Protein AF-0000000067863771 (afdb_homodimer)

InterPro domains:
  IPR021509 Protein of unknown function DUF3169 [PF11368] (3-239)
  IPR036259 MFS transporter superfamily [SSF103473] (8-221)

Radius of gyration: 25.27 Å; Cα contacts (8 Å, |Δi|>4): 491; chains: 2; bounding box: 64×72×58 Å

Foldseek 3Di:
DVVVVVVVVVVVVVVVVVLVVVLVVVLVVCVVVVQQPDVLVCLVVLLVVLLVLLVVLLVLLVVLLVQLVVLLVVLVVDDDPVVNVVSLVSNVVSLVSSVVSLVSSVVSLVVSLVSLVCCCVPVVDDSPSNVSSVVSVVSSLVSLVSSQVSCCSNVVQHADSPHDPVSVVVVLVSDDPVSNVVVVVVVVVVLVCCQPPVLVVVVSVQSSSCSSNVHRPVVSNVVSVVVNVVSVVVCVVVCVVVVD/DVVVVVVVVVVVVVVVVVLVVVLVVVLVVCVVVVQQPDVLVCLVVLLVVLLVLLVVLLVLLVVLLVQLVVLLVVLVVDDDPVVNVVSLVSNVVSLVSSVVSLVSSVVSLVVSLVSLVCCCVPVVDDSPSNVSSVVSVVSSLVSLVSSQVSCCSSVVQHADSPHDPVSVVVVLVSDDPVSNVVVVVVVVVVLVCCQPPVLVVVVSVQSSSCSSNVHRPVVSNVVSVVVNVVSVVVCVVVCVVVVD

Solvent-accessible surface area (backbone atoms only — not comparable to full-atom values): 24576 Å² total; per-residue (Å²): 111,68,65,59,32,53,47,48,45,52,44,48,51,48,46,49,48,46,48,49,48,46,43,48,51,46,30,51,49,27,60,71,64,62,49,58,62,56,67,72,76,44,48,66,58,51,28,49,50,28,38,50,52,18,50,53,24,44,52,48,18,54,53,24,42,51,48,14,53,52,27,46,56,47,35,75,68,46,79,52,65,71,59,27,52,51,25,50,34,48,19,52,37,25,40,50,53,13,50,38,24,42,52,39,20,62,50,24,31,59,49,15,32,51,49,29,46,48,36,32,72,74,67,64,48,82,56,59,62,27,54,53,30,48,53,51,47,54,52,48,54,51,48,49,52,50,48,34,51,49,38,30,68,76,67,68,42,87,56,56,93,58,56,45,71,67,50,50,49,52,54,55,68,66,45,55,70,69,60,40,50,48,48,25,52,42,31,30,51,49,48,50,42,40,67,68,47,50,51,56,51,48,52,54,51,48,54,50,48,19,47,46,47,73,43,81,55,57,70,39,51,48,52,53,49,50,53,54,41,46,62,41,59,62,48,49,62,46,47,56,66,71,47,106,111,65,65,59,31,54,47,48,45,51,44,47,50,47,46,48,48,44,48,48,47,47,42,47,51,48,30,52,50,28,60,72,63,61,49,58,62,56,67,72,76,44,46,66,57,51,27,49,50,28,39,49,52,18,51,54,23,46,52,46,17,55,53,23,43,52,50,15,52,51,26,46,56,48,34,74,70,46,81,53,65,72,58,26,51,52,25,49,35,48,19,54,38,24,41,50,53,14,50,38,25,43,52,41,21,64,49,25,31,59,50,16,32,52,50,29,47,49,36,33,71,74,66,63,48,80,56,60,64,27,53,53,29,50,54,51,48,54,52,47,54,51,48,48,53,50,50,34,51,50,39,28,68,75,69,69,40,88,57,57,93,60,57,46,72,67,52,51,49,51,54,55,68,66,46,56,71,69,59,39,51,48,48,25,50,42,31,31,49,49,47,50,43,40,66,70,46,49,51,55,50,48,51,55,52,48,52,51,47,20,47,45,47,73,44,80,54,57,69,40,53,49,51,55,50,50,53,54,40,47,62,41,59,63,48,49,62,47,47,56,66,71,46,108

Structure (mmCIF, N/CA/C/O backbone):
data_AF-0000000067863771-model_v1
#
loop_
_entity.id
_entity.type
_entity.pdbx_description
1 polymer 'Membrane protein, putative'
#
loop_
_atom_site.group_PDB
_atom_site.id
_atom_site.type_symbol
_atom_site.label_atom_id
_atom_site.label_alt_id
_atom_site.label_comp_id
_atom_site.label_asym_id
_atom_site.label_entity_id
_atom_site.label_seq_id
_atom_site.pdbx_PDB_ins_code
_atom_site.Cartn_x
_atom_site.Cartn_y
_atom_site.Cartn_z
_atom_site.occupancy
_atom_site.B_iso_or_equiv
_atom_site.auth_seq_id
_atom_site.auth_comp_id
_atom_site.auth_asym_id
_atom_site.auth_atom_id
_atom_site.pdbx_PDB_model_num
ATOM 1 N N . MET A 1 1 ? -24.719 16.531 -13.781 1 53.56 1 MET A N 1
ATOM 2 C CA . MET A 1 1 ? -23.625 15.883 -13.062 1 53.56 1 MET A CA 1
ATOM 3 C C . MET A 1 1 ? -23.938 14.414 -12.781 1 53.56 1 MET A C 1
ATOM 5 O O . MET A 1 1 ? -23.078 13.547 -12.93 1 53.56 1 MET A O 1
ATOM 9 N N . LYS A 1 2 ? -25.172 14.297 -12.492 1 60.78 2 LYS A N 1
ATOM 10 C CA . LYS A 1 2 ? -25.641 12.938 -12.227 1 60.78 2 LYS A CA 1
ATOM 11 C C . LYS A 1 2 ? -25.625 12.094 -13.492 1 60.78 2 LYS A C 1
ATOM 13 O O . LYS A 1 2 ? -25.266 10.914 -13.453 1 60.78 2 LYS A O 1
ATOM 18 N N . LYS A 1 3 ? -26.016 12.695 -14.523 1 59.59 3 LYS A N 1
ATOM 19 C CA . LYS A 1 3 ? -26.109 11.977 -15.789 1 59.59 3 LYS A CA 1
ATOM 20 C C . LYS A 1 3 ? -24.719 11.508 -16.25 1 59.59 3 LYS A C 1
ATOM 22 O O . LYS A 1 3 ? -24.578 10.383 -16.734 1 59.59 3 LYS A O 1
ATOM 27 N N . LYS A 1 4 ? -23.828 12.32 -16.125 1 61.34 4 LYS A N 1
ATOM 28 C CA . LYS A 1 4 ? -22.469 12 -16.562 1 61.34 4 LYS A CA 1
ATOM 29 C C . LYS A 1 4 ? -21.891 10.852 -15.734 1 61.34 4 LYS A C 1
ATOM 31 O O . LYS A 1 4 ? -21.203 9.984 -16.281 1 61.34 4 LYS A O 1
ATOM 36 N N . ARG A 1 5 ? -22.266 10.812 -14.633 1 63.19 5 ARG A N 1
ATOM 37 C CA . ARG A 1 5 ? -21.75 9.789 -13.734 1 63.19 5 ARG A CA 1
ATOM 38 C C . ARG A 1 5 ? -22.375 8.43 -14.039 1 63.19 5 ARG A C 1
ATOM 40 O O . ARG A 1 5 ? -21.688 7.402 -13.992 1 63.19 5 ARG A O 1
ATOM 47 N N . ARG A 1 6 ? -23.656 8.5 -14.219 1 63.97 6 ARG A N 1
ATOM 48 C CA . ARG A 1 6 ? -24.328 7.277 -14.625 1 63.97 6 ARG A CA 1
ATOM 49 C C . ARG A 1 6 ? -23.719 6.707 -15.898 1 63.97 6 ARG A C 1
ATOM 51 O O . ARG A 1 6 ? -23.562 5.492 -16.031 1 63.97 6 ARG A O 1
ATOM 58 N N . LEU A 1 7 ? -23.328 7.609 -16.688 1 61.16 7 LEU A N 1
ATOM 59 C CA . LEU A 1 7 ? -22.688 7.195 -17.938 1 61.16 7 LEU A CA 1
ATOM 60 C C . LEU A 1 7 ? -21.328 6.582 -17.672 1 61.16 7 LEU A C 1
ATOM 62 O O . LEU A 1 7 ? -20.953 5.594 -18.297 1 61.16 7 LEU A O 1
ATOM 66 N N . LEU A 1 8 ? -20.688 7.184 -16.766 1 60.38 8 LEU A N 1
ATOM 67 C CA . LEU A 1 8 ? -19.375 6.656 -16.422 1 60.38 8 LEU A CA 1
ATOM 68 C C . LEU A 1 8 ? -19.484 5.266 -15.82 1 60.38 8 LEU A C 1
ATOM 70 O O . LEU A 1 8 ? -18.656 4.391 -16.109 1 60.38 8 LEU A O 1
ATOM 74 N N . PHE A 1 9 ? -20.438 5.16 -15.023 1 61.5 9 PHE A N 1
ATOM 75 C CA . PHE A 1 9 ? -20.688 3.846 -14.445 1 61.5 9 PHE A CA 1
ATOM 76 C C . PHE A 1 9 ? -21.047 2.834 -15.523 1 61.5 9 PHE A C 1
ATOM 78 O O . PHE A 1 9 ? -20.516 1.716 -15.531 1 61.5 9 PHE A O 1
ATOM 85 N N . LEU A 1 10 ? -21.984 3.205 -16.312 1 59.84 10 LEU A N 1
ATOM 86 C CA . LEU A 1 10 ? -22.359 2.322 -17.422 1 59.84 10 LEU A CA 1
ATOM 87 C C . LEU A 1 10 ? -21.156 2 -18.281 1 59.84 10 LEU A C 1
ATOM 89 O O . LEU A 1 10 ? -20.984 0.861 -18.734 1 59.84 10 LEU A O 1
ATOM 93 N N . MET A 1 11 ? -20.344 2.969 -18.406 1 59.12 11 MET A N 1
ATOM 94 C CA . MET A 1 11 ? -19.125 2.764 -19.188 1 59.12 11 MET A CA 1
ATOM 95 C C . MET A 1 11 ? -18.172 1.796 -18.484 1 59.12 11 MET A C 1
ATOM 97 O O . MET A 1 11 ? -17.531 0.974 -19.141 1 59.12 11 MET A O 1
ATOM 101 N N . SER A 1 12 ? -18.188 1.935 -17.234 1 62.12 12 SER A N 1
ATOM 102 C CA . SER A 1 12 ? -17.328 1.021 -16.5 1 62.12 12 SER A CA 1
ATOM 103 C C . SER A 1 12 ? -17.828 -0.417 -16.609 1 62.12 12 SER A C 1
ATOM 105 O O . SER A 1 12 ? -17.031 -1.353 -16.688 1 62.12 12 SER A O 1
ATOM 107 N N . ILE A 1 13 ? -19.109 -0.534 -16.578 1 60.44 13 ILE A N 1
ATOM 108 C CA . ILE A 1 13 ? -19.703 -1.854 -16.75 1 60.44 13 ILE A CA 1
ATOM 109 C C . ILE A 1 13 ? -19.391 -2.377 -18.156 1 60.44 13 ILE A C 1
ATOM 111 O O . ILE A 1 13 ? -19.016 -3.541 -18.312 1 60.44 13 ILE A O 1
ATOM 115 N N . VAL A 1 14 ? -19.578 -1.5 -19.047 1 59.56 14 VAL A N 1
ATOM 116 C CA . VAL A 1 14 ? -19.297 -1.865 -20.422 1 59.56 14 VAL A CA 1
ATOM 117 C C . VAL A 1 14 ? -17.812 -2.188 -20.594 1 59.56 14 VAL A C 1
ATOM 119 O O . VAL A 1 14 ? -17.453 -3.176 -21.234 1 59.56 14 VAL A O 1
ATOM 122 N N . LEU A 1 15 ? -17.062 -1.405 -19.938 1 59.06 15 LEU A N 1
ATOM 123 C CA . LEU A 1 15 ? -15.633 -1.642 -20.016 1 59.06 15 LEU A CA 1
ATOM 124 C C . LEU A 1 15 ? -15.258 -2.961 -19.344 1 59.06 15 LEU A C 1
ATOM 126 O O . LEU A 1 15 ? -14.391 -3.688 -19.844 1 59.06 15 LEU A O 1
ATOM 130 N N . GLY A 1 16 ? -15.844 -3.107 -18.234 1 59.59 16 GLY A N 1
ATOM 131 C CA . GLY A 1 16 ? -15.633 -4.398 -17.609 1 59.59 16 GLY A CA 1
ATOM 132 C C . GLY A 1 16 ? -16.078 -5.566 -18.469 1 59.59 16 GLY A C 1
ATOM 133 O O . GLY A 1 16 ? -15.367 -6.574 -18.562 1 59.59 16 GLY A O 1
ATOM 134 N N . GLY A 1 17 ? -17.297 -5.379 -19 1 59.56 17 GLY A N 1
ATOM 135 C CA . GLY A 1 17 ? -17.766 -6.383 -19.953 1 59.56 17 GLY A CA 1
ATOM 136 C C . GLY A 1 17 ? -16.828 -6.578 -21.125 1 59.56 17 GLY A C 1
ATOM 137 O O . GLY A 1 17 ? -16.531 -7.715 -21.5 1 59.56 17 GLY A O 1
ATOM 138 N N . PHE A 1 18 ? -16.406 -5.484 -21.609 1 57.06 18 PHE A N 1
ATOM 139 C CA . PHE A 1 18 ? -15.477 -5.523 -22.719 1 57.06 18 PHE A CA 1
ATOM 140 C C . PHE A 1 18 ? -14.156 -6.172 -22.312 1 57.06 18 PHE A C 1
ATOM 142 O O . PHE A 1 18 ? -13.586 -6.961 -23.062 1 57.06 18 PHE A O 1
ATOM 149 N N . LEU A 1 19 ? -13.781 -5.766 -21.203 1 58.81 19 LEU A N 1
ATOM 150 C CA . LEU A 1 19 ? -12.555 -6.379 -20.719 1 58.81 19 LEU A CA 1
ATOM 151 C C . LEU A 1 19 ? -12.727 -7.883 -20.547 1 58.81 19 LEU A C 1
ATOM 153 O O . LEU A 1 19 ? -11.828 -8.656 -20.875 1 58.81 19 LEU A O 1
ATOM 157 N N . GLY A 1 20 ? -13.852 -8.148 -19.984 1 58.06 20 GLY A N 1
ATOM 158 C CA . GLY A 1 20 ? -14.156 -9.562 -19.891 1 58.06 20 GLY A CA 1
ATOM 159 C C . GLY A 1 20 ? -14.195 -10.266 -21.234 1 58.06 20 GLY A C 1
ATOM 160 O O . GLY A 1 20 ? -13.641 -11.359 -21.375 1 58.06 20 GLY A O 1
ATOM 161 N N . MET A 1 21 ? -14.906 -9.633 -22.125 1 58.34 21 MET A N 1
ATOM 162 C CA . MET A 1 21 ? -14.977 -10.18 -23.484 1 58.34 21 MET A CA 1
ATOM 163 C C . MET A 1 21 ? -13.594 -10.273 -24.109 1 58.34 21 MET A C 1
ATOM 165 O O . MET A 1 21 ? -13.281 -11.258 -24.781 1 58.34 21 MET A O 1
ATOM 169 N N . PHE A 1 22 ? -12.883 -9.258 -23.922 1 56.88 22 PHE A N 1
ATOM 170 C CA . PHE A 1 22 ? -11.523 -9.219 -24.453 1 56.88 22 PHE A CA 1
ATOM 171 C C . PHE A 1 22 ? -10.68 -10.336 -23.844 1 56.88 22 PHE A C 1
ATOM 173 O O . PHE A 1 22 ? -9.938 -11.008 -24.562 1 56.88 22 PHE A O 1
ATOM 180 N N . VAL A 1 23 ? -10.836 -10.445 -22.672 1 59.53 23 VAL A N 1
ATOM 181 C CA . VAL A 1 23 ? -10.117 -11.523 -22 1 59.53 23 VAL A CA 1
ATOM 182 C C . VAL A 1 23 ? -10.562 -12.875 -22.562 1 59.53 23 VAL A C 1
ATOM 184 O O . VAL A 1 23 ? -9.742 -13.766 -22.766 1 59.53 23 VAL A O 1
ATOM 187 N N . GLY A 1 24 ? -11.828 -12.93 -22.719 1 57.94 24 GLY A N 1
ATOM 188 C CA . GLY A 1 24 ? -12.352 -14.148 -23.312 1 57.94 24 GLY A CA 1
ATOM 189 C C . GLY A 1 24 ? -11.797 -14.414 -24.703 1 57.94 24 GLY A C 1
ATOM 190 O O . GLY A 1 24 ? -11.406 -15.539 -25.016 1 57.94 24 GLY A O 1
ATOM 191 N N . MET A 1 25 ? -11.852 -13.367 -25.516 1 58.97 25 MET A N 1
ATOM 192 C CA . MET A 1 25 ? -11.312 -13.492 -26.859 1 58.97 25 MET A CA 1
ATOM 193 C C . MET A 1 25 ? -9.828 -13.852 -26.812 1 58.97 25 MET A C 1
ATOM 195 O O . MET A 1 25 ? -9.359 -14.656 -27.625 1 58.97 25 MET A O 1
ATOM 199 N N . PHE A 1 26 ? -9.25 -13.172 -25.984 1 58.44 26 PHE A N 1
ATOM 200 C CA . PHE A 1 26 ? -7.824 -13.438 -25.828 1 58.44 26 PHE A CA 1
ATOM 201 C C . PHE A 1 26 ? -7.586 -14.875 -25.406 1 58.44 26 PHE A C 1
ATOM 203 O O . PHE A 1 26 ? -6.66 -15.531 -25.891 1 58.44 26 PHE A O 1
ATOM 210 N N . LYS A 1 27 ? -8.352 -15.305 -24.562 1 61.47 27 LYS A N 1
ATOM 211 C CA . LYS A 1 27 ? -8.266 -16.703 -24.141 1 61.47 27 LYS A CA 1
ATOM 212 C C . LYS A 1 27 ? -8.477 -17.641 -25.312 1 61.47 27 LYS A C 1
ATOM 214 O O . LYS A 1 27 ? -7.746 -18.625 -25.469 1 61.47 27 LYS A O 1
ATOM 219 N N . ALA A 1 28 ? -9.5 -17.406 -25.984 1 60 28 ALA A N 1
ATOM 220 C CA . ALA A 1 28 ? -9.789 -18.25 -27.141 1 60 28 ALA A CA 1
ATOM 221 C C . ALA A 1 28 ? -8.609 -18.266 -28.109 1 60 28 ALA A C 1
ATOM 223 O O . ALA A 1 28 ? -8.266 -19.328 -28.656 1 60 28 ALA A O 1
ATOM 224 N N . ARG A 1 29 ? -8.102 -17.047 -28.281 1 57.69 29 ARG A N 1
ATOM 225 C CA . ARG A 1 29 ? -6.965 -16.938 -29.188 1 57.69 29 ARG A CA 1
ATOM 226 C C . ARG A 1 29 ? -5.746 -17.672 -28.609 1 57.69 29 ARG A C 1
ATOM 228 O O . ARG A 1 29 ? -5.012 -18.328 -29.344 1 57.69 29 ARG A O 1
ATOM 235 N N . VAL A 1 30 ? -5.547 -17.453 -27.438 1 60.22 30 VAL A N 1
ATOM 236 C CA . VAL A 1 30 ? -4.422 -18.109 -26.781 1 60.22 30 VAL A CA 1
ATOM 237 C C . VAL A 1 30 ? -4.625 -19.625 -26.812 1 60.22 30 VAL A C 1
ATOM 239 O O . VAL A 1 30 ? -3.68 -20.391 -27.062 1 60.22 30 VAL A O 1
ATOM 242 N N . GLU A 1 31 ? -5.723 -20.047 -26.469 1 60.66 31 GLU A N 1
ATOM 243 C CA . GLU A 1 31 ? -6.039 -21.484 -26.516 1 60.66 31 GLU A CA 1
ATOM 244 C C . GLU A 1 31 ? -5.898 -22.031 -27.922 1 60.66 31 GLU A C 1
ATOM 246 O O . GLU A 1 31 ? -5.422 -23.156 -28.109 1 60.66 31 GLU A O 1
ATOM 251 N N . SER A 1 32 ? -6.461 -21.219 -28.781 1 58.78 32 SER A N 1
ATOM 252 C CA . SER A 1 32 ? -6.402 -21.688 -30.172 1 58.78 32 SER A CA 1
ATOM 253 C C . SER A 1 32 ? -4.961 -21.781 -30.656 1 58.78 32 SER A C 1
ATOM 255 O O . SER A 1 32 ? -4.621 -22.672 -31.438 1 58.78 32 SER A O 1
ATOM 257 N N . HIS A 1 33 ? -4.27 -20.766 -30.219 1 56.41 33 HIS A N 1
ATOM 258 C CA . HIS A 1 33 ? -2.887 -20.812 -30.688 1 56.41 33 HIS A CA 1
ATOM 259 C C . HIS A 1 33 ? -1.982 -21.5 -29.672 1 56.41 33 HIS A C 1
ATOM 261 O O . HIS A 1 33 ? -0.773 -21.609 -29.875 1 56.41 33 HIS A O 1
ATOM 267 N N . GLU A 1 34 ? -2.508 -22.141 -28.672 1 56.94 34 GLU A N 1
ATOM 268 C CA . GLU A 1 34 ? -1.786 -22.891 -27.641 1 56.94 34 GLU A CA 1
ATOM 269 C C . GLU A 1 34 ? -0.689 -22.031 -27 1 56.94 34 GLU A C 1
ATOM 271 O O . GLU A 1 34 ? 0.431 -22.516 -26.797 1 56.94 34 GLU A O 1
ATOM 276 N N . ILE A 1 35 ? -0.862 -20.734 -27.125 1 54.59 35 ILE A N 1
ATOM 277 C CA . ILE A 1 35 ? 0.169 -19.891 -26.547 1 54.59 35 ILE A CA 1
ATOM 278 C C . ILE A 1 35 ? 0.054 -19.922 -25.016 1 54.59 35 ILE A C 1
ATOM 280 O O . ILE A 1 35 ? -0.903 -19.391 -24.453 1 54.59 35 ILE A O 1
ATOM 284 N N . ILE A 1 36 ? 0.511 -20.938 -24.375 1 59.56 36 ILE A N 1
ATOM 285 C CA . ILE A 1 36 ? 0.592 -20.984 -22.906 1 59.56 36 ILE A CA 1
ATOM 286 C C . ILE A 1 36 ? 1.821 -20.219 -22.438 1 59.56 36 ILE A C 1
ATOM 288 O O . ILE A 1 36 ? 2.945 -20.516 -22.844 1 59.56 36 ILE A O 1
ATOM 292 N N . LEU A 1 37 ? 1.532 -18.969 -22 1 59.84 37 LEU A N 1
ATOM 293 C CA . LEU A 1 37 ? 2.635 -18.203 -21.422 1 59.84 37 LEU A CA 1
ATOM 294 C C . LEU A 1 37 ? 3.375 -19.031 -20.375 1 59.84 37 LEU A C 1
ATOM 296 O O . LEU A 1 37 ? 2.771 -19.484 -19.391 1 59.84 37 LEU A O 1
ATOM 300 N N . ASP A 1 38 ? 4.535 -19.5 -20.766 1 67.81 38 ASP A N 1
ATOM 301 C CA . ASP A 1 38 ? 5.387 -20.172 -19.797 1 67.81 38 ASP A CA 1
ATOM 302 C C . ASP A 1 38 ? 6.145 -19.172 -18.922 1 67.81 38 ASP A C 1
ATOM 304 O O . ASP A 1 38 ? 7.129 -18.578 -19.375 1 67.81 38 ASP A O 1
ATOM 308 N N . VAL A 1 39 ? 5.621 -18.969 -17.781 1 68.56 39 VAL A N 1
ATOM 309 C CA . VAL A 1 39 ? 6.199 -18.016 -16.828 1 68.56 39 VAL A CA 1
ATOM 310 C C . VAL A 1 39 ? 7.621 -18.438 -16.469 1 68.56 39 VAL A C 1
ATOM 312 O O . VAL A 1 39 ? 8.469 -17.594 -16.172 1 68.56 39 VAL A O 1
ATOM 315 N N . LYS A 1 40 ? 7.941 -19.656 -16.625 1 72.5 40 LYS A N 1
ATOM 316 C CA . LYS A 1 40 ? 9.273 -20.156 -16.297 1 72.5 40 LYS A CA 1
ATOM 317 C C . LYS A 1 40 ? 10.32 -19.641 -17.281 1 72.5 40 LYS A C 1
ATOM 319 O O . LYS A 1 40 ? 11.453 -19.359 -16.891 1 72.5 40 LYS A O 1
ATOM 324 N N . ALA A 1 41 ? 9.898 -19.484 -18.484 1 71.94 41 ALA A N 1
ATOM 325 C CA . ALA A 1 41 ? 10.828 -19 -19.516 1 71.94 41 ALA A CA 1
ATOM 326 C C . ALA A 1 41 ? 11.172 -17.531 -19.281 1 71.94 41 ALA A C 1
ATOM 328 O O . ALA A 1 41 ? 12.203 -17.047 -19.75 1 71.94 41 ALA A O 1
ATOM 329 N N . LEU A 1 42 ? 10.336 -16.875 -18.547 1 76.12 42 LEU A N 1
ATOM 330 C CA . LEU A 1 42 ? 10.508 -15.438 -18.359 1 76.12 42 LEU A CA 1
ATOM 331 C C . LEU A 1 42 ? 11.359 -15.148 -17.125 1 76.12 42 LEU A C 1
ATOM 333 O O . LEU A 1 42 ? 11.836 -14.031 -16.938 1 76.12 42 LEU A O 1
ATOM 337 N N . MET A 1 43 ? 11.664 -16.141 -16.344 1 81.12 43 MET A N 1
ATOM 338 C CA . MET A 1 43 ? 12.281 -15.961 -15.031 1 81.12 43 MET A CA 1
ATOM 339 C C . MET A 1 43 ? 13.672 -15.336 -15.164 1 81.12 43 MET A C 1
ATOM 341 O O . MET A 1 43 ? 13.977 -14.359 -14.477 1 81.12 43 MET A O 1
ATOM 345 N N . PRO A 1 44 ? 14.492 -15.789 -16.125 1 77.19 44 PRO A N 1
ATOM 346 C CA . PRO A 1 44 ? 15.82 -15.188 -16.234 1 77.19 44 PRO A CA 1
ATOM 347 C C . PRO A 1 44 ? 15.766 -13.719 -16.672 1 77.19 44 PRO A C 1
ATOM 349 O O . PRO A 1 44 ? 16.578 -12.906 -16.203 1 77.19 44 PRO A O 1
ATOM 352 N N . TRP A 1 45 ? 14.797 -13.398 -17.516 1 78.62 45 TRP A N 1
ATOM 353 C CA . TRP A 1 45 ? 14.656 -12.023 -17.984 1 78.62 45 TRP A CA 1
ATOM 354 C C . TRP A 1 45 ? 14.188 -11.117 -16.859 1 78.62 45 TRP A C 1
ATOM 356 O O . TRP A 1 45 ? 14.656 -9.977 -16.734 1 78.62 45 TRP A O 1
ATOM 366 N N . ILE A 1 46 ? 13.312 -11.641 -16.047 1 83.31 46 ILE A N 1
ATOM 367 C CA . ILE A 1 46 ? 12.766 -10.844 -14.945 1 83.31 46 ILE A CA 1
ATOM 368 C C . ILE A 1 46 ? 13.859 -10.57 -13.914 1 83.31 46 ILE A C 1
ATOM 370 O O . ILE A 1 46 ? 13.984 -9.445 -13.422 1 83.31 46 ILE A O 1
ATOM 374 N N . SER A 1 47 ? 14.648 -11.578 -13.602 1 85.94 47 SER A N 1
ATOM 375 C CA . SER A 1 47 ? 15.734 -11.367 -12.641 1 85.94 47 SER A CA 1
ATOM 376 C C . SER A 1 47 ? 16.766 -10.383 -13.18 1 85.94 47 SER A C 1
ATOM 378 O O . SER A 1 47 ? 17.281 -9.547 -12.438 1 85.94 47 SER A O 1
ATOM 380 N N . ALA A 1 48 ? 16.984 -10.477 -14.461 1 84.56 48 ALA A N 1
ATOM 381 C CA . ALA A 1 48 ? 17.938 -9.555 -15.086 1 84.56 48 ALA A CA 1
ATOM 382 C C . ALA A 1 48 ? 17.406 -8.125 -15.047 1 84.56 48 ALA A C 1
ATOM 384 O O . ALA A 1 48 ? 18.172 -7.188 -14.797 1 84.56 48 ALA A O 1
ATOM 385 N N . ILE A 1 49 ? 16.188 -7.969 -15.273 1 85 49 ILE A N 1
ATOM 386 C CA . ILE A 1 49 ? 15.578 -6.645 -15.25 1 85 49 ILE A CA 1
ATOM 387 C C . ILE A 1 49 ? 15.648 -6.066 -13.836 1 85 49 ILE A C 1
ATOM 389 O O . ILE A 1 49 ? 15.977 -4.895 -13.656 1 85 49 ILE A O 1
ATOM 393 N N . CYS A 1 50 ? 15.32 -6.902 -12.844 1 87.38 50 CYS A N 1
ATOM 394 C CA . CYS A 1 50 ? 15.414 -6.457 -11.453 1 87.38 50 CYS A CA 1
ATOM 395 C C . CYS A 1 50 ? 16.844 -6.035 -11.125 1 87.38 50 CYS A C 1
ATOM 397 O O . CYS A 1 50 ? 17.047 -5.02 -10.453 1 87.38 50 CYS A O 1
ATOM 399 N N . LEU A 1 51 ? 17.766 -6.777 -11.648 1 89.5 51 LEU A N 1
ATOM 400 C CA . LEU A 1 51 ? 19.172 -6.465 -11.414 1 89.5 51 LEU A CA 1
ATOM 401 C C . LEU A 1 51 ? 19.562 -5.148 -12.078 1 89.5 51 LEU A C 1
ATOM 403 O O . LEU A 1 51 ? 20.266 -4.328 -11.484 1 89.5 51 LEU A O 1
ATOM 407 N N . LEU A 1 52 ? 19.078 -4.961 -13.25 1 87.94 52 LEU A N 1
ATOM 408 C CA . LEU A 1 52 ? 19.359 -3.727 -13.977 1 87.94 52 LEU A CA 1
ATOM 409 C C . LEU A 1 52 ? 18.781 -2.52 -13.25 1 87.94 52 LEU A C 1
ATOM 411 O O . LEU A 1 52 ? 19.453 -1.493 -13.109 1 87.94 52 LEU A O 1
ATOM 415 N N . ILE A 1 53 ? 17.594 -2.654 -12.773 1 87.81 53 ILE A N 1
ATOM 416 C CA . ILE A 1 53 ? 16.953 -1.586 -12.016 1 87.81 53 ILE A CA 1
ATOM 417 C C . ILE A 1 53 ? 17.766 -1.296 -10.75 1 87.81 53 ILE A C 1
ATOM 419 O O . ILE A 1 53 ? 17.984 -0.135 -10.406 1 87.81 53 ILE A O 1
ATOM 423 N N . GLY A 1 54 ? 18.172 -2.371 -10.094 1 90.88 54 GLY A N 1
ATOM 424 C CA . GLY A 1 54 ? 19 -2.205 -8.914 1 90.88 54 GLY A CA 1
ATOM 425 C C . GLY A 1 54 ? 20.297 -1.484 -9.195 1 90.88 54 GLY A C 1
ATOM 426 O O . GLY A 1 54 ? 20.703 -0.604 -8.43 1 90.88 54 GLY A O 1
ATOM 427 N N . PHE A 1 55 ? 20.875 -1.795 -10.281 1 90.88 55 PHE A N 1
ATOM 428 C CA . PHE A 1 55 ? 22.156 -1.208 -10.641 1 90.88 55 PHE A CA 1
ATOM 429 C C . PHE A 1 55 ? 22 0.277 -10.953 1 90.88 55 PHE A C 1
ATOM 431 O O . PHE A 1 55 ? 22.766 1.104 -10.438 1 90.88 55 PHE A O 1
ATOM 438 N N . ILE A 1 56 ? 21.047 0.628 -11.711 1 89.81 56 ILE A N 1
ATOM 439 C CA . ILE A 1 56 ? 20.812 2.018 -12.094 1 89.81 56 ILE A CA 1
ATOM 440 C C . ILE A 1 56 ? 20.484 2.838 -10.852 1 89.81 56 ILE A C 1
ATOM 442 O O . ILE A 1 56 ? 21.031 3.928 -10.648 1 89.81 56 ILE A O 1
ATOM 446 N N . SER A 1 57 ? 19.609 2.277 -10.031 1 92.75 57 SER A N 1
ATOM 447 C CA . SER A 1 57 ? 19.203 2.986 -8.82 1 92.75 57 SER A CA 1
ATOM 448 C C . SER A 1 57 ? 20.391 3.15 -7.863 1 92.75 57 SER A C 1
ATOM 450 O O . SER A 1 57 ? 20.5 4.164 -7.172 1 92.75 57 SER A O 1
ATOM 452 N N . MET A 1 58 ? 21.234 2.205 -7.859 1 93 58 MET A N 1
ATOM 453 C CA . MET A 1 58 ? 22.438 2.277 -7.023 1 93 58 MET A CA 1
ATOM 454 C C . MET A 1 58 ? 23.359 3.395 -7.492 1 93 58 MET A C 1
ATOM 456 O O . MET A 1 58 ? 23.875 4.168 -6.68 1 93 58 MET A O 1
ATOM 460 N N . PHE A 1 59 ? 23.516 3.459 -8.758 1 92.31 59 PHE A N 1
ATOM 461 C CA . PHE A 1 59 ? 24.328 4.52 -9.336 1 92.31 59 PHE A CA 1
ATOM 462 C C . PHE A 1 59 ? 23.75 5.891 -9.023 1 92.31 59 PHE A C 1
ATOM 464 O O . PHE A 1 59 ? 24.469 6.809 -8.633 1 92.31 59 PHE A O 1
ATOM 471 N N . LEU A 1 60 ? 22.5 6.02 -9.148 1 93.38 60 LEU A N 1
ATOM 472 C CA . LEU A 1 60 ? 21.812 7.273 -8.844 1 93.38 60 LEU A CA 1
ATOM 473 C C . LEU A 1 60 ? 21.969 7.629 -7.367 1 93.38 60 LEU A C 1
ATOM 475 O O . LEU A 1 60 ? 22.141 8.797 -7.02 1 93.38 60 LEU A O 1
ATOM 479 N N . THR A 1 61 ? 21.906 6.609 -6.52 1 95 61 THR A N 1
ATOM 480 C CA . THR A 1 61 ? 22.062 6.836 -5.09 1 95 61 THR A CA 1
ATOM 481 C C . THR A 1 61 ? 23.406 7.496 -4.789 1 95 61 THR A C 1
ATOM 483 O O . THR A 1 61 ? 23.453 8.547 -4.145 1 95 61 THR A O 1
ATOM 486 N N . PHE A 1 62 ? 24.453 6.934 -5.316 1 95.56 62 PHE A N 1
ATOM 487 C CA . PHE A 1 62 ? 25.781 7.477 -5.062 1 95.56 62 PHE A CA 1
ATOM 488 C C . PHE A 1 62 ? 25.922 8.875 -5.652 1 95.56 62 PHE A C 1
ATOM 490 O O . PHE A 1 62 ? 26.484 9.773 -5.02 1 95.56 62 PHE A O 1
ATOM 497 N N . ASN A 1 63 ? 25.406 9.047 -6.832 1 94.94 63 ASN A N 1
ATOM 498 C CA . ASN A 1 63 ? 25.5 10.344 -7.504 1 94.94 63 ASN A CA 1
ATOM 499 C C . ASN A 1 63 ? 24.781 11.438 -6.719 1 94.94 63 ASN A C 1
ATOM 501 O O . ASN A 1 63 ? 25.328 12.516 -6.508 1 94.94 63 ASN A O 1
ATOM 505 N N . PHE A 1 64 ? 23.609 11.141 -6.285 1 95.94 64 PHE A N 1
ATOM 506 C CA . PHE A 1 64 ? 22.812 12.125 -5.562 1 95.94 64 PHE A CA 1
ATOM 507 C C . PHE A 1 64 ? 23.422 12.414 -4.195 1 95.94 64 PHE A C 1
ATOM 509 O O . PHE A 1 64 ? 23.422 13.562 -3.732 1 95.94 64 PHE A O 1
ATOM 516 N N . LEU A 1 65 ? 23.953 11.422 -3.537 1 96.38 65 LEU A N 1
ATOM 517 C CA . LEU A 1 65 ? 24.562 11.625 -2.227 1 96.38 65 LEU A CA 1
ATOM 518 C C . LEU A 1 65 ? 25.828 12.461 -2.344 1 96.38 65 LEU A C 1
ATOM 520 O O . LEU A 1 65 ? 26.078 13.336 -1.509 1 96.38 65 LEU A O 1
ATOM 524 N N . LYS A 1 66 ? 26.562 12.164 -3.373 1 96.06 66 LYS A N 1
ATOM 525 C CA . LYS A 1 66 ? 27.75 12.969 -3.613 1 96.06 66 LYS A CA 1
ATOM 526 C C . LYS A 1 66 ? 27.375 14.43 -3.854 1 96.06 66 LYS A C 1
ATOM 528 O O . LYS A 1 66 ? 28.016 15.336 -3.307 1 96.06 66 LYS A O 1
ATOM 533 N N . LYS A 1 67 ? 26.422 14.68 -4.656 1 95.38 67 LYS A N 1
ATOM 534 C CA . LYS A 1 67 ? 25.969 16.031 -4.938 1 95.38 67 LYS A CA 1
ATOM 535 C C . LYS A 1 67 ? 25.469 16.719 -3.668 1 95.38 67 LYS A C 1
ATOM 537 O O . LYS A 1 67 ? 25.734 17.906 -3.445 1 95.38 67 LYS A O 1
ATOM 542 N N . SER A 1 68 ? 24.734 15.984 -2.873 1 96.25 68 SER A N 1
ATOM 543 C CA . SER A 1 68 ? 24.219 16.547 -1.625 1 96.25 68 SER A CA 1
ATOM 544 C C . SER A 1 68 ? 25.359 17.016 -0.724 1 96.25 68 SER A C 1
ATOM 546 O O . SER A 1 68 ? 25.297 18.109 -0.155 1 96.25 68 SER A O 1
ATOM 548 N N . ARG A 1 69 ? 26.391 16.266 -0.605 1 95.94 69 ARG A N 1
ATOM 549 C CA . ARG A 1 69 ? 27.531 16.625 0.229 1 95.94 69 ARG A CA 1
ATOM 550 C C . ARG A 1 69 ? 28.281 17.828 -0.351 1 95.94 69 ARG A C 1
ATOM 552 O O . ARG A 1 69 ? 28.766 18.672 0.392 1 95.94 69 ARG A O 1
ATOM 559 N N . LYS A 1 70 ? 28.375 17.812 -1.647 1 95.56 70 LYS A N 1
ATOM 560 C CA . LYS A 1 70 ? 29 18.953 -2.305 1 95.56 70 LYS A CA 1
ATOM 561 C C . LYS A 1 70 ? 28.234 20.25 -2.006 1 95.56 70 LYS A C 1
ATOM 563 O O . LYS A 1 70 ? 28.828 21.25 -1.649 1 95.56 70 LYS A O 1
ATOM 568 N N . PHE A 1 71 ? 26.969 20.203 -2.135 1 94.62 71 PHE A N 1
ATOM 569 C CA . PHE A 1 71 ? 26.156 21.391 -1.883 1 94.62 71 PHE A CA 1
ATOM 570 C C . PHE A 1 71 ? 26.188 21.766 -0.405 1 94.62 71 PHE A C 1
ATOM 572 O O . PHE A 1 71 ? 26.078 22.938 -0.055 1 94.62 71 PHE A O 1
ATOM 579 N N . HIS A 1 72 ? 26.328 20.766 0.429 1 95.19 72 HIS A N 1
ATOM 580 C CA . HIS A 1 72 ? 26.484 21.062 1.852 1 95.19 72 HIS A CA 1
ATOM 581 C C . HIS A 1 72 ? 27.734 21.875 2.125 1 95.19 72 HIS A C 1
ATOM 583 O O . HIS A 1 72 ? 27.688 22.844 2.887 1 95.19 72 HIS A O 1
ATOM 589 N N . SER A 1 73 ? 28.844 21.453 1.508 1 94.31 73 SER A N 1
ATOM 590 C CA . SER A 1 73 ? 30.094 22.203 1.659 1 94.31 73 SER A CA 1
ATOM 591 C C . SER A 1 73 ? 29.953 23.625 1.124 1 94.31 73 SER A C 1
ATOM 593 O O . SER A 1 73 ? 30.422 24.578 1.755 1 94.31 73 SER A O 1
ATOM 595 N N . LEU A 1 74 ? 29.281 23.781 0.036 1 93.19 74 LEU A N 1
ATOM 596 C CA . LEU A 1 74 ? 29.078 25.094 -0.558 1 93.19 74 LEU A CA 1
ATOM 597 C C . LEU A 1 74 ? 28.172 25.953 0.32 1 93.19 74 LEU A C 1
ATOM 599 O O . LEU A 1 74 ? 28.391 27.156 0.464 1 93.19 74 LEU A O 1
ATOM 603 N N . TYR A 1 75 ? 27.203 25.312 0.867 1 92.62 75 TYR A N 1
ATOM 604 C CA . TYR A 1 75 ? 26.266 25.984 1.753 1 92.62 75 TYR A CA 1
ATOM 605 C C . TYR A 1 75 ? 26.969 26.547 2.975 1 92.62 75 TYR A C 1
ATOM 607 O O . TYR A 1 75 ? 26.656 27.656 3.418 1 92.62 75 TYR A O 1
ATOM 615 N N . GLN A 1 76 ? 27.906 25.859 3.529 1 90.69 76 GLN A N 1
ATOM 616 C CA . GLN A 1 76 ? 28.641 26.281 4.723 1 90.69 76 GLN A CA 1
ATOM 617 C C . GLN A 1 76 ? 29.562 27.453 4.414 1 90.69 76 GLN A C 1
ATOM 619 O O . GLN A 1 76 ? 29.781 28.312 5.27 1 90.69 76 GLN A O 1
ATOM 624 N N . GLU A 1 77 ? 30 27.5 3.172 1 89.62 77 GLU A N 1
ATOM 625 C CA . GLU A 1 77 ? 31.016 28.484 2.824 1 89.62 77 GLU A CA 1
ATOM 626 C C . GLU A 1 77 ? 30.391 29.719 2.191 1 89.62 77 GLU A C 1
ATOM 628 O O . GLU A 1 77 ? 31.016 30.797 2.18 1 89.62 77 GLU A O 1
ATOM 633 N N . GLU A 1 78 ? 29.234 29.594 1.65 1 87.12 78 GLU A N 1
ATOM 634 C CA . GLU A 1 78 ? 28.625 30.672 0.858 1 87.12 78 GLU A CA 1
ATOM 635 C C . GLU A 1 78 ? 28.047 31.75 1.752 1 87.12 78 GLU A C 1
ATOM 637 O O . GLU A 1 78 ? 27.297 31.469 2.686 1 87.12 78 GLU A O 1
ATOM 642 N N . MET A 1 79 ? 28.438 33 1.358 1 86.88 79 MET A N 1
ATOM 643 C CA . MET A 1 79 ? 28 34.156 2.152 1 86.88 79 MET A CA 1
ATOM 644 C C . MET A 1 79 ? 26.812 34.844 1.493 1 86.88 79 MET A C 1
ATOM 646 O O . MET A 1 79 ? 26 35.5 2.172 1 86.88 79 MET A O 1
ATOM 650 N N . ASP A 1 80 ? 26.641 34.688 0.19 1 89.88 80 ASP A N 1
ATOM 651 C CA . ASP A 1 80 ? 25.516 35.281 -0.521 1 89.88 80 ASP A CA 1
ATOM 652 C C . ASP A 1 80 ? 24.203 34.594 -0.151 1 89.88 80 ASP A C 1
ATOM 654 O O . ASP A 1 80 ? 24.078 33.375 -0.314 1 89.88 80 ASP A O 1
ATOM 658 N N . ASP A 1 81 ? 23.203 35.375 0.282 1 87.88 81 ASP A N 1
ATOM 659 C CA . ASP A 1 81 ? 21.953 34.812 0.8 1 87.88 81 ASP A CA 1
ATOM 660 C C . ASP A 1 81 ? 21.188 34.062 -0.288 1 87.88 81 ASP A C 1
ATOM 662 O O . ASP A 1 81 ? 20.656 33 -0.04 1 87.88 81 ASP A O 1
ATOM 666 N N . ASP A 1 82 ? 21.062 34.625 -1.454 1 88.88 82 ASP A N 1
ATOM 667 C CA . ASP A 1 82 ? 20.312 34 -2.529 1 88.88 82 ASP A CA 1
ATOM 668 C C . ASP A 1 82 ? 20.969 32.688 -2.941 1 88.88 82 ASP A C 1
ATOM 670 O O . ASP A 1 82 ? 20.281 31.656 -3.104 1 88.88 82 ASP A O 1
ATOM 674 N N . LEU A 1 83 ? 22.219 32.719 -3.053 1 89.12 83 LEU A N 1
ATOM 675 C CA . LEU A 1 83 ? 22.953 31.5 -3.428 1 89.12 83 LEU A CA 1
ATOM 676 C C . LEU A 1 83 ? 22.906 30.484 -2.301 1 89.12 83 LEU A C 1
ATOM 678 O O . LEU A 1 83 ? 22.812 29.281 -2.555 1 89.12 83 LEU A O 1
ATOM 682 N N . ASN A 1 84 ? 23.016 30.984 -1.14 1 90.44 84 ASN A N 1
ATOM 683 C CA . ASN A 1 84 ? 22.953 30.125 0.035 1 90.44 84 ASN A CA 1
ATOM 684 C C . ASN A 1 84 ? 21.625 29.359 0.101 1 90.44 84 ASN A C 1
ATOM 686 O O . ASN A 1 84 ? 21.594 28.172 0.386 1 90.44 84 ASN A O 1
ATOM 690 N N . GLU A 1 85 ? 20.578 30.031 -0.221 1 90.19 85 GLU A N 1
ATOM 691 C CA . GLU A 1 85 ? 19.266 29.391 -0.247 1 90.19 85 GLU A CA 1
ATOM 692 C C . GLU A 1 85 ? 19.188 28.344 -1.352 1 90.19 85 GLU A C 1
ATOM 694 O O . GLU A 1 85 ? 18.594 27.281 -1.16 1 90.19 85 GLU A O 1
ATOM 699 N N . THR A 1 86 ? 19.734 28.672 -2.426 1 91.62 86 THR A N 1
ATOM 700 C CA . THR A 1 86 ? 19.75 27.719 -3.531 1 91.62 86 THR A CA 1
ATOM 701 C C . THR A 1 86 ? 20.531 26.469 -3.154 1 91.62 86 THR A C 1
ATOM 703 O O . THR A 1 86 ? 20.094 25.359 -3.453 1 91.62 86 THR A O 1
ATOM 706 N N . TYR A 1 87 ? 21.656 26.609 -2.465 1 92.56 87 TYR A N 1
ATOM 707 C CA . TYR A 1 87 ? 22.453 25.469 -2.033 1 92.56 87 TYR A CA 1
ATOM 708 C C . TYR A 1 87 ? 21.703 24.641 -0.988 1 92.56 87 TYR A C 1
ATOM 710 O O . TYR A 1 87 ? 21.781 23.422 -0.986 1 92.56 87 TYR A O 1
ATOM 718 N N . TYR A 1 88 ? 21 25.312 -0.18 1 92.38 88 TYR A N 1
ATOM 719 C CA . TYR A 1 88 ? 20.188 24.656 0.831 1 92.38 88 TYR A CA 1
ATOM 720 C C . TYR A 1 88 ? 19.156 23.734 0.182 1 92.38 88 TYR A C 1
ATOM 722 O O . TYR A 1 88 ? 19.047 22.562 0.522 1 92.38 88 TYR A O 1
ATOM 730 N N . VAL A 1 89 ? 18.484 24.25 -0.782 1 92.62 89 VAL A N 1
ATOM 731 C CA . VAL A 1 89 ? 17.422 23.516 -1.471 1 92.62 89 VAL A CA 1
ATOM 732 C C . VAL A 1 89 ? 18.031 22.344 -2.236 1 92.62 89 VAL A C 1
ATOM 734 O O . VAL A 1 89 ? 17.516 21.219 -2.17 1 92.62 89 VAL A O 1
ATOM 737 N N . GLN A 1 90 ? 19.094 22.594 -2.867 1 92.94 90 GLN A N 1
ATOM 738 C CA . GLN A 1 90 ? 19.719 21.547 -3.66 1 92.94 90 GLN A CA 1
ATOM 739 C C . GLN A 1 90 ? 20.297 20.453 -2.768 1 92.94 90 GLN A C 1
ATOM 741 O O . GLN A 1 90 ? 20.281 19.281 -3.121 1 92.94 90 GLN A O 1
ATOM 746 N N . MET A 1 91 ? 20.812 20.812 -1.654 1 94.88 91 MET A N 1
ATOM 747 C CA . MET A 1 91 ? 21.375 19.875 -0.687 1 94.88 91 MET A CA 1
ATOM 748 C C . MET A 1 91 ? 20.328 18.875 -0.229 1 94.88 91 MET A C 1
ATOM 750 O O . MET A 1 91 ? 20.531 17.656 -0.336 1 94.88 91 MET A O 1
ATOM 754 N N . TYR A 1 92 ? 19.188 19.406 0.144 1 93.06 92 TYR A N 1
ATOM 755 C CA . TYR A 1 92 ? 18.125 18.562 0.668 1 93.06 92 TYR A CA 1
ATOM 756 C C . TYR A 1 92 ? 17.438 17.781 -0.454 1 93.06 92 TYR A C 1
ATOM 758 O O . TYR A 1 92 ? 17.078 16.625 -0.279 1 93.06 92 TYR A O 1
ATOM 766 N N . ARG A 1 93 ? 17.328 18.406 -1.543 1 93.06 93 ARG A N 1
ATOM 767 C CA . ARG A 1 93 ? 16.703 17.75 -2.693 1 93.06 93 ARG A CA 1
ATOM 768 C C . ARG A 1 93 ? 17.516 16.531 -3.119 1 93.06 93 ARG A C 1
ATOM 770 O O . ARG A 1 93 ? 16.953 15.453 -3.326 1 93.06 93 ARG A O 1
ATOM 777 N N . ASN A 1 94 ? 18.75 16.719 -3.223 1 94.44 94 ASN A N 1
ATOM 778 C CA . ASN A 1 94 ? 19.609 15.609 -3.633 1 94.44 94 ASN A CA 1
ATOM 779 C C . ASN A 1 94 ? 19.656 14.516 -2.568 1 94.44 94 ASN A C 1
ATOM 781 O O . ASN A 1 94 ? 19.766 13.328 -2.893 1 94.44 94 ASN A O 1
ATOM 785 N N . LEU A 1 95 ? 19.641 14.891 -1.349 1 95.19 95 LEU A N 1
ATOM 786 C CA . LEU A 1 95 ? 19.594 13.898 -0.284 1 95.19 95 LEU A CA 1
ATOM 787 C C . LEU A 1 95 ? 18.328 13.039 -0.395 1 95.19 95 LEU A C 1
ATOM 789 O O . LEU A 1 95 ? 18.391 11.812 -0.292 1 95.19 95 LEU A O 1
ATOM 793 N N . GLU A 1 96 ? 17.219 13.664 -0.666 1 93.62 96 GLU A N 1
ATOM 794 C CA . GLU A 1 96 ? 15.953 12.945 -0.775 1 93.62 96 GLU A CA 1
ATOM 795 C C . GLU A 1 96 ? 15.922 12.062 -2.02 1 93.62 96 GLU A C 1
ATOM 797 O O . GLU A 1 96 ? 15.453 10.922 -1.97 1 93.62 96 GLU A O 1
ATOM 802 N N . PHE A 1 97 ? 16.375 12.578 -3.1 1 93.31 97 PHE A N 1
ATOM 803 C CA . PHE A 1 97 ? 16.453 11.75 -4.301 1 93.31 97 PHE A CA 1
ATOM 804 C C . PHE A 1 97 ? 17.344 10.539 -4.066 1 93.31 97 PHE A C 1
ATOM 806 O O . PHE A 1 97 ? 17.047 9.438 -4.516 1 93.31 97 PHE A O 1
ATOM 813 N N . GLY A 1 98 ? 18.453 10.812 -3.393 1 94.69 98 GLY A N 1
ATOM 814 C CA . GLY A 1 98 ? 19.344 9.703 -3.047 1 94.69 98 GLY A CA 1
ATOM 815 C C . GLY A 1 98 ? 18.688 8.672 -2.152 1 94.69 98 GLY A C 1
ATOM 816 O O . GLY A 1 98 ? 18.875 7.469 -2.336 1 94.69 98 GLY A O 1
ATOM 817 N N . THR A 1 99 ? 17.906 9.109 -1.206 1 93.19 99 THR A N 1
ATOM 818 C CA . THR A 1 99 ? 17.188 8.219 -0.3 1 93.19 99 THR A CA 1
ATOM 819 C C . THR A 1 99 ? 16.156 7.391 -1.06 1 93.19 99 THR A C 1
ATOM 821 O O . THR A 1 99 ? 16.031 6.188 -0.829 1 93.19 99 THR A O 1
ATOM 824 N N . ILE A 1 100 ? 15.422 7.969 -1.935 1 92 100 ILE A N 1
ATOM 825 C CA . ILE A 1 100 ? 14.422 7.277 -2.742 1 92 100 ILE A CA 1
ATOM 826 C C . ILE A 1 100 ? 15.109 6.23 -3.621 1 92 100 ILE A C 1
ATOM 828 O O . ILE A 1 100 ? 14.656 5.086 -3.697 1 92 100 ILE A O 1
ATOM 832 N N . ALA A 1 101 ? 16.172 6.68 -4.266 1 92 101 ALA A N 1
ATOM 833 C CA . ALA A 1 101 ? 16.922 5.742 -5.102 1 92 101 ALA A CA 1
ATOM 834 C C . ALA A 1 101 ? 17.438 4.566 -4.277 1 92 101 ALA A C 1
ATOM 836 O O . ALA A 1 101 ? 17.375 3.416 -4.719 1 92 101 ALA A O 1
ATOM 837 N N . PHE A 1 102 ? 17.938 4.855 -3.133 1 94.19 102 PHE A N 1
ATOM 838 C CA . PHE A 1 102 ? 18.438 3.832 -2.225 1 94.19 102 PHE A CA 1
ATOM 839 C C . PHE A 1 102 ? 17.328 2.848 -1.859 1 94.19 102 PHE A C 1
ATOM 841 O O . PHE A 1 102 ? 17.547 1.636 -1.847 1 94.19 102 PHE A O 1
ATOM 848 N N . ASN A 1 103 ? 16.156 3.348 -1.564 1 92.12 103 ASN A N 1
ATOM 849 C CA . ASN A 1 103 ? 15.039 2.49 -1.212 1 92.12 103 ASN A CA 1
ATOM 850 C C . ASN A 1 103 ? 14.625 1.602 -2.381 1 92.12 103 ASN A C 1
ATOM 852 O O . ASN A 1 103 ? 14.281 0.433 -2.188 1 92.12 103 ASN A O 1
ATOM 856 N N . ILE A 1 104 ? 14.633 2.104 -3.508 1 90 104 ILE A N 1
ATOM 857 C CA . ILE A 1 104 ? 14.32 1.318 -4.695 1 90 104 ILE A CA 1
ATOM 858 C C . ILE A 1 104 ? 15.359 0.214 -4.879 1 90 104 ILE A C 1
ATOM 860 O O . ILE A 1 104 ? 15.008 -0.928 -5.188 1 90 104 ILE A O 1
ATOM 864 N N . THR A 1 105 ? 16.578 0.565 -4.68 1 92.75 105 THR A N 1
ATOM 865 C CA . THR A 1 105 ? 17.656 -0.421 -4.742 1 92.75 105 THR A CA 1
ATOM 866 C C . THR A 1 105 ? 17.438 -1.527 -3.713 1 92.75 105 THR A C 1
ATOM 868 O O . THR A 1 105 ? 17.641 -2.707 -4.012 1 92.75 105 THR A O 1
ATOM 871 N N . GLY A 1 106 ? 16.984 -1.111 -2.557 1 92.12 106 GLY A N 1
ATOM 872 C CA . GLY A 1 106 ? 16.75 -2.055 -1.476 1 92.12 106 GLY A CA 1
ATOM 873 C C . GLY A 1 106 ? 15.641 -3.039 -1.776 1 92.12 106 GLY A C 1
ATOM 874 O O . GLY A 1 106 ? 15.555 -4.102 -1.155 1 92.12 106 GLY A O 1
ATOM 875 N N . VAL A 1 107 ? 14.812 -2.734 -2.697 1 90.75 107 VAL A N 1
ATOM 876 C CA . VAL A 1 107 ? 13.734 -3.629 -3.102 1 90.75 107 VAL A CA 1
ATOM 877 C C . VAL A 1 107 ? 14.18 -4.473 -4.293 1 90.75 107 VAL A C 1
ATOM 879 O O . VAL A 1 107 ? 14.016 -5.695 -4.293 1 90.75 107 VAL A O 1
ATOM 882 N N . ALA A 1 108 ? 14.859 -3.887 -5.23 1 89.69 108 ALA A N 1
ATOM 883 C CA . ALA A 1 108 ? 15.188 -4.531 -6.496 1 89.69 108 ALA A CA 1
ATOM 884 C C . ALA A 1 108 ? 16.25 -5.605 -6.301 1 89.69 108 ALA A C 1
ATOM 886 O O . ALA A 1 108 ? 16.156 -6.695 -6.875 1 89.69 108 ALA A O 1
ATOM 887 N N . ILE A 1 109 ? 17.219 -5.348 -5.469 1 90.56 109 ILE A N 1
ATOM 888 C CA . ILE A 1 109 ? 18.359 -6.246 -5.328 1 90.56 109 ILE A CA 1
ATOM 889 C C . ILE A 1 109 ? 17.922 -7.52 -4.605 1 90.56 109 ILE A C 1
ATOM 891 O O . ILE A 1 109 ? 18.172 -8.633 -5.082 1 90.56 109 ILE A O 1
ATOM 895 N N . PRO A 1 110 ? 17.25 -7.41 -3.389 1 90.06 110 PRO A N 1
ATOM 896 C CA . PRO A 1 110 ? 16.781 -8.641 -2.76 1 90.06 110 PRO A CA 1
ATOM 897 C C . PRO A 1 110 ? 15.859 -9.453 -3.672 1 90.06 110 PRO A C 1
ATOM 899 O O . PRO A 1 110 ? 15.914 -10.688 -3.674 1 90.06 110 PRO A O 1
ATOM 902 N N . LEU A 1 111 ? 15.047 -8.789 -4.441 1 89.56 111 LEU A N 1
ATOM 903 C CA . LEU A 1 111 ? 14.188 -9.5 -5.383 1 89.56 111 LEU A CA 1
ATOM 904 C C . LEU A 1 111 ? 15.016 -10.242 -6.426 1 89.56 111 LEU A C 1
ATOM 906 O O . LEU A 1 111 ? 14.734 -11.398 -6.738 1 89.56 111 LEU A O 1
ATOM 910 N N . ALA A 1 112 ? 16.031 -9.594 -6.961 1 88.44 112 ALA A N 1
ATOM 911 C CA . ALA A 1 112 ? 16.906 -10.227 -7.938 1 88.44 112 ALA A CA 1
ATOM 912 C C . ALA A 1 112 ? 17.625 -11.43 -7.332 1 88.44 112 ALA A C 1
ATOM 914 O O . ALA A 1 112 ? 17.75 -12.477 -7.977 1 88.44 112 ALA A O 1
ATOM 915 N N . ILE A 1 113 ? 18.062 -11.281 -6.133 1 88.19 113 ILE A N 1
ATOM 916 C CA . ILE A 1 113 ? 18.766 -12.352 -5.449 1 88.19 113 ILE A CA 1
ATOM 917 C C . ILE A 1 113 ? 17.844 -13.555 -5.27 1 88.19 113 ILE A C 1
ATOM 919 O O . ILE A 1 113 ? 18.219 -14.688 -5.594 1 88.19 113 ILE A O 1
ATOM 923 N N . PHE A 1 114 ? 16.656 -13.367 -4.848 1 84.94 114 PHE A N 1
ATOM 924 C CA . PHE A 1 114 ? 15.727 -14.453 -4.551 1 84.94 114 PHE A CA 1
ATOM 925 C C . PHE A 1 114 ? 15.281 -15.148 -5.828 1 84.94 114 PHE A C 1
ATOM 927 O O . PHE A 1 114 ? 15.234 -16.375 -5.891 1 84.94 114 PHE A O 1
ATOM 934 N N . ILE A 1 115 ? 14.922 -14.352 -6.777 1 82.88 115 ILE A N 1
ATOM 935 C CA . ILE A 1 115 ? 14.469 -14.93 -8.039 1 82.88 115 ILE A CA 1
ATOM 936 C C . ILE A 1 115 ? 15.609 -15.719 -8.68 1 82.88 115 ILE A C 1
ATOM 938 O O . ILE A 1 115 ? 15.414 -16.844 -9.156 1 82.88 115 ILE A O 1
ATOM 942 N N . SER A 1 116 ? 16.797 -15.188 -8.664 1 84.06 116 SER A N 1
ATOM 943 C CA . SER A 1 116 ? 17.938 -15.859 -9.281 1 84.06 116 SER A CA 1
ATOM 944 C C . SER A 1 116 ? 18.328 -17.109 -8.5 1 84.06 116 SER A C 1
ATOM 946 O O . SER A 1 116 ? 18.75 -18.109 -9.086 1 84.06 116 SER A O 1
ATOM 948 N N . LEU A 1 117 ? 18.266 -16.969 -7.195 1 82.38 117 LEU A N 1
ATOM 949 C CA . LEU A 1 117 ? 18.547 -18.141 -6.371 1 82.38 117 LEU A CA 1
ATOM 950 C C . LEU A 1 117 ? 17.562 -19.25 -6.672 1 82.38 117 LEU A C 1
ATOM 952 O O . LEU A 1 117 ? 17.938 -20.422 -6.777 1 82.38 117 LEU A O 1
ATOM 956 N N . SER A 1 118 ? 16.328 -18.906 -6.777 1 78.75 118 SER A N 1
ATOM 957 C CA . SER A 1 118 ? 15.297 -19.891 -7.09 1 78.75 118 SER A CA 1
ATOM 958 C C . SER A 1 118 ? 15.516 -20.516 -8.461 1 78.75 118 SER A C 1
ATOM 960 O O . SER A 1 118 ? 15.258 -21.703 -8.664 1 78.75 118 SER A O 1
ATOM 962 N N . GLU A 1 119 ? 16 -19.703 -9.312 1 78.44 119 GLU A N 1
ATOM 963 C CA . GLU A 1 119 ? 16.328 -20.203 -10.648 1 78.44 119 GLU A CA 1
ATOM 964 C C . GLU A 1 119 ? 17.422 -21.25 -10.586 1 78.44 119 GLU A C 1
ATOM 966 O O . GLU A 1 119 ? 17.328 -22.297 -11.25 1 78.44 119 GLU A O 1
ATOM 971 N N . VAL A 1 120 ? 18.375 -21.047 -9.852 1 79.38 120 VAL A N 1
ATOM 972 C CA . VAL A 1 120 ? 19.516 -21.938 -9.742 1 79.38 120 VAL A CA 1
ATOM 973 C C . VAL A 1 120 ? 19.094 -23.25 -9.07 1 79.38 120 VAL A C 1
ATOM 975 O O . VAL A 1 120 ? 19.484 -24.328 -9.492 1 79.38 120 VAL A O 1
ATOM 978 N N . ILE A 1 121 ? 18.25 -23.109 -8.086 1 73.44 121 ILE A N 1
ATOM 979 C CA . ILE A 1 121 ? 17.875 -24.266 -7.285 1 73.44 121 ILE A CA 1
ATOM 980 C C . ILE A 1 121 ? 16.812 -25.094 -8.023 1 73.44 121 ILE A C 1
ATOM 982 O O . ILE A 1 121 ? 16.875 -26.312 -8.062 1 73.44 121 ILE A O 1
ATOM 986 N N . ILE A 1 122 ? 15.938 -24.438 -8.641 1 69.44 122 ILE A N 1
ATOM 987 C CA . ILE A 1 122 ? 14.781 -25.125 -9.211 1 69.44 122 ILE A CA 1
ATOM 988 C C . ILE A 1 122 ? 15.039 -25.406 -10.688 1 69.44 122 ILE A C 1
ATOM 990 O O . ILE A 1 122 ? 14.734 -26.5 -11.172 1 69.44 122 ILE A O 1
ATOM 994 N N . LEU A 1 123 ? 15.617 -24.375 -11.445 1 72 123 LEU A N 1
ATOM 995 C CA . LEU A 1 123 ? 15.781 -24.531 -12.883 1 72 123 LEU A CA 1
ATOM 996 C C . LEU A 1 123 ? 17.188 -25 -13.227 1 72 123 LEU A C 1
ATOM 998 O O . LEU A 1 123 ? 17.469 -25.359 -14.375 1 72 123 LEU A O 1
ATOM 1002 N N . HIS A 1 124 ? 18.047 -25 -12.258 1 76.75 124 HIS A N 1
ATOM 1003 C CA . HIS A 1 124 ? 19.422 -25.453 -12.445 1 76.75 124 HIS A CA 1
ATOM 1004 C C . HIS A 1 124 ? 20.109 -24.656 -13.555 1 76.75 124 HIS A C 1
ATOM 1006 O O . HIS A 1 124 ? 20.75 -25.234 -14.43 1 76.75 124 HIS A O 1
ATOM 1012 N N . THR A 1 125 ? 19.797 -23.422 -13.617 1 76.88 125 THR A N 1
ATOM 1013 C CA . THR A 1 125 ? 20.406 -22.547 -14.609 1 76.88 125 THR A CA 1
ATOM 1014 C C . THR A 1 125 ? 21.734 -22 -14.086 1 76.88 125 THR A C 1
ATOM 1016 O O . THR A 1 125 ? 22.141 -22.297 -12.961 1 76.88 125 THR A O 1
ATOM 1019 N N . ASN A 1 126 ? 22.453 -21.297 -14.953 1 79.94 126 ASN A N 1
ATOM 1020 C CA . ASN A 1 126 ? 23.719 -20.672 -14.602 1 79.94 126 ASN A CA 1
ATOM 1021 C C . ASN A 1 126 ? 23.547 -19.672 -13.461 1 79.94 126 ASN A C 1
ATOM 1023 O O . ASN A 1 126 ? 22.625 -18.859 -13.469 1 79.94 126 ASN A O 1
ATOM 1027 N N . PRO A 1 127 ? 24.438 -19.797 -12.438 1 85.94 127 PRO A N 1
ATOM 1028 C CA . PRO A 1 127 ? 24.297 -18.953 -11.242 1 85.94 127 PRO A CA 1
ATOM 1029 C C . PRO A 1 127 ? 24.891 -17.562 -11.438 1 85.94 127 PRO A C 1
ATOM 1031 O O . PRO A 1 127 ? 25.094 -16.828 -10.461 1 85.94 127 PRO A O 1
ATOM 1034 N N . GLN A 1 128 ? 25.141 -17.172 -12.688 1 84.06 128 GLN A N 1
ATOM 1035 C CA . GLN A 1 128 ? 25.797 -15.898 -12.938 1 84.06 128 GLN A CA 1
ATOM 1036 C C . GLN A 1 128 ? 24.984 -14.734 -12.391 1 84.06 128 GLN A C 1
ATOM 1038 O O . GLN A 1 128 ? 25.516 -13.844 -11.727 1 84.06 128 GLN A O 1
ATOM 1043 N N . THR A 1 129 ? 23.688 -14.711 -12.664 1 84.88 129 THR A N 1
ATOM 1044 C CA . THR A 1 129 ? 22.828 -13.617 -12.211 1 84.88 129 THR A CA 1
ATOM 1045 C C . THR A 1 129 ? 22.781 -13.57 -10.688 1 84.88 129 THR A C 1
ATOM 1047 O O . THR A 1 129 ? 22.734 -12.484 -10.094 1 84.88 129 THR A O 1
ATOM 1050 N N . PHE A 1 130 ? 22.875 -14.617 -10.109 1 88.5 130 PHE A N 1
ATOM 1051 C CA . PHE A 1 130 ? 22.859 -14.688 -8.648 1 88.5 130 PHE A CA 1
ATOM 1052 C C . PHE A 1 130 ? 24.125 -14.062 -8.07 1 88.5 130 PHE A C 1
ATOM 1054 O O . PHE A 1 130 ? 24.062 -13.242 -7.152 1 88.5 130 PHE A O 1
ATOM 1061 N N . PHE A 1 131 ? 25.234 -14.445 -8.656 1 87.94 131 PHE A N 1
ATOM 1062 C CA . PHE A 1 131 ? 26.5 -13.914 -8.172 1 87.94 131 PHE A CA 1
ATOM 1063 C C . PHE A 1 131 ? 26.578 -12.406 -8.367 1 87.94 131 PHE A C 1
ATOM 1065 O O . PHE A 1 131 ? 27.031 -11.68 -7.48 1 87.94 131 PHE A O 1
ATOM 1072 N N . LEU A 1 132 ? 26.109 -11.977 -9.469 1 87.88 132 LEU A N 1
ATOM 1073 C CA . LEU A 1 132 ? 26.125 -10.539 -9.742 1 87.88 132 LEU A CA 1
ATOM 1074 C C . LEU A 1 132 ? 25.203 -9.797 -8.773 1 87.88 132 LEU A C 1
ATOM 1076 O O . LEU A 1 132 ? 25.531 -8.688 -8.328 1 87.88 132 LEU A O 1
ATOM 1080 N N . SER A 1 133 ? 24.062 -10.43 -8.516 1 88.44 133 SER A N 1
ATOM 1081 C CA . SER A 1 133 ? 23.141 -9.812 -7.574 1 88.44 133 SER A CA 1
ATOM 1082 C C . SER A 1 133 ? 23.734 -9.75 -6.176 1 88.44 133 SER A C 1
ATOM 1084 O O . SER A 1 133 ? 23.516 -8.773 -5.445 1 88.44 133 SER A O 1
ATOM 1086 N N . PHE A 1 134 ? 24.5 -10.695 -5.867 1 90.12 134 PHE A N 1
ATOM 1087 C CA . PHE A 1 134 ? 25.141 -10.719 -4.559 1 90.12 134 PHE A CA 1
ATOM 1088 C C . PHE A 1 134 ? 26.219 -9.641 -4.461 1 90.12 134 PHE A C 1
ATOM 1090 O O . PHE A 1 134 ? 26.344 -8.969 -3.43 1 90.12 134 PHE A O 1
ATOM 1097 N N . LEU A 1 135 ? 26.922 -9.469 -5.477 1 90.44 135 LEU A N 1
ATOM 1098 C CA . LEU A 1 135 ? 27.922 -8.406 -5.512 1 90.44 135 LEU A CA 1
ATOM 1099 C C . LEU A 1 135 ? 27.281 -7.039 -5.359 1 90.44 135 LEU A C 1
ATOM 1101 O O . LEU A 1 135 ? 27.781 -6.191 -4.609 1 90.44 135 LEU A O 1
ATOM 1105 N N . LEU A 1 136 ? 26.188 -6.883 -6.059 1 90.19 136 LEU A N 1
ATOM 1106 C CA . LEU A 1 136 ? 25.484 -5.613 -5.969 1 90.19 136 LEU A CA 1
ATOM 1107 C C . LEU A 1 136 ? 24.938 -5.391 -4.562 1 90.19 136 LEU A C 1
ATOM 1109 O O . LEU A 1 136 ? 24.828 -4.25 -4.109 1 90.19 136 LEU A O 1
ATOM 1113 N N . PHE A 1 137 ? 24.641 -6.477 -3.895 1 92.19 137 PHE A N 1
ATOM 1114 C CA . PHE A 1 137 ? 24.172 -6.383 -2.518 1 92.19 137 PHE A CA 1
ATOM 1115 C C . PHE A 1 137 ? 25.266 -5.852 -1.604 1 92.19 137 PHE A C 1
ATOM 1117 O O . PHE A 1 137 ? 25 -5.059 -0.7 1 92.19 137 PHE A O 1
ATOM 1124 N N . VAL A 1 138 ? 26.438 -6.23 -1.842 1 90.25 138 VAL A N 1
ATOM 1125 C CA . VAL A 1 138 ? 27.547 -5.73 -1.053 1 90.25 138 VAL A CA 1
ATOM 1126 C C . VAL A 1 138 ? 27.719 -4.23 -1.271 1 90.25 138 VAL A C 1
ATOM 1128 O O . VAL A 1 138 ? 27.906 -3.475 -0.316 1 90.25 138 VAL A O 1
ATOM 1131 N N . VAL A 1 139 ? 27.609 -3.838 -2.512 1 92.5 139 VAL A N 1
ATOM 1132 C CA . VAL A 1 139 ? 27.688 -2.416 -2.828 1 92.5 139 VAL A CA 1
ATOM 1133 C C . VAL A 1 139 ? 26.547 -1.664 -2.15 1 92.5 139 VAL A C 1
ATOM 1135 O O . VAL A 1 139 ? 26.719 -0.52 -1.723 1 92.5 139 VAL A O 1
ATOM 1138 N N . PHE A 1 140 ? 25.422 -2.355 -2.064 1 93.06 140 PHE A N 1
ATOM 1139 C CA . PHE A 1 140 ? 24.25 -1.776 -1.413 1 93.06 140 PHE A CA 1
ATOM 1140 C C . PHE A 1 140 ? 24.531 -1.48 0.053 1 93.06 140 PHE A C 1
ATOM 1142 O O . PHE A 1 140 ? 24.094 -0.457 0.583 1 93.06 140 PHE A O 1
ATOM 1149 N N . LEU A 1 141 ? 25.328 -2.273 0.685 1 89.44 141 LEU A N 1
ATOM 1150 C CA . LEU A 1 141 ? 25.688 -2.049 2.08 1 89.44 141 LEU A CA 1
ATOM 1151 C C . LEU A 1 141 ? 26.594 -0.833 2.217 1 89.44 141 LEU A C 1
ATOM 1153 O O . LEU A 1 141 ? 26.484 -0.076 3.184 1 89.44 141 LEU A O 1
ATOM 1157 N N . VAL A 1 142 ? 27.391 -0.682 1.284 1 91.75 142 VAL A N 1
ATOM 1158 C CA . VAL A 1 142 ? 28.266 0.482 1.274 1 91.75 142 VAL A CA 1
ATOM 1159 C C . VAL A 1 142 ? 27.453 1.749 1.049 1 91.75 142 VAL A C 1
ATOM 1161 O O . VAL A 1 142 ? 27.688 2.777 1.684 1 91.75 142 VAL A O 1
ATOM 1164 N N . ALA A 1 143 ? 26.516 1.621 0.17 1 92.25 143 ALA A N 1
ATOM 1165 C CA . ALA A 1 143 ? 25.641 2.756 -0.098 1 92.25 143 ALA A CA 1
ATOM 1166 C C . ALA A 1 143 ? 24.844 3.135 1.145 1 92.25 143 ALA A C 1
ATOM 1168 O O . ALA A 1 143 ? 24.578 4.316 1.381 1 92.25 143 ALA A O 1
ATOM 1169 N N . GLN A 1 144 ? 24.469 2.148 1.867 1 92.06 144 GLN A N 1
ATOM 1170 C CA . GLN A 1 144 ? 23.734 2.41 3.098 1 92.06 144 GLN A CA 1
ATOM 1171 C C . GLN A 1 144 ? 24.578 3.215 4.086 1 92.06 144 GLN A C 1
ATOM 1173 O O . GLN A 1 144 ? 24.078 4.176 4.684 1 92.06 144 GLN A O 1
ATOM 1178 N N . LYS A 1 145 ? 25.781 2.82 4.262 1 90.94 145 LYS A N 1
ATOM 1179 C CA . LYS A 1 145 ? 26.703 3.562 5.125 1 90.94 145 LYS A CA 1
ATOM 1180 C C . LYS A 1 145 ? 26.891 4.992 4.629 1 90.94 145 LYS A C 1
ATOM 1182 O O . LYS A 1 145 ? 26.891 5.938 5.426 1 90.94 145 LYS A O 1
ATOM 1187 N N . SER A 1 146 ? 27.047 5.09 3.354 1 94 146 SER A N 1
ATOM 1188 C CA . SER A 1 146 ? 27.203 6.41 2.758 1 94 146 SER A CA 1
ATOM 1189 C C . SER A 1 146 ? 25.984 7.281 2.992 1 94 146 SER A C 1
ATOM 1191 O O . SER A 1 146 ? 26.094 8.477 3.277 1 94 146 SER A O 1
ATOM 1193 N N . LEU A 1 147 ? 24.859 6.699 2.861 1 94.94 147 LEU A N 1
ATOM 1194 C CA . LEU A 1 147 ? 23.609 7.426 3.08 1 94.94 147 LEU A CA 1
ATOM 1195 C C . LEU A 1 147 ? 23.516 7.91 4.523 1 94.94 147 LEU A C 1
ATOM 1197 O O . LEU A 1 147 ? 23.219 9.078 4.773 1 94.94 147 LEU A O 1
ATOM 1201 N N . PHE A 1 148 ? 23.781 7.07 5.43 1 92.75 148 PHE A N 1
ATOM 1202 C CA . PHE A 1 148 ? 23.672 7.414 6.844 1 92.75 148 PHE A CA 1
ATOM 1203 C C . PHE A 1 148 ? 24.672 8.492 7.219 1 92.75 148 PHE A C 1
ATOM 1205 O O . PHE A 1 148 ? 24.375 9.398 8 1 92.75 148 PHE A O 1
ATOM 1212 N N . LYS A 1 149 ? 25.812 8.367 6.652 1 93.31 149 LYS A N 1
ATOM 1213 C CA . LYS A 1 149 ? 26.812 9.406 6.875 1 93.31 149 LYS A CA 1
ATOM 1214 C C . LYS A 1 149 ? 26.344 10.75 6.328 1 93.31 149 LYS A C 1
ATOM 1216 O O . LYS A 1 149 ? 26.516 11.781 6.98 1 93.31 149 LYS A O 1
ATOM 1221 N N . THR A 1 150 ? 25.797 10.734 5.172 1 94.62 150 THR A N 1
ATOM 1222 C CA . THR A 1 150 ? 25.297 11.969 4.57 1 94.62 150 THR A CA 1
ATOM 1223 C C . THR A 1 150 ? 24.172 12.555 5.406 1 94.62 150 THR A C 1
ATOM 1225 O O . THR A 1 150 ? 24.094 13.773 5.582 1 94.62 150 THR A O 1
ATOM 1228 N N . ILE A 1 151 ? 23.328 11.711 5.914 1 93.75 151 ILE A N 1
ATOM 1229 C CA . ILE A 1 151 ? 22.25 12.164 6.77 1 93.75 151 ILE A CA 1
ATOM 1230 C C . ILE A 1 151 ? 22.812 12.812 8.031 1 93.75 151 ILE A C 1
ATOM 1232 O O . ILE A 1 151 ? 22.328 13.852 8.477 1 93.75 151 ILE A O 1
ATOM 1236 N N . ALA A 1 152 ? 23.797 12.211 8.586 1 92.62 152 ALA A N 1
ATOM 1237 C CA . ALA A 1 152 ? 24.438 12.758 9.781 1 92.62 152 ALA A CA 1
ATOM 1238 C C . ALA A 1 152 ? 25.047 14.125 9.508 1 92.62 152 ALA A C 1
ATOM 1240 O O . ALA A 1 152 ? 24.969 15.023 10.344 1 92.62 152 ALA A O 1
ATOM 1241 N 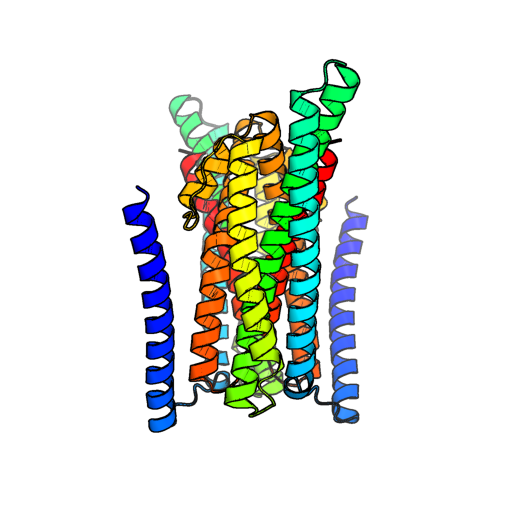N . ILE A 1 153 ? 25.547 14.32 8.359 1 93.25 153 ILE A N 1
ATOM 1242 C CA . ILE A 1 153 ? 26.219 15.562 8 1 93.25 153 ILE A CA 1
ATOM 1243 C C . ILE A 1 153 ? 25.172 16.641 7.707 1 93.25 153 ILE A C 1
ATOM 1245 O O . ILE A 1 153 ? 25.234 17.75 8.242 1 93.25 153 ILE A O 1
ATOM 1249 N N . VAL A 1 154 ? 24.156 16.297 6.945 1 92 154 VAL A N 1
ATOM 1250 C CA . VAL A 1 154 ? 23.219 17.281 6.402 1 92 154 VAL A CA 1
ATOM 1251 C C . VAL A 1 154 ? 22.125 17.562 7.418 1 92 154 VAL A C 1
ATOM 1253 O O . VAL A 1 154 ? 21.75 18.719 7.641 1 92 154 VAL A O 1
ATOM 1256 N N . ARG A 1 155 ? 21.594 16.5 8.008 1 92.44 155 ARG A N 1
ATOM 1257 C CA . ARG A 1 155 ? 20.453 16.656 8.898 1 92.44 155 ARG A CA 1
ATOM 1258 C C . ARG A 1 155 ? 20.891 16.625 10.359 1 92.44 155 ARG A C 1
ATOM 1260 O O . ARG A 1 155 ? 20.062 16.828 11.258 1 92.44 155 ARG A O 1
ATOM 1267 N N . GLN A 1 156 ? 22.156 16.328 10.625 1 90.69 156 GLN A N 1
ATOM 1268 C CA . GLN A 1 156 ? 22.688 16.25 11.984 1 90.69 156 GLN A CA 1
ATOM 1269 C C . GLN A 1 156 ? 21.891 15.25 12.828 1 90.69 156 GLN A C 1
ATOM 1271 O O . GLN A 1 156 ? 21.531 15.547 13.969 1 90.69 156 GLN A O 1
ATOM 1276 N N . PHE A 1 157 ? 21.469 14.219 12.203 1 90.56 157 PHE A N 1
ATOM 1277 C CA . PHE A 1 157 ? 20.781 13.109 12.844 1 90.56 157 PHE A CA 1
ATOM 1278 C C . PHE A 1 157 ? 21.578 11.82 12.688 1 90.56 157 PHE A C 1
ATOM 1280 O O . PHE A 1 157 ? 21.922 11.422 11.57 1 90.56 157 PHE A O 1
ATOM 1287 N N . ASP A 1 158 ? 21.797 11.172 13.695 1 86.38 158 ASP A N 1
ATOM 1288 C CA . ASP A 1 158 ? 22.625 9.969 13.664 1 86.38 158 ASP A CA 1
ATOM 1289 C C . ASP A 1 158 ? 21.766 8.719 13.5 1 86.38 158 ASP A C 1
ATOM 1291 O O . ASP A 1 158 ? 21.078 8.297 14.43 1 86.38 158 ASP A O 1
ATOM 1295 N N . LEU A 1 159 ? 21.781 8.289 12.32 1 85.06 159 LEU A N 1
ATOM 1296 C CA . LEU A 1 159 ? 21.125 7.012 12.031 1 85.06 159 LEU A CA 1
ATOM 1297 C C . LEU A 1 159 ? 22.141 5.871 12.055 1 85.06 159 LEU A C 1
ATOM 1299 O O . LEU A 1 159 ? 23.172 5.941 11.398 1 85.06 159 LEU A O 1
ATOM 1303 N N . GLU A 1 160 ? 21.828 4.871 12.797 1 76.12 160 GLU A N 1
ATOM 1304 C CA . GLU A 1 160 ? 22.734 3.725 12.883 1 76.12 160 GLU A CA 1
ATOM 1305 C C . GLU A 1 160 ? 22.562 2.797 11.688 1 76.12 160 GLU A C 1
ATOM 1307 O O . GLU A 1 160 ? 21.5 2.787 11.047 1 76.12 160 GLU A O 1
ATOM 1312 N N . PHE A 1 161 ? 23.562 2.133 11.477 1 73.06 161 PHE A N 1
ATOM 1313 C CA . PHE A 1 161 ? 23.578 1.218 10.336 1 73.06 161 PHE A CA 1
ATOM 1314 C C . PHE A 1 161 ? 22.438 0.217 10.43 1 73.06 161 PHE A C 1
ATOM 1316 O O . PHE A 1 161 ? 21.812 -0.12 9.414 1 73.06 161 PHE A O 1
ATOM 1323 N N . PHE A 1 162 ? 22.109 -0.191 11.609 1 70.25 162 PHE A N 1
ATOM 1324 C CA . PHE A 1 162 ? 21.016 -1.128 11.812 1 70.25 162 PHE A CA 1
ATOM 1325 C C . PHE A 1 162 ? 19.797 -0.417 12.391 1 70.25 162 PHE A C 1
ATOM 1327 O O . PHE A 1 162 ? 19.203 -0.882 13.367 1 70.25 162 PHE A O 1
ATOM 1334 N N . ALA A 1 163 ? 19.531 0.578 11.656 1 72.56 163 ALA A N 1
ATOM 1335 C CA . ALA A 1 163 ? 18.406 1.381 12.117 1 72.56 163 ALA A CA 1
ATOM 1336 C C . ALA A 1 163 ? 17.109 0.582 12.062 1 72.56 163 ALA A C 1
ATOM 1338 O O . ALA A 1 163 ? 16.875 -0.17 11.117 1 72.56 163 ALA A O 1
ATOM 1339 N N . THR A 1 164 ? 16.375 0.69 13.172 1 77.44 164 THR A N 1
ATOM 1340 C CA . THR A 1 164 ? 15.055 0.071 13.266 1 77.44 164 THR A CA 1
ATOM 1341 C C . THR A 1 164 ? 13.992 0.99 12.68 1 77.44 164 THR A C 1
ATOM 1343 O O . THR A 1 164 ? 14.242 2.176 12.453 1 77.44 164 THR A O 1
ATOM 1346 N N . PRO A 1 165 ? 12.875 0.428 12.383 1 79.12 165 PRO A N 1
ATOM 1347 C CA . PRO A 1 165 ? 11.781 1.287 11.922 1 79.12 165 PRO A CA 1
ATOM 1348 C C . PRO A 1 165 ? 11.453 2.408 12.906 1 79.12 165 PRO A C 1
ATOM 1350 O O . PRO A 1 165 ? 11.07 3.506 12.492 1 79.12 165 PRO A O 1
ATOM 1353 N N . LYS A 1 166 ? 11.648 2.113 14.102 1 82.25 166 LYS A N 1
ATOM 1354 C CA . LYS A 1 166 ? 11.43 3.158 15.094 1 82.25 166 LYS A CA 1
ATOM 1355 C C . LYS A 1 166 ? 12.438 4.293 14.938 1 82.25 166 LYS A C 1
ATOM 1357 O O . LYS A 1 166 ? 12.078 5.469 15.078 1 82.25 166 LYS A O 1
ATOM 1362 N N . ASP A 1 167 ? 13.664 3.971 14.625 1 86 167 ASP A N 1
ATOM 1363 C CA . ASP A 1 167 ? 14.688 4.984 14.383 1 86 167 ASP A CA 1
ATOM 1364 C C . ASP A 1 167 ? 14.352 5.828 13.156 1 86 167 ASP A C 1
ATOM 1366 O O . ASP A 1 167 ? 14.547 7.043 13.156 1 86 167 ASP A O 1
ATOM 1370 N N . VAL A 1 168 ? 13.867 5.16 12.242 1 85.19 168 VAL A N 1
ATOM 1371 C CA . VAL A 1 168 ? 13.5 5.859 11.016 1 85.19 168 VAL A CA 1
ATOM 1372 C C . VAL A 1 168 ? 12.336 6.805 11.289 1 85.19 168 VAL A C 1
ATOM 1374 O O . VAL A 1 168 ? 12.312 7.934 10.789 1 85.19 168 VAL A O 1
ATOM 1377 N N . LEU A 1 169 ? 11.445 6.273 12.078 1 87.5 169 LEU A N 1
ATOM 1378 C CA . LEU A 1 169 ? 10.312 7.117 12.453 1 87.5 169 LEU A CA 1
ATOM 1379 C C . LEU A 1 169 ? 10.789 8.336 13.234 1 87.5 169 LEU A C 1
ATOM 1381 O O . LEU A 1 169 ? 10.305 9.453 13 1 87.5 169 LEU A O 1
ATOM 1385 N N . ASN A 1 170 ? 11.742 8.156 14.109 1 87.12 170 ASN A N 1
ATOM 1386 C CA . ASN A 1 170 ? 12.32 9.281 14.852 1 87.12 170 ASN A CA 1
ATOM 1387 C C . ASN A 1 170 ? 13.016 10.266 13.922 1 87.12 170 ASN A C 1
ATOM 1389 O O . ASN A 1 170 ? 12.945 11.477 14.133 1 87.12 170 ASN A O 1
ATOM 1393 N N . TYR A 1 171 ? 13.648 9.742 12.984 1 88.31 171 TYR A N 1
ATOM 1394 C CA . TYR A 1 171 ? 14.312 10.562 11.984 1 88.31 171 TYR A CA 1
ATOM 1395 C C . TYR A 1 171 ? 13.312 11.43 11.234 1 88.31 171 TYR A C 1
ATOM 1397 O O . TYR A 1 171 ? 13.5 12.641 11.109 1 88.31 171 TYR A O 1
ATOM 1405 N N . ILE A 1 172 ? 12.172 10.906 10.867 1 86.81 172 ILE A N 1
ATOM 1406 C CA . ILE A 1 172 ? 11.148 11.641 10.133 1 86.81 172 ILE A CA 1
ATOM 1407 C C . ILE A 1 172 ? 10.5 12.68 11.047 1 86.81 172 ILE A C 1
ATOM 1409 O O . ILE A 1 172 ? 10.203 13.797 10.617 1 86.81 172 ILE A O 1
ATOM 1413 N N . ASN A 1 173 ? 10.367 12.289 12.242 1 86.69 173 ASN A N 1
ATOM 1414 C CA . ASN A 1 173 ? 9.75 13.188 13.203 1 86.69 173 ASN A CA 1
ATOM 1415 C C . ASN A 1 173 ? 10.664 14.367 13.539 1 86.69 173 ASN A C 1
ATOM 1417 O O . ASN A 1 173 ? 10.211 15.367 14.102 1 86.69 173 ASN A O 1
ATOM 1421 N N . SER A 1 174 ? 11.945 14.258 13.156 1 86.62 174 SER A N 1
ATOM 1422 C CA . SER A 1 174 ? 12.898 15.328 13.43 1 86.62 174 SER A CA 1
ATOM 1423 C C . SER A 1 174 ? 12.828 16.406 12.367 1 86.62 174 SER A C 1
ATOM 1425 O O . SER A 1 174 ? 13.445 17.469 12.508 1 86.62 174 SER A O 1
ATOM 1427 N N . TYR A 1 175 ? 12.047 16.172 11.281 1 87.81 175 TYR A N 1
ATOM 1428 C CA . TYR A 1 175 ? 11.898 17.172 10.227 1 87.81 175 TYR A CA 1
ATOM 1429 C C . TYR A 1 175 ? 11.219 18.422 10.758 1 87.81 175 TYR A C 1
ATOM 1431 O O . TYR A 1 175 ? 10.516 18.375 11.766 1 87.81 175 TYR A O 1
ATOM 1439 N N . ASP A 1 176 ? 11.5 19.5 10.07 1 87.19 176 ASP A N 1
ATOM 1440 C CA . ASP A 1 176 ? 10.766 20.703 10.414 1 87.19 176 ASP A CA 1
ATOM 1441 C C . ASP A 1 176 ? 9.273 20.547 10.133 1 87.19 176 ASP A C 1
ATOM 1443 O O . ASP A 1 176 ? 8.867 19.625 9.414 1 87.19 176 ASP A O 1
ATOM 1447 N N . GLU A 1 177 ? 8.461 21.375 10.688 1 87.25 177 GLU A N 1
ATOM 1448 C CA . GLU A 1 177 ? 7.004 21.25 10.641 1 87.25 177 GLU A CA 1
ATOM 1449 C C . GLU A 1 177 ? 6.492 21.297 9.203 1 87.25 177 GLU A C 1
ATOM 1451 O O . GLU A 1 177 ? 5.59 20.547 8.836 1 87.25 177 GLU A O 1
ATOM 1456 N N . GLY A 1 178 ? 7.074 22.188 8.367 1 88.81 178 GLY A N 1
ATOM 1457 C CA . GLY A 1 178 ? 6.664 22.266 6.973 1 88.81 178 GLY A CA 1
ATOM 1458 C C . GLY A 1 178 ? 6.953 21.016 6.18 1 88.81 178 GLY A C 1
ATOM 1459 O O . GLY A 1 178 ? 6.086 20.516 5.457 1 88.81 178 GLY A O 1
ATOM 1460 N N . GLU A 1 179 ? 8.125 20.516 6.355 1 90.38 179 GLU A N 1
ATOM 1461 C CA . GLU A 1 179 ? 8.531 19.297 5.664 1 90.38 179 GLU A CA 1
ATOM 1462 C C . GLU A 1 179 ? 7.727 18.094 6.16 1 90.38 179 GLU A C 1
ATOM 1464 O O . GLU A 1 179 ? 7.352 17.219 5.375 1 90.38 179 GLU A O 1
ATOM 1469 N N . ARG A 1 180 ? 7.48 18.062 7.402 1 90.75 180 ARG A N 1
ATOM 1470 C CA . ARG A 1 180 ? 6.695 16.984 7.984 1 90.75 180 ARG A CA 1
ATOM 1471 C C . ARG A 1 180 ? 5.273 16.984 7.43 1 90.75 180 ARG A C 1
ATOM 1473 O O . ARG A 1 180 ? 4.738 15.93 7.086 1 90.75 180 ARG A O 1
ATOM 1480 N N . GLN A 1 181 ? 4.688 18.141 7.367 1 90.88 181 GLN A N 1
ATOM 1481 C CA . GLN A 1 181 ? 3.336 18.25 6.828 1 90.88 181 GLN A CA 1
ATOM 1482 C C . GLN A 1 181 ? 3.285 17.812 5.367 1 90.88 181 GLN A C 1
ATOM 1484 O O . GLN A 1 181 ? 2.35 17.125 4.953 1 90.88 181 GLN A O 1
ATOM 1489 N N . ALA A 1 182 ? 4.273 18.156 4.633 1 90.81 182 ALA A N 1
ATOM 1490 C CA . ALA A 1 182 ? 4.344 17.75 3.232 1 90.81 182 ALA A CA 1
ATOM 1491 C C . ALA A 1 182 ? 4.461 16.234 3.113 1 90.81 182 ALA A C 1
ATOM 1493 O O . ALA A 1 182 ? 3.863 15.625 2.219 1 90.81 182 ALA A O 1
ATOM 1494 N N . ASN A 1 183 ? 5.223 15.719 4.027 1 91.12 183 ASN A N 1
ATOM 1495 C CA . ASN A 1 183 ? 5.379 14.273 4.055 1 91.12 183 ASN A CA 1
ATOM 1496 C C . ASN A 1 183 ? 4.066 13.57 4.395 1 91.12 183 ASN A C 1
ATOM 1498 O O . ASN A 1 183 ? 3.738 12.539 3.807 1 91.12 183 ASN A O 1
ATOM 1502 N N . LEU A 1 184 ? 3.348 14.086 5.324 1 92.38 184 LEU A N 1
ATOM 1503 C CA . LEU A 1 184 ? 2.059 13.516 5.699 1 92.38 184 LEU A CA 1
ATOM 1504 C C . LEU A 1 184 ? 1.077 13.578 4.531 1 92.38 184 LEU A C 1
ATOM 1506 O O . LEU A 1 184 ? 0.415 12.586 4.219 1 92.38 184 LEU A O 1
ATOM 1510 N N . GLU A 1 185 ? 1.067 14.648 3.859 1 91.38 185 GLU A N 1
ATOM 1511 C CA . GLU A 1 185 ? 0.16 14.836 2.73 1 91.38 185 GLU A CA 1
ATOM 1512 C C . GLU A 1 185 ? 0.517 13.898 1.577 1 91.38 185 GLU A C 1
ATOM 1514 O O . GLU A 1 185 ? -0.368 13.312 0.947 1 91.38 185 GLU A O 1
ATOM 1519 N N . GLN A 1 186 ? 1.737 13.82 1.346 1 91.44 186 GLN A N 1
ATOM 1520 C CA . GLN A 1 186 ? 2.16 12.93 0.271 1 91.44 186 GLN A CA 1
ATOM 1521 C C . GLN A 1 186 ? 1.858 11.477 0.611 1 91.44 186 GLN A C 1
ATOM 1523 O O . GLN A 1 186 ? 1.466 10.695 -0.261 1 91.44 186 GLN A O 1
ATOM 1528 N N . SER A 1 187 ? 2.133 11.164 1.868 1 92.62 187 SER A N 1
ATOM 1529 C CA . SER A 1 187 ? 1.82 9.805 2.295 1 92.62 187 SER A CA 1
ATOM 1530 C C . SER A 1 187 ? 0.339 9.5 2.109 1 92.62 187 SER A C 1
ATOM 1532 O O . SER A 1 187 ? -0.022 8.391 1.698 1 92.62 187 SER A O 1
ATOM 1534 N N . PHE A 1 188 ? -0.49 10.453 2.43 1 93.19 188 PHE A N 1
ATOM 1535 C CA . PHE A 1 188 ? -1.923 10.297 2.211 1 93.19 188 PHE A CA 1
ATOM 1536 C C . PHE A 1 188 ? -2.225 10.078 0.734 1 93.19 188 PHE A C 1
ATOM 1538 O O . PHE A 1 188 ? -2.992 9.18 0.377 1 93.19 188 PHE A O 1
ATOM 1545 N N . ARG A 1 189 ? -1.605 10.797 -0.116 1 90.81 189 ARG A N 1
ATOM 1546 C CA . ARG A 1 189 ? -1.835 10.688 -1.553 1 90.81 189 ARG A CA 1
ATOM 1547 C C . ARG A 1 189 ? -1.402 9.32 -2.074 1 90.81 189 ARG A C 1
ATOM 1549 O O . ARG A 1 189 ? -2.105 8.711 -2.879 1 90.81 189 ARG A O 1
ATOM 1556 N N . ILE A 1 190 ? -0.316 8.953 -1.625 1 92.56 190 ILE A N 1
ATOM 1557 C CA . ILE A 1 190 ? 0.2 7.656 -2.055 1 92.56 190 ILE A CA 1
ATOM 1558 C C . ILE A 1 190 ? -0.757 6.547 -1.617 1 92.56 190 ILE A C 1
ATOM 1560 O O . ILE A 1 190 ? -1.109 5.672 -2.412 1 92.56 190 ILE A O 1
ATOM 1564 N N . LEU A 1 191 ? -1.094 6.617 -0.366 1 92.25 191 LEU A N 1
ATOM 1565 C CA . LEU A 1 191 ? -1.985 5.594 0.165 1 92.25 191 LEU A CA 1
ATOM 1566 C C . LEU A 1 191 ? -3.324 5.605 -0.564 1 92.25 191 LEU A C 1
ATOM 1568 O O . LEU A 1 191 ? -3.877 4.547 -0.876 1 92.25 191 LEU A O 1
ATOM 1572 N N . PHE A 1 192 ? -3.869 6.785 -0.846 1 91.44 192 PHE A N 1
ATOM 1573 C CA . PHE A 1 192 ? -5.129 6.945 -1.562 1 91.44 192 PHE A CA 1
ATOM 1574 C C . PHE A 1 192 ? -5.031 6.359 -2.967 1 91.44 192 PHE A C 1
ATOM 1576 O O . PHE A 1 192 ? -5.914 5.613 -3.396 1 91.44 192 PHE A O 1
ATOM 1583 N N . GLN A 1 193 ? -3.955 6.605 -3.627 1 89.88 193 GLN A N 1
ATOM 1584 C CA . GLN A 1 193 ? -3.748 6.09 -4.977 1 89.88 193 GLN A CA 1
ATOM 1585 C C . GLN A 1 193 ? -3.561 4.574 -4.961 1 89.88 193 GLN A C 1
ATOM 1587 O O . GLN A 1 193 ? -4.039 3.877 -5.855 1 89.88 193 GLN A O 1
ATOM 1592 N N . LEU A 1 194 ? -2.863 4.164 -3.982 1 91.56 194 LEU A N 1
ATOM 1593 C CA . LEU A 1 194 ? -2.664 2.729 -3.83 1 91.56 194 LEU A CA 1
ATOM 1594 C C . LEU A 1 194 ? -4 2.012 -3.652 1 91.56 194 LEU A C 1
ATOM 1596 O O . LEU A 1 194 ? -4.266 1.012 -4.324 1 91.56 194 LEU A O 1
ATOM 1600 N N . HIS A 1 195 ? -4.809 2.59 -2.842 1 90.5 195 HIS A N 1
ATOM 1601 C CA . HIS A 1 195 ? -6.086 1.992 -2.465 1 90.5 195 HIS A CA 1
ATOM 1602 C C . HIS A 1 195 ? -7.094 2.076 -3.605 1 90.5 195 HIS A C 1
ATOM 1604 O O . HIS A 1 195 ? -7.809 1.11 -3.879 1 90.5 195 HIS A O 1
ATOM 1610 N N . GLN A 1 196 ? -7.082 3.172 -4.34 1 86.88 196 GLN A N 1
ATOM 1611 C CA . GLN A 1 196 ? -8.156 3.441 -5.289 1 86.88 196 GLN A CA 1
ATOM 1612 C C . GLN A 1 196 ? -7.742 3.064 -6.711 1 86.88 196 GLN A C 1
ATOM 1614 O O . GLN A 1 196 ? -8.594 2.75 -7.547 1 86.88 196 GLN A O 1
ATOM 1619 N N . TYR A 1 197 ? -6.457 3.066 -7.027 1 87.81 197 TYR A N 1
ATOM 1620 C CA . TYR A 1 197 ? -6.055 2.898 -8.414 1 87.81 197 TYR A CA 1
ATOM 1621 C C . TYR A 1 197 ? -5.094 1.726 -8.57 1 87.81 197 TYR A C 1
ATOM 1623 O O . TYR A 1 197 ? -5.355 0.799 -9.344 1 87.81 197 TYR A O 1
ATOM 1631 N N . VAL A 1 198 ? -4.098 1.642 -7.801 1 90.62 198 VAL A N 1
ATOM 1632 C CA . VAL A 1 198 ? -3.002 0.7 -8.023 1 90.62 198 VAL A CA 1
ATOM 1633 C C . VAL A 1 198 ? -3.48 -0.722 -7.738 1 90.62 198 VAL A C 1
ATOM 1635 O O . VAL A 1 198 ? -3.342 -1.609 -8.586 1 90.62 198 VAL A O 1
ATOM 1638 N N . LEU A 1 199 ? -4.043 -0.92 -6.602 1 91.56 199 LEU A N 1
ATOM 1639 C CA . LEU A 1 199 ? -4.449 -2.27 -6.223 1 91.56 199 LEU A CA 1
ATOM 1640 C C . LEU A 1 199 ? -5.57 -2.771 -7.125 1 91.56 199 LEU A C 1
ATOM 1642 O O . LEU A 1 199 ? -5.516 -3.902 -7.617 1 91.56 199 LEU A O 1
ATOM 1646 N N . PRO A 1 200 ? -6.559 -1.967 -7.469 1 87.56 200 PRO A N 1
ATOM 1647 C CA . PRO A 1 200 ? -7.57 -2.416 -8.43 1 87.56 200 PRO A CA 1
ATOM 1648 C C . PRO A 1 200 ? -6.98 -2.744 -9.797 1 87.56 200 PRO A C 1
ATOM 1650 O O . PRO A 1 200 ? -7.383 -3.727 -10.43 1 87.56 200 PRO A O 1
ATOM 1653 N N . ALA A 1 201 ? -6.055 -1.973 -10.234 1 86.88 201 ALA A N 1
ATOM 1654 C CA . ALA A 1 201 ? -5.391 -2.244 -11.508 1 86.88 201 ALA A CA 1
ATOM 1655 C C . ALA A 1 201 ? -4.656 -3.582 -11.469 1 86.88 201 ALA A C 1
ATOM 1657 O O . ALA A 1 201 ? -4.617 -4.305 -12.469 1 86.88 201 ALA A O 1
ATOM 1658 N N . LEU A 1 202 ? -4.137 -3.895 -10.32 1 90.31 202 LEU A N 1
ATOM 1659 C CA . LEU A 1 202 ? -3.42 -5.156 -10.172 1 90.31 202 LEU A CA 1
ATOM 1660 C C . LEU A 1 202 ? -4.379 -6.34 -10.258 1 90.31 202 LEU A C 1
ATOM 1662 O O . LEU A 1 202 ? -4.027 -7.395 -10.789 1 90.31 202 LEU A O 1
ATOM 1666 N N . TYR A 1 203 ? -5.578 -6.18 -9.758 1 87.56 203 TYR A N 1
ATOM 1667 C CA . TYR A 1 203 ? -6.57 -7.242 -9.891 1 87.56 203 TYR A CA 1
ATOM 1668 C C . TYR A 1 203 ? -6.867 -7.527 -11.359 1 87.56 203 TYR A C 1
ATOM 1670 O O . TYR A 1 203 ? -6.91 -8.688 -11.773 1 87.56 203 TYR A O 1
ATOM 1678 N N . ILE A 1 204 ? -7.062 -6.461 -12.109 1 81.88 204 ILE A N 1
ATOM 1679 C CA . ILE A 1 204 ? -7.359 -6.602 -13.531 1 81.88 204 ILE A CA 1
ATOM 1680 C C . ILE A 1 204 ? -6.191 -7.277 -14.242 1 81.88 204 ILE A C 1
ATOM 1682 O O . ILE A 1 204 ? -6.387 -8.18 -15.055 1 81.88 204 ILE A O 1
ATOM 1686 N N . PHE A 1 205 ? -4.992 -6.863 -13.922 1 88.06 205 PHE A N 1
ATOM 1687 C CA . PHE A 1 205 ? -3.785 -7.453 -14.484 1 88.06 205 PHE A CA 1
ATOM 1688 C C . PHE A 1 205 ? -3.727 -8.953 -14.195 1 88.06 205 PHE A C 1
ATOM 1690 O O . PHE A 1 205 ? -3.443 -9.75 -15.094 1 88.06 205 PHE A O 1
ATOM 1697 N N . LEU A 1 206 ? -4.062 -9.312 -12.969 1 86.44 206 LEU A N 1
ATOM 1698 C CA . LEU A 1 206 ? -3.998 -10.711 -12.562 1 86.44 206 LEU A CA 1
ATOM 1699 C C . LEU A 1 206 ? -5.059 -11.539 -13.273 1 86.44 206 LEU A C 1
ATOM 1701 O O . LEU A 1 206 ? -4.82 -12.695 -13.617 1 86.44 206 LEU A O 1
ATOM 1705 N N . ILE A 1 207 ? -6.199 -10.977 -13.539 1 81.12 207 ILE A N 1
ATOM 1706 C CA . ILE A 1 207 ? -7.258 -11.664 -14.281 1 81.12 207 ILE A CA 1
ATOM 1707 C C . ILE A 1 207 ? -6.785 -11.961 -15.703 1 81.12 207 ILE A C 1
ATOM 1709 O O . ILE A 1 207 ? -6.934 -13.086 -16.188 1 81.12 207 ILE A O 1
ATOM 1713 N N . ILE A 1 208 ? -6.145 -10.977 -16.297 1 77.12 208 ILE A N 1
ATOM 1714 C CA . ILE A 1 208 ? -5.648 -11.125 -17.656 1 77.12 208 ILE A CA 1
ATOM 1715 C C . ILE A 1 208 ? -4.566 -12.195 -17.703 1 77.12 208 ILE A C 1
ATOM 1717 O O . ILE A 1 208 ? -4.59 -13.078 -18.562 1 77.12 208 ILE A O 1
ATOM 1721 N N . ILE A 1 209 ? -3.662 -12.227 -16.734 1 80.75 209 ILE A N 1
ATOM 1722 C CA . ILE A 1 209 ? -2.564 -13.18 -16.688 1 80.75 209 ILE A CA 1
ATOM 1723 C C . ILE A 1 209 ? -3.113 -14.586 -16.438 1 80.75 209 ILE A C 1
ATOM 1725 O O . ILE A 1 209 ? -2.625 -15.562 -17 1 80.75 209 ILE A O 1
ATOM 1729 N N . SER A 1 210 ? -4.055 -14.672 -15.547 1 78.31 210 SER A N 1
ATOM 1730 C CA . SER A 1 210 ? -4.664 -15.969 -15.266 1 78.31 210 SER A CA 1
ATOM 1731 C C . SER A 1 210 ? -5.281 -16.578 -16.516 1 78.31 210 SER A C 1
ATOM 1733 O O . SER A 1 210 ? -5.164 -17.781 -16.75 1 78.31 210 SER A O 1
ATOM 1735 N N . PHE A 1 211 ? -5.844 -15.773 -17.328 1 71.94 211 PHE A N 1
ATOM 1736 C CA . PHE A 1 211 ? -6.441 -16.25 -18.578 1 71.94 211 PHE A CA 1
ATOM 1737 C C . PHE A 1 211 ? -5.363 -16.625 -19.578 1 71.94 211 PHE A C 1
ATOM 1739 O O . PHE A 1 211 ? -5.496 -17.625 -20.297 1 71.94 211 PHE A O 1
ATOM 1746 N N . LEU A 1 212 ? -4.285 -15.906 -19.625 1 73.31 212 LEU A N 1
ATOM 1747 C CA . LEU A 1 212 ? -3.205 -16.141 -20.578 1 73.31 212 LEU A CA 1
ATOM 1748 C C . LEU A 1 212 ? -2.416 -17.391 -20.219 1 73.31 212 LEU A C 1
ATOM 1750 O O . LEU A 1 212 ? -1.943 -18.109 -21.094 1 73.31 212 LEU A O 1
ATOM 1754 N N . THR A 1 213 ? -2.287 -17.641 -18.922 1 76.44 213 THR A N 1
ATOM 1755 C CA . THR A 1 213 ? -1.517 -18.797 -18.484 1 76.44 213 THR A CA 1
ATOM 1756 C C . THR A 1 213 ? -2.416 -20.016 -18.344 1 76.44 213 THR A C 1
ATOM 1758 O O . THR A 1 213 ? -1.931 -21.156 -18.281 1 76.44 213 THR A O 1
ATOM 1761 N N . GLY A 1 214 ? -3.777 -19.766 -18.312 1 72.5 214 GLY A N 1
ATOM 1762 C CA . GLY A 1 214 ? -4.723 -20.859 -18.094 1 72.5 214 GLY A CA 1
ATOM 1763 C C . GLY A 1 214 ? -4.719 -21.375 -16.656 1 72.5 214 GLY A C 1
ATOM 1764 O O . GLY A 1 214 ? -5.238 -22.453 -16.391 1 72.5 214 GLY A O 1
ATOM 1765 N N . GLU A 1 215 ? -3.906 -20.656 -15.773 1 76.19 215 GLU A N 1
ATOM 1766 C CA . GLU A 1 215 ? -3.842 -21.016 -14.359 1 76.19 215 GLU A CA 1
ATOM 1767 C C . GLU A 1 215 ? -4.219 -19.828 -13.477 1 76.19 215 GLU A C 1
ATOM 1769 O O . GLU A 1 215 ? -3.861 -18.688 -13.773 1 76.19 215 GLU A O 1
ATOM 1774 N N . ILE A 1 216 ? -4.973 -20.156 -12.492 1 77.44 216 ILE A N 1
ATOM 1775 C CA . ILE A 1 216 ? -5.352 -19.094 -11.555 1 77.44 216 ILE A CA 1
ATOM 1776 C C . ILE A 1 216 ? -4.148 -18.719 -10.695 1 77.44 216 ILE A C 1
ATOM 1778 O O . ILE A 1 216 ? -3.48 -19.578 -10.125 1 77.44 216 ILE A O 1
ATOM 1782 N N . GLN A 1 217 ? -3.902 -17.422 -10.664 1 80.94 217 GLN A N 1
ATOM 1783 C CA . GLN A 1 217 ? -2.828 -16.906 -9.828 1 80.94 217 GLN A CA 1
ATOM 1784 C C . GLN A 1 217 ? -3.32 -16.641 -8.406 1 80.94 217 GLN A C 1
ATOM 1786 O O . GLN A 1 217 ? -3.301 -15.5 -7.934 1 80.94 217 GLN A O 1
ATOM 1791 N N . LEU A 1 218 ? -3.637 -17.625 -7.754 1 82.38 218 LEU A N 1
ATOM 1792 C CA . LEU A 1 218 ? -4.352 -17.562 -6.48 1 82.38 218 LEU A CA 1
ATOM 1793 C C . LEU A 1 218 ? -3.535 -16.797 -5.441 1 82.38 218 LEU A C 1
ATOM 1795 O O . LEU A 1 218 ? -4.055 -15.898 -4.777 1 82.38 218 LEU A O 1
ATOM 1799 N N . LEU A 1 219 ? -2.252 -17.141 -5.363 1 84.25 219 LEU A N 1
ATOM 1800 C CA . LEU A 1 219 ? -1.416 -16.516 -4.34 1 84.25 219 LEU A CA 1
ATOM 1801 C C . LEU A 1 219 ? -1.274 -15.023 -4.594 1 84.25 219 LEU A C 1
ATOM 1803 O O . LEU A 1 219 ? -1.314 -14.227 -3.652 1 84.25 219 LEU A O 1
ATOM 1807 N N . ALA A 1 220 ? -1.142 -14.633 -5.785 1 87.19 220 ALA A N 1
ATOM 1808 C CA . ALA A 1 220 ? -1.027 -13.219 -6.133 1 87.19 220 ALA A CA 1
ATOM 1809 C C . ALA A 1 220 ? -2.309 -12.461 -5.789 1 87.19 220 ALA A C 1
ATOM 1811 O O . ALA A 1 220 ? -2.258 -11.375 -5.215 1 87.19 220 ALA A O 1
ATOM 1812 N N . PHE A 1 221 ? -3.467 -13.086 -6.039 1 87.62 221 PHE A N 1
ATOM 1813 C CA . PHE A 1 221 ? -4.75 -12.477 -5.707 1 87.62 221 PHE A CA 1
ATOM 1814 C C . PHE A 1 221 ? -4.887 -12.289 -4.199 1 87.62 221 PHE A C 1
ATOM 1816 O O . PHE A 1 221 ? -5.309 -11.227 -3.736 1 87.62 221 PHE A O 1
ATOM 1823 N N . LEU A 1 222 ? -4.473 -13.258 -3.514 1 88.12 222 LEU A N 1
ATOM 1824 C CA . LEU A 1 222 ? -4.605 -13.219 -2.062 1 88.12 222 LEU A CA 1
ATOM 1825 C C . LEU A 1 222 ? -3.701 -12.148 -1.462 1 88.12 222 LEU A C 1
ATOM 1827 O O . LEU A 1 222 ? -4.082 -11.469 -0.506 1 88.12 222 LEU A O 1
ATOM 1831 N N . LEU A 1 223 ? -2.547 -12.039 -2.035 1 90.88 223 LEU A N 1
ATOM 1832 C CA . LEU A 1 223 ? -1.616 -11.047 -1.512 1 90.88 223 LEU A CA 1
ATOM 1833 C C . LEU A 1 223 ? -2.135 -9.633 -1.762 1 90.88 223 LEU A C 1
ATOM 1835 O O . LEU A 1 223 ? -2.102 -8.789 -0.864 1 90.88 223 LEU A O 1
ATOM 1839 N N . VAL A 1 224 ? -2.635 -9.406 -2.941 1 90.06 224 VAL A N 1
ATOM 1840 C CA . VAL A 1 224 ? -3.195 -8.094 -3.252 1 90.06 224 VAL A CA 1
ATOM 1841 C C . VAL A 1 224 ? -4.406 -7.828 -2.361 1 90.06 224 VAL A C 1
ATOM 1843 O O . VAL A 1 224 ? -4.555 -6.727 -1.822 1 90.06 224 VAL A O 1
ATOM 1846 N N . GLY A 1 225 ? -5.27 -8.852 -2.195 1 90.19 225 GLY A N 1
ATOM 1847 C CA . GLY A 1 225 ? -6.418 -8.719 -1.314 1 90.19 225 GLY A CA 1
ATOM 1848 C C . GLY A 1 225 ? -6.039 -8.445 0.128 1 90.19 225 GLY A C 1
ATOM 1849 O O . GLY A 1 225 ? -6.652 -7.609 0.79 1 90.19 225 GLY A O 1
ATOM 1850 N N . ALA A 1 226 ? -4.98 -9.125 0.605 1 90.12 226 ALA A N 1
ATOM 1851 C CA . ALA A 1 226 ? -4.523 -8.945 1.982 1 90.12 226 ALA A CA 1
ATOM 1852 C C . ALA A 1 226 ? -4.008 -7.531 2.213 1 90.12 226 ALA A C 1
ATOM 1854 O O . ALA A 1 226 ? -4.289 -6.922 3.248 1 90.12 226 ALA A O 1
ATOM 1855 N N . ILE A 1 227 ? -3.268 -7.027 1.25 1 91.75 227 ILE A N 1
ATOM 1856 C CA . ILE A 1 227 ? -2.75 -5.668 1.354 1 91.75 227 ILE A CA 1
ATOM 1857 C C . ILE A 1 227 ? -3.908 -4.672 1.358 1 91.75 227 ILE A C 1
ATOM 1859 O O . ILE A 1 227 ? -3.922 -3.729 2.152 1 91.75 227 ILE A O 1
ATOM 1863 N N . HIS A 1 228 ? -4.84 -4.918 0.521 1 91.81 228 HIS A N 1
ATOM 1864 C CA . HIS A 1 228 ? -6 -4.043 0.402 1 91.81 228 HIS A CA 1
ATOM 1865 C C . HIS A 1 228 ? -6.801 -4.012 1.698 1 91.81 228 HIS A C 1
ATOM 1867 O O . HIS A 1 228 ? -7.168 -2.938 2.182 1 91.81 228 HIS A O 1
ATOM 1873 N N . VAL A 1 229 ? -7.074 -5.141 2.312 1 90.19 229 VAL A N 1
ATOM 1874 C CA . VAL A 1 229 ? -7.812 -5.25 3.566 1 90.19 229 VAL A CA 1
ATOM 1875 C C . VAL A 1 229 ? -7.008 -4.613 4.695 1 90.19 229 VAL A C 1
ATOM 1877 O O . VAL A 1 229 ? -7.57 -3.936 5.562 1 90.19 229 VAL A O 1
ATOM 1880 N N . TYR A 1 230 ? -5.738 -4.832 4.656 1 92.19 230 TYR A N 1
ATOM 1881 C CA . TYR A 1 230 ? -4.863 -4.262 5.672 1 92.19 230 TYR A CA 1
ATOM 1882 C C . TYR A 1 230 ? -4.996 -2.744 5.715 1 92.19 230 TYR A C 1
ATOM 1884 O O . TYR A 1 230 ? -5.133 -2.156 6.793 1 92.19 230 TYR A O 1
ATOM 1892 N N . ILE A 1 231 ? -4.949 -2.137 4.566 1 91.44 231 ILE A N 1
ATOM 1893 C CA . ILE A 1 231 ? -5.039 -0.685 4.473 1 91.44 231 ILE A CA 1
ATOM 1894 C C . ILE A 1 231 ? -6.344 -0.206 5.113 1 91.44 231 ILE A C 1
ATOM 1896 O O . ILE A 1 231 ? -6.355 0.8 5.824 1 91.44 231 ILE A O 1
ATOM 1900 N N . ASN A 1 232 ? -7.395 -0.998 4.938 1 88.06 232 ASN A N 1
ATOM 1901 C CA . ASN A 1 232 ? -8.688 -0.608 5.488 1 88.06 232 ASN A CA 1
ATOM 1902 C C . ASN A 1 232 ? -8.75 -0.851 6.992 1 88.06 232 ASN A C 1
ATOM 1904 O O . ASN A 1 232 ? -9.164 0.029 7.75 1 88.06 232 ASN A O 1
ATOM 1908 N N . VAL A 1 233 ? -8.266 -1.959 7.434 1 87.31 233 VAL A N 1
ATOM 1909 C CA . VAL A 1 233 ? -8.328 -2.318 8.844 1 87.31 233 VAL A CA 1
ATOM 1910 C C . VAL A 1 233 ? -7.488 -1.344 9.664 1 87.31 233 VAL A C 1
ATOM 1912 O O . VAL A 1 233 ? -7.867 -0.97 10.773 1 87.31 233 VAL A O 1
ATOM 1915 N N . MET A 1 234 ? -6.457 -0.874 9.078 1 90.69 234 MET A N 1
ATOM 1916 C CA . MET A 1 234 ? -5.523 -0.045 9.836 1 90.69 234 MET A CA 1
ATOM 1917 C C . MET A 1 234 ? -6.02 1.396 9.922 1 90.69 234 MET A C 1
ATOM 1919 O O . MET A 1 234 ? -5.371 2.244 10.539 1 90.69 234 MET A O 1
ATOM 1923 N N . GLN A 1 235 ? -7.168 1.618 9.383 1 89.38 235 GLN A N 1
ATOM 1924 C CA . GLN A 1 235 ? -7.824 2.904 9.602 1 89.38 235 GLN A CA 1
ATOM 1925 C C . GLN A 1 235 ? -8.578 2.922 10.93 1 89.38 235 GLN A C 1
ATOM 1927 O O . GLN A 1 235 ? -8.945 3.986 11.43 1 89.38 235 GLN A O 1
ATOM 1932 N N . LEU A 1 236 ? -8.758 1.794 11.57 1 87.25 236 LEU A N 1
ATOM 1933 C CA . LEU A 1 236 ? -9.578 1.654 12.773 1 87.25 236 LEU A CA 1
ATOM 1934 C C . LEU A 1 236 ? -8.961 2.432 13.938 1 87.25 236 LEU A C 1
ATOM 1936 O O . LEU A 1 236 ? -9.672 3.139 14.656 1 87.25 236 LEU A O 1
ATOM 1940 N N . PRO A 1 237 ? -7.625 2.342 14.102 1 87.19 237 PRO A N 1
ATOM 1941 C CA . PRO A 1 237 ? -7.039 3.061 15.234 1 87.19 237 PRO A CA 1
ATOM 1942 C C . PRO A 1 237 ? -7.289 4.566 15.172 1 87.19 237 PRO A C 1
ATOM 1944 O O . PRO A 1 237 ? -7.418 5.219 16.203 1 87.19 237 PRO A O 1
ATOM 1947 N N . MET A 1 238 ? -7.336 5.113 14.008 1 89.06 238 MET A N 1
ATOM 1948 C CA . MET A 1 238 ? -7.613 6.543 13.883 1 89.06 238 MET A CA 1
ATOM 1949 C C . MET A 1 238 ? -8.992 6.883 14.445 1 89.06 238 MET A C 1
ATOM 1951 O O . MET A 1 238 ? -9.148 7.863 15.172 1 89.06 238 MET A O 1
ATOM 1955 N N . VAL A 1 239 ? -9.977 6.055 14.062 1 87.94 239 VAL A N 1
ATOM 1956 C CA . VAL A 1 239 ? -11.352 6.297 14.484 1 87.94 239 VAL A CA 1
ATOM 1957 C C . VAL A 1 239 ? -11.453 6.184 16 1 87.94 239 VAL A C 1
ATOM 1959 O O . VAL A 1 239 ? -12.055 7.039 16.656 1 87.94 239 VAL A O 1
ATOM 1962 N N . LYS A 1 240 ? -10.805 5.266 16.594 1 86.88 240 LYS A N 1
ATOM 1963 C CA . LYS A 1 240 ? -10.859 5.031 18.031 1 86.88 240 LYS A CA 1
ATOM 1964 C C . LYS A 1 240 ? -10.141 6.145 18.797 1 86.88 240 LYS A C 1
ATOM 1966 O O . LYS A 1 240 ? -10.586 6.547 19.875 1 86.88 240 LYS A O 1
ATOM 1971 N N . ARG A 1 241 ? -9.094 6.637 18.203 1 86.31 241 ARG A N 1
ATOM 1972 C CA . ARG A 1 241 ? -8.305 7.656 18.875 1 86.31 241 ARG A CA 1
ATOM 1973 C C . ARG A 1 241 ? -8.945 9.031 18.734 1 86.31 241 ARG A C 1
ATOM 1975 O O . ARG A 1 241 ? -8.93 9.836 19.672 1 86.31 241 ARG A O 1
ATOM 1982 N N . TYR A 1 242 ? -9.531 9.289 17.578 1 87.62 242 TYR A N 1
ATOM 1983 C CA . TYR A 1 242 ? -10.047 10.625 17.312 1 87.62 242 TYR A CA 1
ATOM 1984 C C . TYR A 1 242 ? -11.438 10.797 17.906 1 87.62 242 TYR A C 1
ATOM 1986 O O . TYR A 1 242 ? -11.766 11.852 18.453 1 87.62 242 TYR A O 1
ATOM 1994 N N . PHE A 1 243 ? -12.25 9.758 17.766 1 87.44 243 PHE A N 1
ATOM 1995 C CA . PHE A 1 243 ? -13.609 9.836 18.297 1 87.44 243 PHE A CA 1
ATOM 1996 C C . PHE A 1 243 ? -13.703 9.109 19.625 1 87.44 243 PHE A C 1
ATOM 1998 O O . PHE A 1 243 ? -14.344 8.062 19.734 1 87.44 243 PHE A O 1
ATOM 2005 N N . LYS A 1 244 ? -13.016 9.547 20.625 1 78.44 244 LYS A N 1
ATOM 2006 C CA . LYS A 1 244 ? -13.039 9.031 22 1 78.44 244 LYS A CA 1
ATOM 2007 C C . LYS A 1 244 ? -14.242 9.562 22.766 1 78.44 244 LYS A C 1
ATOM 2009 O O . LYS A 1 244 ? -14.656 10.711 22.562 1 78.44 244 LYS A O 1
ATOM 2014 N N . MET B 1 1 ? 24.125 1.661 23.031 1 54.06 1 MET B N 1
ATOM 2015 C CA . MET B 1 1 ? 23.078 1.727 22.016 1 54.06 1 MET B CA 1
ATOM 2016 C C . MET B 1 1 ? 23.547 1.102 20.703 1 54.06 1 MET B C 1
ATOM 2018 O O . MET B 1 1 ? 22.797 0.365 20.062 1 54.06 1 MET B O 1
ATOM 2022 N N . LYS B 1 2 ? 24.75 1.388 20.5 1 60.97 2 LYS B N 1
ATOM 2023 C CA . LYS B 1 2 ? 25.359 0.832 19.297 1 60.97 2 LYS B CA 1
ATOM 2024 C C . LYS B 1 2 ? 25.516 -0.683 19.406 1 60.97 2 LYS B C 1
ATOM 2026 O O . LYS B 1 2 ? 25.266 -1.405 18.422 1 60.97 2 LYS B O 1
ATOM 2031 N N . LYS B 1 3 ? 25.891 -1.081 20.562 1 59.5 3 LYS B N 1
ATOM 2032 C CA . LYS B 1 3 ? 26.125 -2.508 20.766 1 59.5 3 LYS B CA 1
ATOM 2033 C C . LYS B 1 3 ? 24.828 -3.301 20.594 1 59.5 3 LYS B C 1
ATOM 2035 O O . LYS B 1 3 ? 24.828 -4.383 20 1 59.5 3 LYS B O 1
ATOM 2040 N N . LYS B 1 4 ? 23.844 -2.803 21.094 1 61.62 4 LYS B N 1
ATOM 2041 C CA . LYS B 1 4 ? 22.562 -3.48 21.031 1 61.62 4 LYS B CA 1
ATOM 2042 C C . LYS B 1 4 ? 22.078 -3.594 19.594 1 61.62 4 LYS B C 1
ATOM 2044 O O . LYS B 1 4 ? 21.516 -4.621 19.188 1 61.62 4 LYS B O 1
ATOM 2049 N N . ARG B 1 5 ? 22.406 -2.721 18.906 1 63.47 5 ARG B N 1
ATOM 2050 C CA . ARG B 1 5 ? 21.953 -2.693 17.516 1 63.47 5 ARG B CA 1
ATOM 2051 C C . ARG B 1 5 ? 22.75 -3.691 16.672 1 63.47 5 ARG B C 1
ATOM 2053 O O . ARG B 1 5 ? 22.188 -4.352 15.789 1 63.47 5 ARG B O 1
ATOM 2060 N N . ARG B 1 6 ? 24.016 -3.65 16.906 1 64.19 6 ARG B N 1
ATOM 2061 C CA . ARG B 1 6 ? 24.844 -4.648 16.234 1 64.19 6 ARG B CA 1
ATOM 2062 C C . ARG B 1 6 ? 24.344 -6.059 16.531 1 64.19 6 ARG B C 1
ATOM 2064 O O . ARG B 1 6 ? 24.328 -6.918 15.656 1 64.19 6 ARG B O 1
ATOM 2071 N N . LEU B 1 7 ? 23.906 -6.164 17.703 1 61.25 7 LEU B N 1
ATOM 2072 C CA . LEU B 1 7 ? 23.375 -7.461 18.109 1 61.25 7 LEU B CA 1
ATOM 2073 C C . LEU B 1 7 ? 22.078 -7.766 17.375 1 61.25 7 LEU B C 1
ATOM 2075 O O . LEU B 1 7 ? 21.844 -8.906 16.969 1 61.25 7 LEU B O 1
ATOM 2079 N N . LEU B 1 8 ? 21.328 -6.746 17.266 1 60.97 8 LEU B N 1
ATOM 2080 C CA . LEU B 1 8 ? 20.062 -6.941 16.578 1 60.97 8 LEU B CA 1
ATOM 2081 C C . LEU B 1 8 ? 20.297 -7.297 15.109 1 60.97 8 LEU B C 1
ATOM 2083 O O . LEU B 1 8 ? 19.578 -8.141 14.547 1 60.97 8 LEU B O 1
ATOM 2087 N N . PHE B 1 9 ? 21.219 -6.637 14.578 1 62.09 9 PHE B N 1
ATOM 2088 C CA . PHE B 1 9 ? 21.578 -6.953 13.203 1 62.09 9 PHE B CA 1
ATOM 2089 C C . PHE B 1 9 ? 22.094 -8.383 13.094 1 62.09 9 PHE B C 1
ATOM 2091 O O . PHE B 1 9 ? 21.703 -9.125 12.18 1 62.09 9 PHE B O 1
ATOM 2098 N N . LEU B 1 10 ? 23.031 -8.656 13.922 1 60.34 10 LEU B N 1
ATOM 2099 C CA . LEU B 1 10 ? 23.547 -10.023 13.93 1 60.34 10 LEU B CA 1
ATOM 2100 C C . LEU B 1 10 ? 22.422 -11.031 14.148 1 60.34 10 LEU B C 1
ATOM 2102 O O . LEU B 1 10 ? 22.406 -12.086 13.516 1 60.34 10 LEU B O 1
ATOM 2106 N N . MET B 1 11 ? 21.516 -10.633 14.938 1 59.38 11 MET B N 1
ATOM 2107 C CA . MET B 1 11 ? 20.375 -11.5 15.195 1 59.38 11 MET B CA 1
ATOM 2108 C C . MET B 1 11 ? 19.5 -11.633 13.945 1 59.38 11 MET B C 1
ATOM 2110 O O . MET B 1 11 ? 18.984 -12.711 13.656 1 59.38 11 MET B O 1
ATOM 2114 N N . SER B 1 12 ? 19.438 -10.562 13.297 1 62.56 12 SER B N 1
ATOM 2115 C CA . SER B 1 12 ? 18.641 -10.617 12.07 1 62.56 12 SER B CA 1
ATOM 2116 C C . SER B 1 12 ? 19.297 -11.516 11.031 1 62.56 12 SER B C 1
ATOM 2118 O O . SER B 1 12 ? 18.609 -12.227 10.297 1 62.56 12 SER B O 1
ATOM 2120 N N . ILE B 1 13 ? 20.562 -11.414 10.984 1 60.38 13 ILE B N 1
ATOM 2121 C CA . ILE B 1 13 ? 21.312 -12.289 10.086 1 60.38 13 ILE B CA 1
ATOM 2122 C C . ILE B 1 13 ? 21.141 -13.742 10.516 1 60.38 13 ILE B C 1
ATOM 2124 O O . ILE B 1 13 ? 20.891 -14.617 9.68 1 60.38 13 ILE B O 1
ATOM 2128 N N . VAL B 1 14 ? 21.281 -13.906 11.766 1 59.53 14 VAL B N 1
ATOM 2129 C CA . VAL B 1 14 ? 21.109 -15.25 12.312 1 59.53 14 VAL B CA 1
ATOM 2130 C C . VAL B 1 14 ? 19.672 -15.727 12.07 1 59.53 14 VAL B C 1
ATOM 2132 O O . VAL B 1 14 ? 19.453 -16.859 11.664 1 59.53 14 VAL B O 1
ATOM 2135 N N . LEU B 1 15 ? 18.797 -14.805 12.25 1 58.97 15 LEU B N 1
ATOM 2136 C CA . LEU B 1 15 ? 17.406 -15.164 12.031 1 58.97 15 LEU B CA 1
ATOM 2137 C C . LEU B 1 15 ? 17.141 -15.477 10.562 1 58.97 15 LEU B C 1
ATOM 2139 O O . LEU B 1 15 ? 16.391 -16.406 10.242 1 58.97 15 LEU B O 1
ATOM 2143 N N . GLY B 1 16 ? 17.688 -14.625 9.789 1 60.31 16 GLY B N 1
ATOM 2144 C CA . GLY B 1 16 ? 17.594 -14.93 8.375 1 60.31 16 GLY B CA 1
ATOM 2145 C C . GLY B 1 16 ? 18.203 -16.266 8.008 1 60.31 16 GLY B C 1
ATOM 2146 O O . GLY B 1 16 ? 17.625 -17.031 7.23 1 60.31 16 GLY B O 1
ATOM 2147 N N . GLY B 1 17 ? 19.406 -16.453 8.562 1 59.69 17 GLY B N 1
ATOM 2148 C CA . GLY B 1 17 ? 20.031 -17.75 8.375 1 59.69 17 GLY B CA 1
ATOM 2149 C C . GLY B 1 17 ? 19.172 -18.891 8.883 1 59.69 17 GLY B C 1
ATOM 2150 O O . GLY B 1 17 ? 19.016 -19.906 8.195 1 59.69 17 GLY B O 1
ATOM 2151 N N . PHE B 1 18 ? 18.656 -18.656 10.016 1 57.59 18 PHE B N 1
ATOM 2152 C CA . PHE B 1 18 ? 17.797 -19.656 10.609 1 57.59 18 PHE B CA 1
ATOM 2153 C C . PHE B 1 18 ? 16.531 -19.859 9.766 1 57.59 18 PHE B C 1
ATOM 2155 O O . PHE B 1 18 ? 16.094 -20.984 9.57 1 57.59 18 PHE B O 1
ATOM 2162 N N . LEU B 1 19 ? 16.062 -18.781 9.383 1 59.5 19 LEU B N 1
ATOM 2163 C CA . LEU B 1 19 ? 14.891 -18.891 8.523 1 59.5 19 LEU B CA 1
ATOM 2164 C C . LEU B 1 19 ? 15.227 -19.641 7.242 1 59.5 19 LEU B C 1
ATOM 2166 O O . LEU B 1 19 ? 14.438 -20.469 6.781 1 59.5 19 LEU B O 1
ATOM 2170 N N . GLY B 1 20 ? 16.359 -19.25 6.773 1 58.84 20 GLY B N 1
ATOM 2171 C CA . GLY B 1 20 ? 16.812 -20 5.609 1 58.84 20 GLY B CA 1
ATOM 2172 C C . GLY B 1 20 ? 16.984 -21.469 5.879 1 58.84 20 GLY B C 1
ATOM 2173 O O . GLY B 1 20 ? 16.562 -22.312 5.074 1 58.84 20 GLY B O 1
ATOM 2174 N N . MET B 1 21 ? 17.641 -21.719 6.984 1 58.78 21 MET B N 1
ATOM 2175 C CA . MET B 1 21 ? 17.844 -23.109 7.383 1 58.78 21 MET B CA 1
ATOM 2176 C C . MET B 1 21 ? 16.5 -23.797 7.605 1 58.78 21 MET B C 1
ATOM 2178 O O . MET B 1 21 ? 16.328 -24.953 7.223 1 58.78 21 MET B O 1
ATOM 2182 N N . PHE B 1 22 ? 15.68 -23.109 8.258 1 57.78 22 PHE B N 1
ATOM 2183 C CA . PHE B 1 22 ? 14.352 -23.656 8.531 1 57.78 22 PHE B CA 1
ATOM 2184 C C . PHE B 1 22 ? 13.609 -23.938 7.23 1 57.78 22 PHE B C 1
ATOM 2186 O O . PHE B 1 22 ? 12.992 -25 7.09 1 57.78 22 PHE B O 1
ATOM 2193 N N . VAL B 1 23 ? 13.711 -23.047 6.43 1 60.22 23 VAL B N 1
ATOM 2194 C CA . VAL B 1 23 ? 13.078 -23.234 5.129 1 60.22 23 VAL B CA 1
ATOM 2195 C C . VAL B 1 23 ? 13.695 -24.438 4.422 1 60.22 23 VAL B C 1
ATOM 2197 O O . VAL B 1 23 ? 12.992 -25.234 3.795 1 60.22 23 VAL B O 1
ATOM 2200 N N . GLY B 1 24 ? 14.969 -24.469 4.555 1 58.44 24 GLY B N 1
ATOM 2201 C CA . GLY B 1 24 ? 15.656 -25.625 3.988 1 58.44 24 GLY B CA 1
ATOM 2202 C C . GLY B 1 24 ? 15.203 -26.938 4.59 1 58.44 24 GLY B C 1
ATOM 2203 O O . GLY B 1 24 ? 14.953 -27.906 3.865 1 58.44 24 GLY B O 1
ATOM 2204 N N . MET B 1 25 ? 15.18 -26.938 5.918 1 59.38 25 MET B N 1
ATOM 2205 C CA . MET B 1 25 ? 14.727 -28.141 6.609 1 59.38 25 MET B CA 1
ATOM 2206 C C . MET B 1 25 ? 13.289 -28.484 6.215 1 59.38 25 MET B C 1
ATOM 2208 O O . MET B 1 25 ? 12.945 -29.656 6.043 1 59.38 25 MET B O 1
ATOM 2212 N N . PHE B 1 26 ? 12.609 -27.484 6.211 1 59.16 26 PHE B N 1
ATOM 2213 C CA . PHE B 1 26 ? 11.219 -27.672 5.824 1 59.16 26 PHE B CA 1
ATOM 2214 C C . PHE B 1 26 ? 11.125 -28.234 4.41 1 59.16 26 PHE B C 1
ATOM 2216 O O . PHE B 1 26 ? 10.305 -29.109 4.141 1 59.16 26 PHE B O 1
ATOM 2223 N N . LYS B 1 27 ? 11.891 -27.734 3.611 1 61.59 27 LYS B N 1
ATOM 2224 C CA . LYS B 1 27 ? 11.945 -28.25 2.248 1 61.59 27 LYS B CA 1
ATOM 2225 C C . LYS B 1 27 ? 12.305 -29.734 2.236 1 61.59 27 LYS B C 1
ATOM 2227 O O . LYS B 1 27 ? 11.695 -30.516 1.512 1 61.59 27 LYS B O 1
ATOM 2232 N N . ALA B 1 28 ? 13.32 -30.016 2.885 1 60.31 28 ALA B N 1
ATOM 2233 C CA . ALA B 1 28 ? 13.758 -31.406 2.949 1 60.31 28 ALA B CA 1
ATOM 2234 C C . ALA B 1 28 ? 12.633 -32.312 3.455 1 60.31 28 ALA B C 1
ATOM 2236 O O . ALA B 1 28 ? 12.43 -33.406 2.936 1 60.31 28 ALA B O 1
ATOM 2237 N N . ARG B 1 29 ? 11.984 -31.766 4.5 1 58.47 29 ARG B N 1
ATOM 2238 C CA . ARG B 1 29 ? 10.891 -32.531 5.066 1 58.47 29 ARG B CA 1
ATOM 2239 C C . ARG B 1 29 ? 9.734 -32.656 4.078 1 58.47 29 ARG B C 1
ATOM 2241 O O . ARG B 1 29 ? 9.117 -33.719 3.963 1 58.47 29 ARG B O 1
ATOM 2248 N N . VAL B 1 30 ? 9.461 -31.625 3.502 1 60.91 30 VAL B N 1
ATOM 2249 C CA . VAL B 1 30 ? 8.391 -31.641 2.516 1 60.91 30 VAL B CA 1
ATOM 2250 C C . VAL B 1 30 ? 8.758 -32.562 1.354 1 60.91 30 VAL B C 1
ATOM 2252 O O . VAL B 1 30 ? 7.918 -33.312 0.855 1 60.91 30 VAL B O 1
ATOM 2255 N N . GLU B 1 31 ? 9.891 -32.438 0.871 1 61.12 31 GLU B N 1
ATOM 2256 C CA . GLU B 1 31 ? 10.367 -33.281 -0.212 1 61.12 31 GLU B CA 1
ATOM 2257 C C . GLU B 1 31 ? 10.352 -34.75 0.203 1 61.12 31 GLU B C 1
ATOM 2259 O O . GLU B 1 31 ? 10.008 -35.625 -0.597 1 61.12 31 GLU B O 1
ATOM 2264 N N . SER B 1 32 ? 10.852 -34.906 1.41 1 59.34 32 SER B N 1
ATOM 2265 C CA . SER B 1 32 ? 10.906 -36.281 1.878 1 59.34 32 SER B CA 1
ATOM 2266 C C . SER B 1 32 ? 9.508 -36.875 2.018 1 59.34 32 SER B C 1
ATOM 2268 O O . SER B 1 32 ? 9.305 -38.062 1.771 1 59.34 32 SER B O 1
ATOM 2270 N N . HIS B 1 33 ? 8.703 -35.969 2.498 1 57.22 33 HIS B N 1
ATOM 2271 C CA . HIS B 1 33 ? 7.359 -36.531 2.678 1 57.22 33 HIS B CA 1
ATOM 2272 C C . HIS B 1 33 ? 6.484 -36.219 1.462 1 57.22 33 HIS B C 1
ATOM 2274 O O . HIS B 1 33 ? 5.309 -36.594 1.436 1 57.22 33 HIS B O 1
ATOM 2280 N N . GLU B 1 34 ? 7.039 -35.781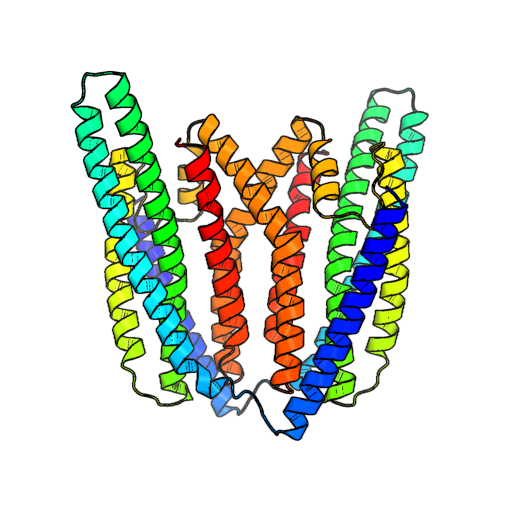 0.374 1 57.44 34 GLU B N 1
ATOM 2281 C CA . GLU B 1 34 ? 6.352 -35.5 -0.884 1 57.44 34 GLU B CA 1
ATOM 2282 C C . GLU B 1 34 ? 5.133 -34.625 -0.663 1 57.44 34 GLU B C 1
ATOM 2284 O O . GLU B 1 34 ? 4.062 -34.875 -1.22 1 57.44 34 GLU B O 1
ATOM 2289 N N . ILE B 1 35 ? 5.188 -33.906 0.449 1 54.56 35 ILE B N 1
ATOM 2290 C CA . ILE B 1 35 ? 4.043 -33.031 0.699 1 54.56 35 ILE B CA 1
ATOM 2291 C C . ILE B 1 35 ? 4.066 -31.859 -0.272 1 54.56 35 ILE B C 1
ATOM 2293 O O . ILE B 1 35 ? 4.938 -30.984 -0.182 1 54.56 35 ILE B O 1
ATOM 2297 N N . ILE B 1 36 ? 3.652 -32 -1.49 1 59.5 36 ILE B N 1
ATOM 2298 C CA . ILE B 1 36 ? 3.498 -30.906 -2.436 1 59.5 36 ILE B CA 1
ATOM 2299 C C . ILE B 1 36 ? 2.174 -30.188 -2.18 1 59.5 36 ILE B C 1
ATOM 2301 O O . ILE B 1 36 ? 1.108 -30.812 -2.213 1 59.5 36 ILE B O 1
ATOM 2305 N N . LEU B 1 37 ? 2.328 -29.047 -1.447 1 59.91 37 LEU B N 1
ATOM 2306 C CA . LEU B 1 37 ? 1.126 -28.25 -1.256 1 59.91 37 LEU B CA 1
ATOM 2307 C C . LEU B 1 37 ? 0.438 -27.969 -2.588 1 59.91 37 LEU B C 1
ATOM 2309 O O . LEU B 1 37 ? 1.046 -27.406 -3.502 1 59.91 37 LEU B O 1
ATOM 2313 N N . ASP B 1 38 ? -0.646 -28.672 -2.812 1 67.75 38 ASP B N 1
ATOM 2314 C CA . ASP B 1 38 ? -1.456 -28.391 -3.994 1 67.75 38 ASP B CA 1
ATOM 2315 C C . ASP B 1 38 ? -2.359 -27.188 -3.762 1 67.75 38 ASP B C 1
ATOM 2317 O O . ASP B 1 38 ? -3.385 -27.297 -3.084 1 67.75 38 ASP B O 1
ATOM 2321 N N . VAL B 1 39 ? -1.911 -26.094 -4.246 1 68.44 39 VAL B N 1
ATOM 2322 C CA . VAL B 1 39 ? -2.635 -24.828 -4.094 1 68.44 39 VAL B CA 1
ATOM 2323 C C . VAL B 1 39 ? -4.023 -24.953 -4.715 1 68.44 39 VAL B C 1
ATOM 2325 O O . VAL B 1 39 ? -4.973 -24.297 -4.266 1 68.44 39 VAL B O 1
ATOM 2328 N N . LYS B 1 40 ? -4.219 -25.844 -5.602 1 72.69 40 LYS B N 1
ATOM 2329 C CA . LYS B 1 40 ? -5.508 -26.031 -6.266 1 72.69 40 LYS B CA 1
ATOM 2330 C C . LYS B 1 40 ? -6.539 -26.609 -5.305 1 72.69 40 LYS B C 1
ATOM 2332 O O . LYS B 1 40 ? -7.723 -26.281 -5.379 1 72.69 40 LYS B O 1
ATOM 2337 N N . ALA B 1 41 ? -6.059 -27.453 -4.441 1 72.12 41 ALA B N 1
ATOM 2338 C CA . ALA B 1 41 ? -6.965 -28.078 -3.477 1 72.12 41 ALA B CA 1
ATOM 2339 C C . ALA B 1 41 ? -7.469 -27.062 -2.461 1 72.12 41 ALA B C 1
ATOM 2341 O O . ALA B 1 41 ? -8.508 -27.266 -1.833 1 72.12 41 ALA B O 1
ATOM 2342 N N . LEU B 1 42 ? -6.77 -25.984 -2.344 1 76.25 42 LEU B N 1
ATOM 2343 C CA . LEU B 1 42 ? -7.105 -24.984 -1.33 1 76.25 42 LEU B CA 1
ATOM 2344 C C . LEU B 1 42 ? -8.047 -23.922 -1.896 1 76.25 42 LEU B C 1
ATOM 2346 O O . LEU B 1 42 ? -8.648 -23.156 -1.143 1 76.25 42 LEU B O 1
ATOM 2350 N N . MET B 1 43 ? -8.297 -23.938 -3.16 1 81.38 43 MET B N 1
ATOM 2351 C CA . MET B 1 43 ? -9.008 -22.859 -3.852 1 81.38 43 MET B CA 1
ATOM 2352 C C . MET B 1 43 ? -10.438 -22.734 -3.342 1 81.38 43 MET B C 1
ATOM 2354 O O . MET B 1 43 ? -10.891 -21.641 -3 1 81.38 43 MET B O 1
ATOM 2358 N N . PRO B 1 44 ? -11.156 -23.859 -3.15 1 77.5 44 PRO B N 1
ATOM 2359 C CA . PRO B 1 44 ? -12.531 -23.734 -2.662 1 77.5 44 PRO B CA 1
ATOM 2360 C C . PRO B 1 44 ? -12.602 -23.172 -1.24 1 77.5 44 PRO B C 1
ATOM 2362 O O . PRO B 1 44 ? -13.516 -22.406 -0.916 1 77.5 44 PRO B O 1
ATOM 2365 N N . TRP B 1 45 ? -11.625 -23.547 -0.426 1 79.12 45 TRP B N 1
ATOM 2366 C CA . TRP B 1 45 ? -11.602 -23.078 0.951 1 79.12 45 TRP B CA 1
ATOM 2367 C C . TRP B 1 45 ? -11.289 -21.578 1.001 1 79.12 45 TRP B C 1
ATOM 2369 O O . TRP B 1 45 ? -11.875 -20.844 1.8 1 79.12 45 TRP B O 1
ATOM 2379 N N . ILE B 1 46 ? -10.414 -21.172 0.142 1 83.69 46 ILE B N 1
ATOM 2380 C CA . ILE B 1 46 ? -10.016 -19.766 0.123 1 83.69 46 ILE B CA 1
ATOM 2381 C C . ILE B 1 46 ? -11.188 -18.906 -0.338 1 83.69 46 ILE B C 1
ATOM 2383 O O . ILE B 1 46 ? -11.453 -17.844 0.238 1 83.69 46 ILE B O 1
ATOM 2387 N N . SER B 1 47 ? -11.891 -19.344 -1.365 1 86.19 47 SER B N 1
ATOM 2388 C CA . SER B 1 47 ? -13.039 -18.578 -1.834 1 86.19 47 SER B CA 1
ATOM 2389 C C . SER B 1 47 ? -14.133 -18.516 -0.772 1 86.19 47 SER B C 1
ATOM 2391 O O . SER B 1 47 ? -14.773 -17.484 -0.588 1 86.19 47 SER B O 1
ATOM 2393 N N . ALA B 1 48 ? -14.273 -19.609 -0.073 1 84.88 48 ALA B N 1
ATOM 2394 C CA . ALA B 1 48 ? -15.273 -19.656 0.99 1 84.88 48 ALA B CA 1
ATOM 2395 C C . ALA B 1 48 ? -14.906 -18.703 2.123 1 84.88 48 ALA B C 1
ATOM 2397 O O . ALA B 1 48 ? -15.773 -18.016 2.672 1 84.88 48 ALA B O 1
ATOM 2398 N N . ILE B 1 49 ? -13.695 -18.656 2.438 1 85.25 49 ILE B N 1
ATOM 2399 C CA . ILE B 1 49 ? -13.219 -17.766 3.496 1 85.25 49 ILE B CA 1
ATOM 2400 C C . ILE B 1 49 ? -13.43 -16.312 3.08 1 85.25 49 ILE B C 1
ATOM 2402 O O . ILE B 1 49 ? -13.891 -15.484 3.881 1 85.25 49 ILE B O 1
ATOM 2406 N N . CYS B 1 50 ? -13.062 -15.984 1.828 1 87.5 50 CYS B N 1
ATOM 2407 C CA . CYS B 1 50 ? -13.289 -14.641 1.326 1 87.5 50 CY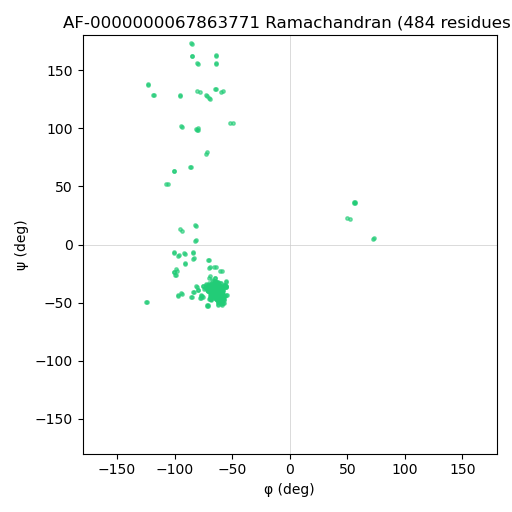S B CA 1
ATOM 2408 C C . CYS B 1 50 ? -14.766 -14.273 1.386 1 87.5 50 CYS B C 1
ATOM 2410 O O . CYS B 1 50 ? -15.117 -13.148 1.762 1 87.5 50 CYS B O 1
ATOM 2412 N N . LEU B 1 51 ? -15.594 -15.242 1.074 1 89.5 51 LEU B N 1
ATOM 2413 C CA . LEU B 1 51 ? -17.031 -15.016 1.109 1 89.5 51 LEU B CA 1
ATOM 2414 C C . LEU B 1 51 ? -17.516 -14.781 2.539 1 89.5 51 LEU B C 1
ATOM 2416 O O . LEU B 1 51 ? -18.328 -13.891 2.785 1 89.5 51 LEU B O 1
ATOM 2420 N N . LEU B 1 52 ? -16.984 -15.539 3.438 1 88.25 52 LEU B N 1
ATOM 2421 C CA . LEU B 1 52 ? -17.359 -15.391 4.84 1 88.25 52 LEU B CA 1
ATOM 2422 C C . LEU B 1 52 ? -16.938 -14.023 5.371 1 88.25 52 LEU B C 1
ATOM 2424 O O . LEU B 1 52 ? -17.719 -13.359 6.059 1 88.25 52 LEU B O 1
ATOM 2428 N N . ILE B 1 53 ? -15.773 -13.609 5.031 1 88.06 53 ILE B N 1
ATOM 2429 C CA . ILE B 1 53 ? -15.297 -12.289 5.434 1 88.06 53 ILE B CA 1
ATOM 2430 C C . ILE B 1 53 ? -16.203 -11.211 4.852 1 88.06 53 ILE B C 1
ATOM 2432 O O . ILE B 1 53 ? -16.562 -10.258 5.547 1 88.06 53 ILE B O 1
ATOM 2436 N N . GLY B 1 54 ? -16.531 -11.391 3.588 1 91.06 54 GLY B N 1
ATOM 2437 C CA . GLY B 1 54 ? -17.438 -10.445 2.957 1 91.06 54 GLY B CA 1
ATOM 2438 C C . GLY B 1 54 ? -18.797 -10.375 3.641 1 91.06 54 GLY B C 1
ATOM 2439 O O . GLY B 1 54 ? -19.328 -9.289 3.85 1 91.06 54 GLY B O 1
ATOM 2440 N N . PHE B 1 55 ? -19.266 -11.484 4.035 1 91 55 PHE B N 1
ATOM 2441 C CA . PHE B 1 55 ? -20.578 -11.555 4.66 1 91 55 PHE B CA 1
ATOM 2442 C C . PHE B 1 55 ? -20.562 -10.883 6.027 1 91 55 PHE B C 1
ATOM 2444 O O . PHE B 1 55 ? -21.438 -10.055 6.332 1 91 55 PHE B O 1
ATOM 2451 N N . ILE B 1 56 ? -19.625 -11.18 6.809 1 90.06 56 ILE B N 1
ATOM 2452 C CA . ILE B 1 56 ? -19.5 -10.609 8.148 1 90.06 56 ILE B CA 1
ATOM 2453 C C . ILE B 1 56 ? -19.328 -9.094 8.055 1 90.06 56 ILE B C 1
ATOM 2455 O O . ILE B 1 56 ? -20 -8.344 8.766 1 90.06 56 ILE B O 1
ATOM 2459 N N . SER B 1 57 ? -18.453 -8.695 7.16 1 92.88 57 SER B N 1
ATOM 2460 C CA . SER B 1 57 ? -18.203 -7.27 6.996 1 92.88 57 SER B CA 1
ATOM 2461 C C . SER B 1 57 ? -19.438 -6.543 6.484 1 92.88 57 SER B C 1
ATOM 2463 O O . SER B 1 57 ? -19.688 -5.395 6.855 1 92.88 57 SER B O 1
ATOM 2465 N N . MET B 1 58 ? -20.188 -7.203 5.688 1 93.12 58 MET B N 1
ATOM 2466 C CA . MET B 1 58 ? -21.438 -6.629 5.176 1 93.12 58 MET B CA 1
ATOM 2467 C C . MET B 1 58 ? -22.438 -6.426 6.305 1 93.12 58 MET B C 1
ATOM 2469 O O . MET B 1 58 ? -23.062 -5.371 6.395 1 93.12 58 MET B O 1
ATOM 2473 N N . PHE B 1 59 ? -22.531 -7.398 7.117 1 92.62 59 PHE B N 1
ATOM 2474 C CA . PHE B 1 59 ? -23.422 -7.301 8.266 1 92.62 59 PHE B CA 1
ATOM 2475 C C . PHE B 1 59 ? -23 -6.164 9.188 1 92.62 59 PHE B C 1
ATOM 2477 O O . PHE B 1 59 ? -23.828 -5.375 9.641 1 92.62 59 PHE B O 1
ATOM 2484 N N . LEU B 1 60 ? -21.766 -6.055 9.438 1 93.62 60 LEU B N 1
ATOM 2485 C CA . LEU B 1 60 ? -21.234 -4.984 10.273 1 93.62 60 LEU B CA 1
ATOM 2486 C C . LEU B 1 60 ? -21.516 -3.619 9.648 1 93.62 60 LEU B C 1
ATOM 2488 O O . LEU B 1 60 ? -21.812 -2.656 10.352 1 93.62 60 LEU B O 1
ATOM 2492 N N . THR B 1 61 ? -21.375 -3.559 8.328 1 95 61 THR B N 1
ATOM 2493 C CA . THR B 1 61 ? -21.625 -2.309 7.621 1 95 61 THR B CA 1
ATOM 2494 C C . THR B 1 61 ? -23.047 -1.817 7.895 1 95 61 THR B C 1
ATOM 2496 O O . THR B 1 61 ? -23.25 -0.68 8.328 1 95 61 THR B O 1
ATOM 2499 N N . PHE B 1 62 ? -24 -2.693 7.723 1 95.62 62 PHE B N 1
ATOM 2500 C CA . PHE B 1 62 ? -25.391 -2.305 7.934 1 95.62 62 PHE B CA 1
ATOM 2501 C C . PHE B 1 62 ? -25.641 -1.941 9.391 1 95.62 62 PHE B C 1
ATOM 2503 O O . PHE B 1 62 ? -26.328 -0.96 9.688 1 95.62 62 PHE B O 1
ATOM 2510 N N . ASN B 1 63 ? -25.109 -2.713 10.273 1 94.94 63 ASN B N 1
ATOM 2511 C CA . ASN B 1 63 ? -25.297 -2.471 11.695 1 94.94 63 ASN B CA 1
ATOM 2512 C C . ASN B 1 63 ? -24.734 -1.115 12.117 1 94.94 63 ASN B C 1
ATOM 2514 O O . ASN B 1 63 ? -25.406 -0.35 12.812 1 94.94 63 ASN B O 1
ATOM 2518 N N . PHE B 1 64 ? -23.562 -0.83 11.688 1 95.94 64 PHE B N 1
ATOM 2519 C CA . PHE B 1 64 ? -22.906 0.423 12.055 1 95.94 64 PHE B CA 1
ATOM 2520 C C . PHE B 1 64 ? -23.625 1.61 11.422 1 95.94 64 PHE B C 1
ATOM 2522 O O . PHE B 1 64 ? -23.766 2.666 12.047 1 95.94 64 PHE B O 1
ATOM 2529 N N . LEU B 1 65 ? -24.078 1.473 10.203 1 96.31 65 LEU B N 1
ATOM 2530 C CA . LEU B 1 65 ? -24.781 2.566 9.531 1 96.31 65 LEU B CA 1
ATOM 2531 C C . LEU B 1 65 ? -26.109 2.844 10.203 1 96.31 65 LEU B C 1
ATOM 2533 O O . LEU B 1 65 ? -26.5 4 10.375 1 96.31 65 LEU B O 1
ATOM 2537 N N . LYS B 1 66 ? -26.766 1.77 10.562 1 96.06 66 LYS B N 1
ATOM 2538 C CA . LYS B 1 66 ? -28.016 1.939 11.289 1 96.06 66 LYS B CA 1
ATOM 2539 C C . LYS B 1 66 ? -27.781 2.67 12.609 1 96.06 66 LYS B C 1
ATOM 2541 O O . LYS B 1 66 ? -28.547 3.58 12.961 1 96.06 66 LYS B O 1
ATOM 2546 N N . LYS B 1 67 ? -26.828 2.289 13.344 1 95.5 67 LYS B N 1
ATOM 2547 C CA . LYS B 1 67 ? -26.5 2.936 14.609 1 95.5 67 LYS B CA 1
ATOM 2548 C C . LYS B 1 67 ? -26.141 4.406 14.398 1 95.5 67 LYS B C 1
ATOM 2550 O O . LYS B 1 67 ? -26.547 5.262 15.188 1 95.5 67 LYS B O 1
ATOM 2555 N N . SER B 1 68 ? -25.375 4.668 13.375 1 96.31 68 SER B N 1
ATOM 2556 C CA . SER B 1 68 ? -25 6.047 13.086 1 96.31 68 SER B CA 1
ATOM 2557 C C . SER B 1 68 ? -26.219 6.922 12.852 1 96.31 68 SER B C 1
ATOM 2559 O O . SER B 1 68 ? -26.312 8.039 13.367 1 96.31 68 SER B O 1
ATOM 2561 N N . ARG B 1 69 ? -27.172 6.449 12.117 1 95.94 69 ARG B N 1
ATOM 2562 C CA . ARG B 1 69 ? -28.391 7.203 11.836 1 95.94 69 ARG B CA 1
ATOM 2563 C C . ARG B 1 69 ? -29.219 7.391 13.102 1 95.94 69 ARG B C 1
ATOM 2565 O O . ARG B 1 69 ? -29.828 8.438 13.297 1 95.94 69 ARG B O 1
ATOM 2572 N N . LYS B 1 70 ? -29.25 6.352 13.875 1 95.56 70 LYS B N 1
ATOM 2573 C CA . LYS B 1 70 ? -29.953 6.457 15.148 1 95.56 70 LYS B CA 1
ATOM 2574 C C . LYS B 1 70 ? -29.344 7.551 16.016 1 95.56 70 LYS B C 1
ATOM 2576 O O . LYS B 1 70 ? -30.062 8.383 16.578 1 95.56 70 LYS B O 1
ATOM 2581 N N . PHE B 1 71 ? -28.078 7.555 16.141 1 94.62 71 PHE B N 1
ATOM 2582 C CA . PHE B 1 71 ? -27.406 8.555 16.969 1 94.62 71 PHE B CA 1
ATOM 2583 C C . PHE B 1 71 ? -27.562 9.945 16.359 1 94.62 71 PHE B C 1
ATOM 2585 O O . PHE B 1 71 ? -27.609 10.945 17.078 1 94.62 71 PHE B O 1
ATOM 2592 N N . HIS B 1 72 ? -27.641 10 15.047 1 95.12 72 HIS B N 1
ATOM 2593 C CA . HIS B 1 72 ? -27.891 11.281 14.398 1 95.12 72 HIS B CA 1
ATOM 2594 C C . HIS B 1 72 ? -29.234 11.859 14.82 1 95.12 72 HIS B C 1
ATOM 2596 O O . HIS B 1 72 ? -29.344 13.047 15.125 1 95.12 72 HIS B O 1
ATOM 2602 N N . SER B 1 73 ? -30.266 11.008 14.812 1 94.25 73 SER B N 1
ATOM 2603 C CA . SER B 1 73 ? -31.594 11.438 15.242 1 94.25 73 SER B CA 1
ATOM 2604 C C . SER B 1 73 ? -31.578 11.891 16.703 1 94.25 73 SER B C 1
ATOM 2606 O O . SER B 1 73 ? -32.156 12.914 17.047 1 94.25 73 SER B O 1
ATOM 2608 N N . LEU B 1 74 ? -30.875 11.188 17.516 1 93.12 74 LEU B N 1
ATOM 2609 C CA . LEU B 1 74 ? -30.781 11.531 18.938 1 93.12 74 LEU B CA 1
ATOM 2610 C C . LEU B 1 74 ? -30.016 12.836 19.125 1 93.12 74 LEU B C 1
ATOM 2612 O O . LEU B 1 74 ? -30.359 13.656 19.984 1 93.12 74 LEU B O 1
ATOM 2616 N N . TYR B 1 75 ? -29.016 12.984 18.328 1 92.56 75 TYR B N 1
ATOM 2617 C CA . TYR B 1 75 ? -28.203 14.188 18.375 1 92.56 75 TYR B CA 1
ATOM 2618 C C . TYR B 1 75 ? -29.031 15.422 18.047 1 92.56 75 TYR B C 1
ATOM 2620 O O . TYR B 1 75 ? -28.875 16.469 18.672 1 92.56 75 TYR B O 1
ATOM 2628 N N . GLN B 1 76 ? -29.906 15.336 17.094 1 90.56 76 GLN B N 1
ATOM 2629 C CA . GLN B 1 76 ? -30.734 16.453 16.672 1 90.56 76 GLN B CA 1
ATOM 2630 C C . GLN B 1 76 ? -31.766 16.812 17.734 1 90.56 76 GLN B C 1
ATOM 2632 O O . GLN B 1 76 ? -32.125 17.984 17.875 1 90.56 76 GLN B O 1
ATOM 2637 N N . GLU B 1 77 ? -32.125 15.812 18.516 1 89.44 77 GLU B N 1
ATOM 2638 C CA . GLU B 1 77 ? -33.219 16.016 19.438 1 89.44 77 GLU B CA 1
ATOM 2639 C C . GLU B 1 77 ? -32.719 16.328 20.844 1 89.44 77 GLU B C 1
ATOM 2641 O O . GLU B 1 77 ? -33.438 16.906 21.656 1 89.44 77 GLU B O 1
ATOM 2646 N N . GLU B 1 78 ? -31.516 15.977 21.125 1 86.75 78 GLU B N 1
ATOM 2647 C CA . GLU B 1 78 ? -31 16.062 22.484 1 86.75 78 GLU B CA 1
ATOM 2648 C C . GLU B 1 78 ? -30.578 17.484 22.828 1 86.75 78 GLU B C 1
ATOM 2650 O O . GLU B 1 78 ? -29.859 18.125 22.062 1 86.75 78 GLU B O 1
ATOM 2655 N N . MET B 1 79 ? -31.078 17.906 24.062 1 86.69 79 MET B N 1
ATOM 2656 C CA . MET B 1 79 ? -30.797 19.266 24.5 1 86.69 79 MET B CA 1
ATOM 2657 C C . MET B 1 79 ? -29.656 19.297 25.5 1 86.69 79 MET B C 1
ATOM 2659 O O . MET B 1 79 ? -28.969 20.297 25.641 1 86.69 79 MET B O 1
ATOM 2663 N N . ASP B 1 80 ? -29.406 18.172 26.188 1 89.62 80 ASP B N 1
ATOM 2664 C CA . ASP B 1 80 ? -28.297 18.078 27.141 1 89.62 80 ASP B CA 1
ATOM 2665 C C . ASP B 1 80 ? -26.953 18.094 26.422 1 89.62 80 ASP B C 1
ATOM 2667 O O . ASP B 1 80 ? -26.688 17.234 25.578 1 89.62 80 ASP B O 1
ATOM 2671 N N . ASP B 1 81 ? -26.078 19.031 26.828 1 87.69 81 ASP B N 1
ATOM 2672 C CA . ASP B 1 81 ? -24.812 19.234 26.141 1 87.69 81 ASP B CA 1
ATOM 2673 C C . ASP B 1 81 ? -23.906 18 26.25 1 87.69 81 ASP B C 1
ATOM 2675 O O . ASP B 1 81 ? -23.281 17.609 25.266 1 87.69 81 ASP B O 1
ATOM 2679 N N . ASP B 1 82 ? -23.766 17.453 27.422 1 88.75 82 ASP B N 1
ATOM 2680 C CA . ASP B 1 82 ? -22.891 16.297 27.609 1 88.75 82 ASP B CA 1
ATOM 2681 C C . ASP B 1 82 ? -23.375 15.102 26.781 1 88.75 82 ASP 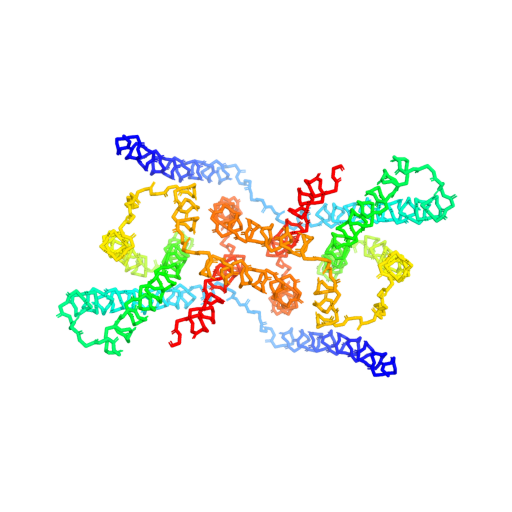B C 1
ATOM 2683 O O . ASP B 1 82 ? -22.578 14.438 26.125 1 88.75 82 ASP B O 1
ATOM 2687 N N . LEU B 1 83 ? -24.625 14.898 26.812 1 89.12 83 LEU B N 1
ATOM 2688 C CA . LEU B 1 83 ? -25.188 13.797 26.047 1 89.12 83 LEU B CA 1
ATOM 2689 C C . LEU B 1 83 ? -25.109 14.07 24.562 1 89.12 83 LEU B C 1
ATOM 2691 O O . LEU B 1 83 ? -24.875 13.156 23.766 1 89.12 83 LEU B O 1
ATOM 2695 N N . ASN B 1 84 ? -25.344 15.281 24.25 1 90.44 84 ASN B N 1
ATOM 2696 C CA . ASN B 1 84 ? -25.25 15.703 22.859 1 90.44 84 ASN B CA 1
ATOM 2697 C C . ASN B 1 84 ? -23.859 15.438 22.281 1 90.44 84 ASN B C 1
ATOM 2699 O O . ASN B 1 84 ? -23.719 14.953 21.156 1 90.44 84 ASN B O 1
ATOM 2703 N N . GLU B 1 85 ? -22.875 15.68 23.047 1 90.19 85 GLU B N 1
ATOM 2704 C CA . GLU B 1 85 ? -21.5 15.414 22.625 1 90.19 85 GLU B CA 1
ATOM 2705 C C . GLU B 1 85 ? -21.25 13.922 22.469 1 90.19 85 GLU B C 1
ATOM 2707 O O . GLU B 1 85 ? -20.562 13.492 21.547 1 90.19 85 GLU B O 1
ATOM 2712 N N . THR B 1 86 ? -21.766 13.219 23.375 1 91.62 86 THR B N 1
ATOM 2713 C CA . THR B 1 86 ? -21.625 11.766 23.297 1 91.62 86 THR B CA 1
ATOM 2714 C C . THR B 1 86 ? -22.281 11.219 22.031 1 91.62 86 THR B C 1
ATOM 2716 O O . THR B 1 86 ? -21.719 10.359 21.359 1 91.62 86 THR B O 1
ATOM 2719 N N . TYR B 1 87 ? -23.453 11.734 21.672 1 92.62 87 TYR B N 1
ATOM 2720 C CA . TYR B 1 87 ? -24.141 11.305 20.469 1 92.62 87 TYR B CA 1
ATOM 2721 C C . TYR B 1 87 ? -23.375 11.711 19.219 1 92.62 87 TYR B C 1
ATOM 2723 O O . TYR B 1 87 ? -23.312 10.961 18.234 1 92.62 87 TYR B O 1
ATOM 2731 N N . TYR B 1 88 ? -22.797 12.828 19.281 1 92.5 88 TYR B N 1
ATOM 2732 C CA . TYR B 1 88 ? -21.969 13.312 18.172 1 92.5 88 TYR B CA 1
ATOM 2733 C C . TYR B 1 88 ? -20.812 12.367 17.906 1 92.5 88 TYR B C 1
ATOM 2735 O O . TYR B 1 88 ? -20.609 11.93 16.766 1 92.5 88 TYR B O 1
ATOM 2743 N N . VAL B 1 89 ? -20.156 11.984 18.953 1 92.62 89 VAL B N 1
ATOM 2744 C CA . VAL B 1 89 ? -18.984 11.117 18.844 1 92.62 89 VAL B CA 1
ATOM 2745 C C . VAL B 1 89 ? -19.422 9.734 18.359 1 92.62 89 VAL B C 1
ATOM 2747 O O . VAL B 1 89 ? -18.797 9.164 17.453 1 92.62 89 VAL B O 1
ATOM 2750 N N . GLN B 1 90 ? -20.453 9.273 18.875 1 93.06 90 GLN B N 1
ATOM 2751 C CA . GLN B 1 90 ? -20.938 7.945 18.5 1 93.06 90 GLN B CA 1
ATOM 2752 C C . GLN B 1 90 ? -21.453 7.93 17.062 1 93.06 90 GLN B C 1
ATOM 2754 O O . GLN B 1 90 ? -21.281 6.941 16.359 1 93.06 90 GLN B O 1
ATOM 2759 N N . MET B 1 91 ? -22.062 8.969 16.641 1 94.94 91 MET B N 1
ATOM 2760 C CA . MET B 1 91 ? -22.562 9.109 15.281 1 94.94 91 MET B CA 1
ATOM 2761 C C . MET B 1 91 ? -21.438 8.977 14.258 1 94.94 91 MET B C 1
ATOM 2763 O O . MET B 1 91 ? -21.5 8.141 13.359 1 94.94 91 MET B O 1
ATOM 2767 N N . TYR B 1 92 ? -20.391 9.734 14.516 1 93.12 92 TYR B N 1
ATOM 2768 C CA . TYR B 1 92 ? -19.281 9.75 13.578 1 93.12 92 TYR B CA 1
ATOM 2769 C C . TYR B 1 92 ? -18.453 8.469 13.688 1 93.12 92 TYR B C 1
ATOM 2771 O O . TYR B 1 92 ? -17.969 7.949 12.68 1 93.12 92 TYR B O 1
ATOM 2779 N N . ARG B 1 93 ? -18.344 7.988 14.852 1 93.12 93 ARG B N 1
ATOM 2780 C CA . ARG B 1 93 ? -17.609 6.75 15.062 1 93.12 93 ARG B CA 1
ATOM 2781 C C . ARG B 1 93 ? -18.25 5.59 14.312 1 93.12 93 ARG B C 1
ATOM 2783 O O . ARG B 1 93 ? -17.578 4.836 13.617 1 93.12 93 ARG B O 1
ATOM 2790 N N . ASN B 1 94 ? -19.484 5.48 14.461 1 94.38 94 ASN B N 1
ATOM 2791 C CA . ASN B 1 94 ? -20.203 4.398 13.797 1 94.38 94 ASN B CA 1
ATOM 2792 C C . ASN B 1 94 ? -20.203 4.574 12.281 1 94.38 94 ASN B C 1
ATOM 2794 O O . ASN B 1 94 ? -20.156 3.592 11.539 1 94.38 94 ASN B O 1
ATOM 2798 N N . LEU B 1 95 ? -20.281 5.766 11.828 1 95.25 95 LEU B N 1
ATOM 2799 C CA . LEU B 1 95 ? -20.188 6.016 10.391 1 95.25 95 LEU B CA 1
ATOM 2800 C C . LEU B 1 95 ? -18.844 5.547 9.844 1 95.25 95 LEU B C 1
ATOM 2802 O O . LEU B 1 95 ? -18.797 4.879 8.812 1 95.25 95 LEU B O 1
ATOM 2806 N N . GLU B 1 96 ? -17.797 5.828 10.562 1 93.69 96 GLU B N 1
ATOM 2807 C CA . GLU B 1 96 ? -16.453 5.445 10.125 1 93.69 96 GLU B CA 1
ATOM 2808 C C . GLU B 1 96 ? -16.266 3.932 10.18 1 93.69 96 GLU B C 1
ATOM 2810 O O . GLU B 1 96 ? -15.68 3.336 9.273 1 93.69 96 GLU B O 1
ATOM 2815 N N . PHE B 1 97 ? -16.688 3.334 11.227 1 93.25 97 PHE B N 1
ATOM 2816 C CA . PHE B 1 97 ? -16.625 1.879 11.305 1 93.25 97 PHE B CA 1
ATOM 2817 C C . PHE B 1 97 ? -17.406 1.24 10.156 1 93.25 97 PHE B C 1
ATOM 2819 O O . PHE B 1 97 ? -16.953 0.252 9.57 1 93.25 97 PHE B O 1
ATOM 2826 N N . GLY B 1 98 ? -18.562 1.807 9.898 1 94.69 98 GLY B N 1
ATOM 2827 C CA . GLY B 1 98 ? -19.344 1.322 8.766 1 94.69 98 GLY B CA 1
ATOM 2828 C C . GLY B 1 98 ? -18.625 1.477 7.438 1 94.69 98 GLY B C 1
ATOM 2829 O O . GLY B 1 98 ? -18.688 0.583 6.59 1 94.69 98 GLY B O 1
ATOM 2830 N N . THR B 1 99 ? -17.969 2.578 7.242 1 93.19 99 THR B N 1
ATOM 2831 C CA . THR B 1 99 ? -17.203 2.836 6.023 1 93.19 99 THR B CA 1
ATOM 2832 C C . THR B 1 99 ? -16.047 1.847 5.883 1 93.19 99 THR B C 1
ATOM 2834 O O . THR B 1 99 ? -15.812 1.316 4.797 1 93.19 99 THR B O 1
ATOM 2837 N N . ILE B 1 100 ? -15.344 1.584 6.92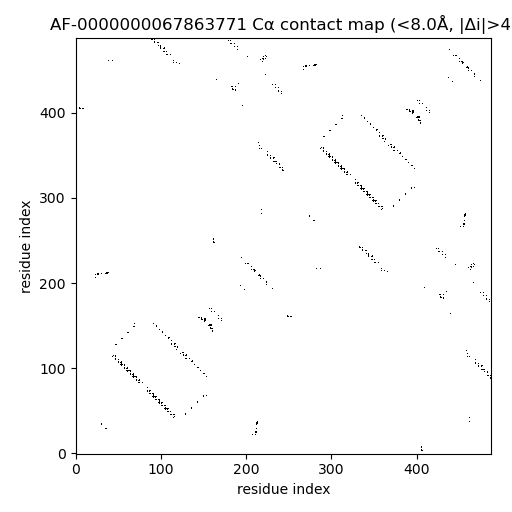2 1 91.88 100 ILE B N 1
ATOM 2838 C CA . ILE B 1 100 ? -14.234 0.637 6.922 1 91.88 100 ILE B CA 1
ATOM 2839 C C . ILE B 1 100 ? -14.75 -0.763 6.598 1 91.88 100 ILE B C 1
ATOM 2841 O O . ILE B 1 100 ? -14.18 -1.464 5.758 1 91.88 100 ILE B O 1
ATOM 2845 N N . ALA B 1 101 ? -15.812 -1.126 7.289 1 92 101 ALA B N 1
ATOM 2846 C CA . ALA B 1 101 ? -16.406 -2.432 7.02 1 92 101 ALA B CA 1
ATOM 2847 C C . ALA B 1 101 ? -16.844 -2.547 5.562 1 92 101 ALA B C 1
ATOM 2849 O O . ALA B 1 101 ? -16.641 -3.582 4.926 1 92 101 ALA B O 1
ATOM 2850 N N . PHE B 1 102 ? -17.438 -1.521 5.07 1 94.25 102 PHE B N 1
ATOM 2851 C CA . PHE B 1 102 ? -17.875 -1.477 3.684 1 94.25 102 PHE B CA 1
ATOM 2852 C C . PHE B 1 102 ? -16.703 -1.662 2.734 1 94.25 102 PHE B C 1
ATOM 2854 O O . PHE B 1 102 ? -16.797 -2.408 1.758 1 94.25 102 PHE B O 1
ATOM 2861 N N . ASN B 1 103 ? -15.617 -0.994 3.004 1 92.25 103 ASN B N 1
ATOM 2862 C CA . ASN B 1 103 ? -14.422 -1.113 2.166 1 92.25 103 ASN B CA 1
ATOM 2863 C C . ASN B 1 103 ? -13.859 -2.529 2.195 1 92.25 103 ASN B C 1
ATOM 2865 O O . ASN B 1 103 ? -13.406 -3.045 1.171 1 92.25 103 ASN B O 1
ATOM 2869 N N . ILE B 1 104 ? -13.852 -3.131 3.281 1 90.12 104 ILE B N 1
ATOM 2870 C CA . ILE B 1 104 ? -13.391 -4.512 3.402 1 90.12 104 ILE B CA 1
ATOM 2871 C C . ILE B 1 104 ? -14.305 -5.43 2.594 1 90.12 104 ILE B C 1
ATOM 2873 O O . ILE B 1 104 ? -13.82 -6.328 1.896 1 90.12 104 ILE B O 1
ATOM 2877 N N . THR B 1 105 ? -15.555 -5.18 2.68 1 92.75 105 THR B N 1
ATOM 2878 C CA . THR B 1 105 ? -16.516 -5.938 1.887 1 92.75 105 THR B CA 1
ATOM 2879 C C . THR B 1 105 ? -16.234 -5.77 0.396 1 92.75 105 THR B C 1
ATOM 2881 O O . THR B 1 105 ? -16.297 -6.742 -0.364 1 92.75 105 THR B O 1
ATOM 2884 N N . GLY B 1 106 ? -15.914 -4.559 0.036 1 92.31 106 GLY B N 1
ATOM 2885 C CA . GLY B 1 106 ? -15.641 -4.25 -1.358 1 92.31 106 GLY B CA 1
ATOM 2886 C C . GLY B 1 106 ? -14.422 -4.969 -1.9 1 92.31 106 GLY B C 1
ATOM 2887 O O . GLY B 1 106 ? -14.266 -5.117 -3.115 1 92.31 106 GLY B O 1
ATOM 2888 N N . VAL B 1 107 ? -13.578 -5.422 -1.062 1 91 107 VAL B N 1
ATOM 2889 C CA . VAL B 1 107 ? -12.391 -6.168 -1.47 1 91 107 VAL B CA 1
ATOM 2890 C C . VAL B 1 107 ? -12.688 -7.664 -1.433 1 91 107 VAL B C 1
ATOM 2892 O O . VAL B 1 107 ? -12.391 -8.383 -2.391 1 91 107 VAL B O 1
ATOM 2895 N N . ALA B 1 108 ? -13.359 -8.125 -0.423 1 89.81 108 ALA B N 1
ATOM 2896 C CA . ALA B 1 108 ? -13.555 -9.547 -0.176 1 89.81 108 ALA B CA 1
ATOM 2897 C C . ALA B 1 108 ? -14.516 -10.156 -1.195 1 89.81 108 ALA B C 1
ATOM 2899 O O . ALA B 1 108 ? -14.281 -11.258 -1.694 1 89.81 108 ALA B O 1
ATOM 2900 N N . ILE B 1 109 ? -15.539 -9.453 -1.539 1 90.69 109 ILE B N 1
ATOM 2901 C CA . ILE B 1 109 ? -16.594 -10.008 -2.387 1 90.69 109 ILE B CA 1
ATOM 2902 C C . ILE B 1 109 ? -16.062 -10.164 -3.814 1 90.69 109 ILE B C 1
ATOM 2904 O O . ILE B 1 109 ? -16.172 -11.234 -4.41 1 90.69 109 ILE B O 1
ATOM 2908 N N . PRO B 1 110 ? -15.484 -9.062 -4.441 1 90.19 110 PRO B N 1
ATOM 2909 C CA . PRO B 1 110 ? -14.914 -9.258 -5.781 1 90.19 110 PRO B CA 1
ATOM 2910 C C . PRO B 1 110 ? -13.867 -10.367 -5.82 1 90.19 110 PRO B C 1
ATOM 2912 O O . PRO B 1 110 ? -13.805 -11.125 -6.797 1 90.19 110 PRO B O 1
ATOM 2915 N N . LEU B 1 111 ? -13.094 -10.5 -4.789 1 89.88 111 LEU B N 1
ATOM 2916 C CA . LEU B 1 111 ? -12.117 -11.578 -4.734 1 89.88 111 LEU B CA 1
ATOM 2917 C C . LEU B 1 111 ? -12.805 -12.938 -4.723 1 89.88 111 LEU B C 1
ATOM 2919 O O . LEU B 1 111 ? -12.398 -13.859 -5.434 1 89.88 111 LEU B O 1
ATOM 2923 N N . ALA B 1 112 ? -13.836 -13.062 -3.932 1 88.62 112 ALA B N 1
ATOM 2924 C CA . ALA B 1 112 ? -14.594 -14.312 -3.869 1 88.62 112 ALA B CA 1
ATOM 2925 C C . ALA B 1 112 ? -15.227 -14.641 -5.223 1 88.62 112 ALA B C 1
ATOM 2927 O O . ALA B 1 112 ? -15.195 -15.789 -5.66 1 88.62 112 ALA B O 1
ATOM 2928 N N . ILE B 1 113 ? -15.742 -13.656 -5.859 1 88.5 113 ILE B N 1
ATOM 2929 C CA . ILE B 1 113 ? -16.375 -13.836 -7.156 1 88.5 113 ILE B CA 1
ATOM 2930 C C . ILE B 1 113 ? -15.352 -14.328 -8.172 1 88.5 113 ILE B C 1
ATOM 2932 O O . ILE B 1 113 ? -15.586 -15.305 -8.883 1 88.5 113 ILE B O 1
ATOM 2936 N N . PHE B 1 114 ? -14.211 -13.75 -8.227 1 85.12 114 PHE B N 1
ATOM 2937 C CA . PHE B 1 114 ? -13.203 -14.07 -9.227 1 85.12 114 PHE B CA 1
ATOM 2938 C C . PHE B 1 114 ? -12.625 -15.461 -8.977 1 85.12 114 PHE B C 1
ATOM 2940 O O . PHE B 1 114 ? -12.453 -16.25 -9.914 1 85.12 114 PHE B O 1
ATOM 2947 N N . ILE B 1 115 ? -12.289 -15.695 -7.742 1 83.31 115 ILE B N 1
ATOM 2948 C CA . ILE B 1 115 ? -11.703 -16.984 -7.414 1 83.31 115 ILE B CA 1
ATOM 2949 C C . ILE B 1 115 ? -12.719 -18.094 -7.688 1 83.31 115 ILE B C 1
ATOM 2951 O O . ILE B 1 115 ? -12.383 -19.125 -8.281 1 83.31 115 ILE B O 1
ATOM 2955 N N . SER B 1 116 ? -13.953 -17.875 -7.328 1 84.5 116 SER B N 1
ATOM 2956 C CA . SER B 1 116 ? -14.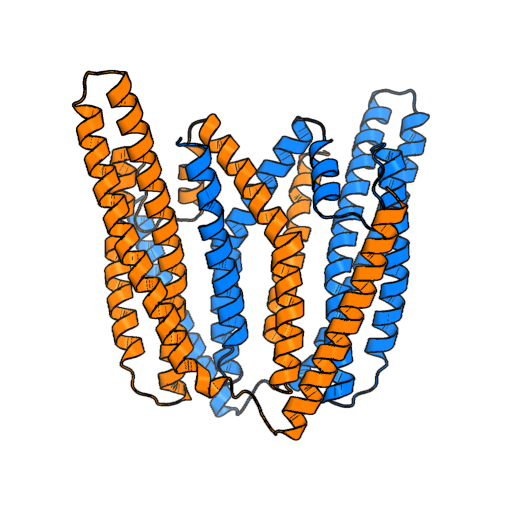977 -18.891 -7.531 1 84.5 116 SER B CA 1
ATOM 2957 C C . SER B 1 116 ? -15.289 -19.078 -9.016 1 84.5 116 SER B C 1
ATOM 2959 O O . SER B 1 116 ? -15.562 -20.188 -9.469 1 84.5 116 SER B O 1
ATOM 2961 N N . LEU B 1 117 ? -15.328 -17.953 -9.703 1 82.69 117 LEU B N 1
ATOM 2962 C CA . LEU B 1 117 ? -15.531 -18.047 -11.141 1 82.69 117 LEU B CA 1
ATOM 2963 C C . LEU B 1 117 ? -14.422 -18.859 -11.805 1 82.69 117 LEU B C 1
ATOM 2965 O O . LEU B 1 117 ? -14.68 -19.688 -12.672 1 82.69 117 LEU B O 1
ATOM 2969 N N . SER B 1 118 ? -13.227 -18.609 -11.406 1 79.12 118 SER B N 1
ATOM 2970 C CA . SER B 1 118 ? -12.086 -19.328 -11.938 1 79.12 118 SER B CA 1
ATOM 2971 C C . SER B 1 118 ? -12.164 -20.812 -11.602 1 79.12 118 SER B C 1
ATOM 2973 O O . SER B 1 118 ? -11.773 -21.672 -12.406 1 79.12 118 SER B O 1
ATOM 2975 N N . GLU B 1 119 ? -12.672 -21.047 -10.461 1 78.44 119 GLU B N 1
ATOM 2976 C CA . GLU B 1 119 ? -12.867 -22.438 -10.047 1 78.44 119 GLU B CA 1
ATOM 2977 C C . GLU B 1 119 ? -13.852 -23.141 -10.961 1 78.44 119 GLU B C 1
ATOM 2979 O O . GLU B 1 119 ? -13.617 -24.281 -11.367 1 78.44 119 GLU B O 1
ATOM 2984 N N . VAL B 1 120 ? -14.859 -22.547 -11.289 1 79.62 120 VAL B N 1
ATOM 2985 C CA . VAL B 1 120 ? -15.914 -23.125 -12.117 1 79.62 120 VAL B CA 1
ATOM 2986 C C . VAL B 1 120 ? -15.391 -23.344 -13.539 1 79.62 120 VAL B C 1
ATOM 2988 O O . VAL B 1 120 ? -15.656 -24.375 -14.148 1 79.62 120 VAL B O 1
ATOM 2991 N N . ILE B 1 121 ? -14.617 -22.391 -13.992 1 73.5 121 ILE B N 1
ATOM 2992 C CA . ILE B 1 121 ? -14.164 -22.422 -15.383 1 73.5 121 ILE B CA 1
ATOM 2993 C C . ILE B 1 121 ? -12.992 -23.406 -15.523 1 73.5 121 ILE B C 1
ATOM 2995 O O . ILE B 1 121 ? -12.938 -24.172 -16.469 1 73.5 121 ILE B O 1
ATOM 2999 N N . ILE B 1 122 ? -12.164 -23.422 -14.586 1 69.44 122 ILE B N 1
ATOM 3000 C CA . ILE B 1 122 ? -10.922 -24.172 -14.719 1 69.44 122 ILE B CA 1
ATOM 3001 C C . ILE B 1 122 ? -11.078 -25.547 -14.055 1 69.44 122 ILE B C 1
ATOM 3003 O O . ILE B 1 122 ? -10.641 -26.562 -14.609 1 69.44 122 ILE B O 1
ATOM 3007 N N . LEU B 1 123 ? -11.703 -25.547 -12.805 1 72.19 123 LEU B N 1
ATOM 3008 C CA . LEU B 1 123 ? -11.773 -26.797 -12.039 1 72.19 123 LEU B CA 1
ATOM 3009 C C . LEU B 1 123 ? -13.109 -27.484 -12.266 1 72.19 123 LEU B C 1
ATOM 3011 O O . LEU B 1 123 ? -13.289 -28.641 -11.852 1 72.19 123 LEU B O 1
ATOM 3015 N N . HIS B 1 124 ? -14 -26.812 -12.914 1 76.75 124 HIS B N 1
ATOM 3016 C CA . HIS B 1 124 ? -15.32 -27.375 -13.211 1 76.75 124 HIS B CA 1
ATOM 3017 C C . HIS B 1 124 ? -16.031 -27.828 -11.938 1 76.75 124 HIS B C 1
ATOM 3019 O O . HIS B 1 124 ? -16.562 -28.938 -11.891 1 76.75 124 HIS B O 1
ATOM 3025 N N . THR B 1 125 ? -15.812 -27.094 -10.906 1 77.12 125 THR B N 1
ATOM 3026 C CA . THR B 1 125 ? -16.469 -27.406 -9.641 1 77.12 125 THR B CA 1
ATOM 3027 C C . THR B 1 125 ? -17.859 -26.781 -9.594 1 77.12 125 THR B C 1
ATOM 3029 O O . THR B 1 125 ? -18.281 -26.109 -10.531 1 77.12 125 THR B O 1
ATOM 3032 N N . ASN B 1 126 ? -18.625 -27.125 -8.562 1 80.19 126 ASN B N 1
ATOM 3033 C CA . ASN B 1 126 ? -19.969 -26.594 -8.352 1 80.19 126 ASN B CA 1
ATOM 3034 C C . ASN B 1 126 ? -19.953 -25.078 -8.25 1 80.19 126 ASN B C 1
ATOM 3036 O O . ASN B 1 126 ? -19.109 -24.5 -7.551 1 80.19 126 ASN B O 1
ATOM 3040 N N . PRO B 1 127 ? -20.875 -24.438 -9 1 86.12 127 PRO B N 1
ATOM 3041 C CA . PRO B 1 127 ? -20.891 -22.984 -9.047 1 86.12 127 PRO B CA 1
ATOM 3042 C C . PRO B 1 127 ? -21.609 -22.344 -7.859 1 86.12 127 PRO B C 1
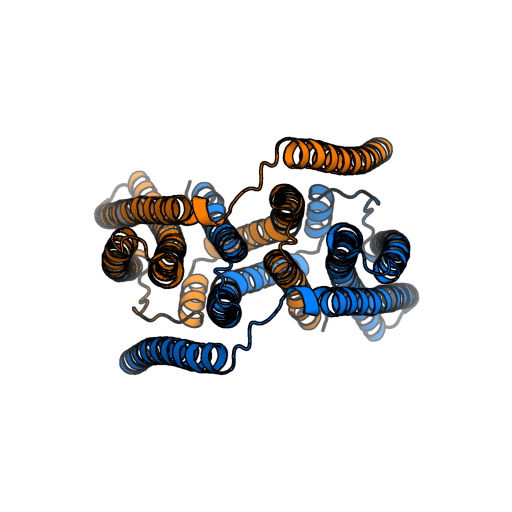ATOM 3044 O O . PRO B 1 127 ? -21.938 -21.172 -7.891 1 86.12 127 PRO B O 1
ATOM 3047 N N . GLN B 1 128 ? -21.812 -23.125 -6.809 1 84.31 128 GLN B N 1
ATOM 3048 C CA . GLN B 1 128 ? -22.578 -22.625 -5.676 1 84.31 128 GLN B CA 1
ATOM 3049 C C . GLN B 1 128 ? -21.906 -21.406 -5.055 1 84.31 128 GLN B C 1
ATOM 3051 O O . GLN B 1 128 ? -22.578 -20.391 -4.781 1 84.31 128 GLN B O 1
ATOM 3056 N N . THR B 1 129 ? -20.609 -21.469 -4.805 1 84.94 129 THR B N 1
ATOM 3057 C CA . THR B 1 129 ? -19.891 -20.359 -4.188 1 84.94 129 THR B CA 1
ATOM 3058 C C . THR B 1 129 ? -19.938 -19.125 -5.078 1 84.94 129 THR B C 1
ATOM 3060 O O . THR B 1 129 ? -20.031 -18 -4.582 1 84.94 129 THR B O 1
ATOM 3063 N N . PHE B 1 130 ? -19.969 -19.312 -6.281 1 88.69 130 PHE B N 1
ATOM 3064 C CA . PHE B 1 130 ? -20.031 -18.188 -7.223 1 88.69 130 PHE B CA 1
ATOM 3065 C C . PHE B 1 130 ? -21.375 -17.5 -7.145 1 88.69 130 PHE B C 1
ATOM 3067 O O . PHE B 1 130 ? -21.453 -16.266 -7.055 1 88.69 130 PHE B O 1
ATOM 3074 N N . PHE B 1 131 ? -22.406 -18.312 -7.133 1 88.5 131 PHE B N 1
ATOM 3075 C CA . PHE B 1 131 ? -23.75 -17.75 -7.078 1 88.5 131 PHE B CA 1
ATOM 3076 C C . PHE B 1 131 ? -23.969 -17 -5.766 1 88.5 131 PHE B C 1
ATOM 3078 O O . PHE B 1 131 ? -24.547 -15.906 -5.754 1 88.5 131 PHE B O 1
ATOM 3085 N N . LEU B 1 132 ? -23.484 -17.547 -4.727 1 88.31 132 LEU B N 1
ATOM 3086 C CA . LEU B 1 132 ? -23.625 -16.891 -3.428 1 88.31 132 LEU B CA 1
ATOM 3087 C C . LEU B 1 132 ? -22.844 -15.578 -3.393 1 88.31 132 LEU B C 1
ATOM 3089 O O . LEU B 1 132 ? -23.312 -14.594 -2.809 1 88.31 132 LEU B O 1
ATOM 3093 N N . SER B 1 133 ? -21.656 -15.648 -3.98 1 88.69 133 SER B N 1
ATOM 3094 C CA . SER B 1 133 ? -20.859 -14.438 -4.027 1 88.69 133 SER B CA 1
ATOM 3095 C C . SER B 1 133 ? -21.531 -13.352 -4.863 1 88.69 133 SER B C 1
ATOM 3097 O O . SER B 1 133 ? -21.469 -12.172 -4.535 1 88.69 133 SER B O 1
ATOM 3099 N N . PHE B 1 134 ? -22.219 -13.766 -5.848 1 90.31 134 PHE B N 1
ATOM 3100 C CA . PHE B 1 134 ? -22.922 -12.812 -6.699 1 90.31 134 PHE B CA 1
ATOM 3101 C C . PHE B 1 134 ? -24.109 -12.195 -5.961 1 90.31 134 PHE B C 1
ATOM 3103 O O . PHE B 1 134 ? -24.359 -11 -6.07 1 90.31 134 PHE B O 1
ATOM 3110 N N . LEU B 1 135 ? -24.766 -12.969 -5.238 1 90.62 135 LEU B N 1
ATOM 3111 C CA . LEU B 1 135 ? -25.859 -12.461 -4.434 1 90.62 135 LEU B CA 1
ATOM 3112 C C . LEU B 1 135 ? -25.375 -11.445 -3.412 1 90.62 135 LEU B C 1
ATOM 3114 O O . LEU B 1 135 ? -26 -10.398 -3.223 1 90.62 135 LEU B O 1
ATOM 3118 N N . LEU B 1 136 ? -24.281 -11.797 -2.803 1 90.56 136 LEU B N 1
ATOM 3119 C CA . LEU B 1 136 ? -23.719 -10.883 -1.82 1 90.56 136 LEU B CA 1
ATOM 3120 C C . LEU B 1 136 ? -23.266 -9.578 -2.48 1 90.56 136 LEU B C 1
ATOM 3122 O O . LEU B 1 136 ? -23.312 -8.516 -1.853 1 90.56 136 LEU B O 1
ATOM 3126 N N . PHE B 1 137 ? -22.891 -9.672 -3.734 1 92.38 137 PHE B N 1
ATOM 3127 C CA . PHE B 1 137 ? -22.5 -8.477 -4.484 1 92.38 137 PHE B CA 1
ATOM 3128 C C . PHE B 1 137 ? -23.688 -7.551 -4.672 1 92.38 137 PHE B C 1
ATOM 3130 O O . PHE B 1 137 ? -23.562 -6.328 -4.582 1 92.38 137 PHE B O 1
ATOM 3137 N N . VAL B 1 138 ? -24.812 -8.094 -4.887 1 90.5 138 VAL B N 1
ATOM 3138 C CA . VAL B 1 138 ? -26.016 -7.289 -5.031 1 90.5 138 VAL B CA 1
ATOM 3139 C C . VAL B 1 138 ? -26.312 -6.57 -3.717 1 90.5 138 VAL B C 1
ATOM 3141 O O . VAL B 1 138 ? -26.641 -5.379 -3.713 1 90.5 138 VAL B O 1
ATOM 3144 N N . VAL B 1 139 ? -26.188 -7.309 -2.65 1 92.56 139 VAL B N 1
ATOM 3145 C CA . VAL B 1 139 ? -26.391 -6.707 -1.337 1 92.56 139 VAL B CA 1
ATOM 3146 C C . VAL B 1 139 ? -25.375 -5.598 -1.104 1 92.56 139 VAL B C 1
ATOM 3148 O O . VAL B 1 139 ? -25.688 -4.582 -0.473 1 92.56 139 VAL B O 1
ATOM 3151 N N . PHE B 1 140 ? -24.203 -5.82 -1.637 1 93.06 140 PHE B N 1
ATOM 3152 C CA . PHE B 1 140 ? -23.125 -4.832 -1.523 1 93.06 140 PHE B CA 1
ATOM 3153 C C . PHE B 1 140 ? -23.531 -3.527 -2.201 1 93.06 140 PHE B C 1
ATOM 3155 O O . PHE B 1 140 ? -23.234 -2.443 -1.696 1 93.06 140 PHE B O 1
ATOM 3162 N N . LEU B 1 141 ? -24.25 -3.596 -3.25 1 89.69 141 LEU B N 1
ATOM 3163 C CA . LEU B 1 141 ? -24.703 -2.396 -3.945 1 89.69 141 LEU B CA 1
ATOM 3164 C C . LEU B 1 141 ? -25.75 -1.652 -3.115 1 89.69 141 LEU B C 1
ATOM 3166 O O . LEU B 1 141 ? -25.781 -0.42 -3.104 1 89.69 141 LEU B O 1
ATOM 3170 N N . VAL B 1 142 ? -26.5 -2.377 -2.479 1 91.88 142 VAL B N 1
ATOM 3171 C CA . VAL B 1 142 ? -27.5 -1.775 -1.6 1 91.88 142 VAL B CA 1
ATOM 3172 C C . VAL B 1 142 ? -26.812 -1.097 -0.42 1 91.88 142 VAL B C 1
ATOM 3174 O O . VAL B 1 142 ? -27.188 0.001 -0.013 1 91.88 142 VAL B O 1
ATOM 3177 N N . ALA B 1 143 ? -25.828 -1.769 0.068 1 92.38 143 ALA B N 1
ATOM 3178 C CA . ALA B 1 143 ? -25.062 -1.201 1.173 1 92.38 143 ALA B CA 1
ATOM 3179 C C . ALA B 1 143 ? -24.375 0.096 0.754 1 92.38 143 ALA B C 1
ATOM 3181 O O . ALA B 1 143 ? -24.25 1.023 1.557 1 92.38 143 ALA B O 1
ATOM 3182 N N . GLN B 1 144 ? -23.938 0.11 -0.456 1 92.25 144 GLN B N 1
ATOM 3183 C CA . GLN B 1 144 ? -23.297 1.319 -0.962 1 92.25 144 GLN B CA 1
ATOM 3184 C C . GLN B 1 144 ? -24.266 2.496 -0.97 1 92.25 144 GLN B C 1
ATOM 3186 O O . GLN B 1 144 ? -23.922 3.602 -0.555 1 92.25 144 GLN B O 1
ATOM 3191 N N . LYS B 1 145 ? -25.438 2.273 -1.451 1 91 145 LYS B N 1
ATOM 3192 C CA . LYS B 1 145 ? -26.484 3.305 -1.435 1 91 145 LYS B CA 1
ATOM 3193 C C . LYS B 1 145 ? -26.781 3.754 -0.008 1 91 145 LYS B C 1
ATOM 3195 O O . LYS B 1 145 ? -26.938 4.949 0.253 1 91 145 LYS B O 1
ATOM 3200 N N . SER B 1 146 ? -26.875 2.781 0.838 1 94.06 146 SER B N 1
ATOM 3201 C CA . SER B 1 146 ? -27.141 3.088 2.238 1 94.06 146 SER B CA 1
ATOM 3202 C C . SER B 1 146 ? -26.031 3.932 2.846 1 94.06 146 SER B C 1
ATOM 3204 O O . SER B 1 146 ? -26.281 4.863 3.607 1 94.06 146 SER B O 1
ATOM 3206 N N . LEU B 1 147 ? -24.844 3.598 2.521 1 95 147 LEU B N 1
ATOM 3207 C CA . LEU B 1 147 ? -23.688 4.344 3.023 1 95 147 LEU B CA 1
ATOM 3208 C C . LEU B 1 147 ? -23.719 5.785 2.527 1 95 147 LEU B C 1
ATOM 3210 O O . LEU B 1 147 ? -23.562 6.723 3.314 1 95 147 LEU B O 1
ATOM 3214 N N . PHE B 1 148 ? -23.953 5.969 1.294 1 92.81 148 PHE B N 1
ATOM 3215 C CA . PHE B 1 148 ? -23.953 7.305 0.708 1 92.81 148 PHE B CA 1
ATOM 3216 C C . PHE B 1 148 ? -25.094 8.148 1.289 1 92.81 148 PHE B C 1
ATOM 3218 O O . PHE B 1 148 ? -24.922 9.336 1.542 1 92.81 148 PHE B O 1
ATOM 3225 N N . LYS B 1 149 ? -26.172 7.504 1.469 1 93.38 149 LYS B N 1
ATOM 3226 C CA . LYS B 1 149 ? -27.281 8.203 2.107 1 93.38 149 LYS B CA 1
ATOM 3227 C C . LYS B 1 149 ? -26.922 8.625 3.527 1 93.38 149 LYS B C 1
ATOM 3229 O O . LYS B 1 149 ? -27.234 9.75 3.943 1 93.38 149 LYS B O 1
ATOM 3234 N N . THR B 1 150 ? -26.328 7.746 4.25 1 94.69 150 THR B N 1
ATOM 3235 C CA . THR B 1 150 ? -25.922 8.07 5.617 1 94.69 150 THR B CA 1
ATOM 3236 C C . THR B 1 150 ? -24.906 9.203 5.633 1 94.69 150 THR B C 1
ATOM 3238 O O . THR B 1 150 ? -24.969 10.086 6.492 1 94.69 150 THR B O 1
ATOM 3241 N N . ILE B 1 151 ? -24.016 9.18 4.699 1 93.81 151 ILE B N 1
ATOM 3242 C CA . ILE B 1 151 ? -23.031 10.25 4.59 1 93.81 151 ILE B CA 1
ATOM 3243 C C . ILE B 1 151 ? -23.734 11.57 4.305 1 93.81 151 ILE B C 1
ATOM 3245 O O . ILE B 1 151 ? -23.375 12.609 4.879 1 93.81 151 ILE B O 1
ATOM 3249 N N . ALA B 1 152 ? -24.672 11.547 3.439 1 92.62 152 ALA B N 1
ATOM 3250 C CA . ALA B 1 152 ? -25.422 12.75 3.105 1 92.62 152 ALA B CA 1
ATOM 3251 C C . ALA B 1 152 ? -26.156 13.297 4.328 1 92.62 152 ALA B C 1
ATOM 3253 O O . ALA B 1 152 ? -26.234 14.516 4.527 1 92.62 152 ALA B O 1
ATOM 3254 N N . ILE B 1 153 ? -26.625 12.453 5.152 1 93.25 153 ILE B N 1
ATOM 3255 C CA . ILE B 1 153 ? -27.391 12.852 6.324 1 93.25 153 ILE B CA 1
ATOM 3256 C C . ILE B 1 153 ? -26.453 13.375 7.402 1 93.25 153 ILE B C 1
ATOM 3258 O O . ILE B 1 153 ? -26.672 14.461 7.949 1 93.25 153 ILE B O 1
ATOM 3262 N N . VAL B 1 154 ? -25.391 12.688 7.66 1 92.06 154 VAL B N 1
ATOM 3263 C CA . VAL B 1 154 ? -24.531 12.953 8.812 1 92.06 154 VAL B CA 1
ATOM 3264 C C . VAL B 1 154 ? -23.516 14.047 8.461 1 92.06 154 VAL B C 1
ATOM 3266 O O . VAL B 1 154 ? -23.281 14.961 9.25 1 92.06 154 VAL B O 1
ATOM 3269 N N . ARG B 1 155 ? -22.906 13.93 7.289 1 92.38 155 ARG B N 1
ATOM 3270 C CA . ARG B 1 155 ? -21.828 14.852 6.922 1 92.38 155 ARG B CA 1
ATOM 3271 C C . ARG B 1 155 ? -22.344 15.938 5.98 1 92.38 155 ARG B C 1
ATOM 3273 O O . ARG B 1 155 ? -21.609 16.859 5.637 1 92.38 155 ARG B O 1
ATOM 3280 N N . GLN B 1 156 ? -23.594 15.836 5.52 1 90.69 156 GLN B N 1
ATOM 3281 C CA . GLN B 1 156 ? -24.188 16.797 4.602 1 90.69 156 GLN B CA 1
ATOM 3282 C C . GLN B 1 156 ? -23.344 16.938 3.334 1 90.69 156 GLN B C 1
ATOM 3284 O O . GLN B 1 156 ? -23.062 18.062 2.885 1 90.69 156 GLN B O 1
ATOM 3289 N N . PHE B 1 157 ? -22.797 15.875 2.918 1 90.56 157 PHE B N 1
ATOM 3290 C CA . PHE B 1 157 ? -22.031 15.781 1.682 1 90.56 157 PHE B CA 1
ATOM 3291 C C . PHE B 1 157 ? -22.672 14.789 0.72 1 90.56 157 PHE B C 1
ATOM 3293 O O . PHE B 1 157 ? -22.906 13.633 1.076 1 90.56 157 PHE B O 1
ATOM 3300 N N . ASP B 1 158 ? -22.875 15.188 -0.404 1 86.25 158 ASP B N 1
ATOM 3301 C CA . ASP B 1 158 ? -23.562 14.352 -1.382 1 86.25 158 ASP B CA 1
ATOM 3302 C C . ASP B 1 158 ? -22.562 13.555 -2.225 1 86.25 158 ASP B C 1
ATOM 3304 O O . ASP B 1 158 ? -21.891 14.117 -3.094 1 86.25 158 ASP B O 1
ATOM 3308 N N . LEU B 1 159 ? -22.453 12.359 -1.839 1 85.06 159 LEU B N 1
ATOM 3309 C CA . LEU B 1 159 ? -21.656 11.438 -2.639 1 85.06 159 LEU B CA 1
ATOM 3310 C C . LEU B 1 159 ? -22.547 10.656 -3.609 1 85.06 159 LEU B C 1
ATOM 3312 O O . LEU B 1 159 ? -23.547 10.078 -3.209 1 85.06 159 LEU B O 1
ATOM 3316 N N . GLU B 1 160 ? -22.172 10.68 -4.848 1 75.88 160 GLU B N 1
ATOM 3317 C CA . GLU B 1 160 ? -22.938 9.961 -5.855 1 75.88 160 GLU B CA 1
ATOM 3318 C C . GLU B 1 160 ? -22.609 8.469 -5.848 1 75.88 160 GLU B C 1
ATOM 3320 O O . GLU B 1 160 ? -21.531 8.07 -5.398 1 75.88 160 GLU B O 1
ATOM 3325 N N . PHE B 1 161 ? -23.516 7.785 -6.293 1 73.19 161 PHE B N 1
ATOM 3326 C CA . PHE B 1 161 ? -23.391 6.332 -6.324 1 73.19 161 PHE B CA 1
ATOM 3327 C C . PHE B 1 161 ? -22.156 5.914 -7.113 1 73.19 161 PHE B C 1
ATOM 3329 O O . PHE B 1 161 ? -21.453 4.969 -6.738 1 73.19 161 PHE B O 1
ATOM 3336 N N . PHE B 1 162 ? -21.828 6.633 -8.133 1 70.12 162 PHE B N 1
ATOM 3337 C CA . PHE B 1 162 ? -20.656 6.34 -8.93 1 70.12 162 PHE B CA 1
ATOM 3338 C C . PHE B 1 162 ? -19.547 7.359 -8.672 1 70.12 162 PHE B C 1
ATOM 3340 O O . PHE B 1 162 ? -18.969 7.906 -9.617 1 70.12 162 PHE B O 1
ATOM 3347 N N . ALA B 1 163 ? -19.375 7.41 -7.418 1 72.62 163 ALA B N 1
ATOM 3348 C CA . ALA B 1 163 ? -18.359 8.383 -7.016 1 72.62 163 ALA B CA 1
ATOM 3349 C C . ALA B 1 163 ? -16.984 7.996 -7.543 1 72.62 163 ALA B C 1
ATOM 3351 O O . ALA B 1 163 ? -16.625 6.816 -7.531 1 72.62 163 ALA B O 1
ATOM 3352 N N . THR B 1 164 ? -16.328 9 -8.102 1 77.69 164 THR B N 1
ATOM 3353 C CA . THR B 1 164 ? -14.961 8.836 -8.578 1 77.69 164 THR B CA 1
ATOM 3354 C C . THR B 1 164 ? -13.969 9.047 -7.438 1 77.69 164 THR B C 1
ATOM 3356 O O . THR B 1 164 ? -14.328 9.562 -6.379 1 77.69 164 THR B O 1
ATOM 3359 N N . PRO B 1 165 ? -12.797 8.578 -7.656 1 79.75 165 PRO B N 1
ATOM 3360 C CA . PRO B 1 165 ? -11.781 8.852 -6.637 1 79.75 165 PRO B CA 1
ATOM 3361 C C . PRO B 1 165 ? -11.625 10.344 -6.34 1 79.75 165 PRO B C 1
ATOM 3363 O O . PRO B 1 165 ? -11.336 10.719 -5.199 1 79.75 165 PRO B O 1
ATOM 3366 N N . LYS B 1 166 ? -11.836 11.094 -7.328 1 82.88 166 LYS B N 1
ATOM 3367 C CA . LYS B 1 166 ? -11.773 12.531 -7.102 1 82.88 166 LYS B CA 1
ATOM 3368 C C . LYS B 1 166 ? -12.883 12.992 -6.16 1 82.88 166 LYS B C 1
ATOM 3370 O O . LYS B 1 166 ? -12.656 13.852 -5.305 1 82.88 166 LYS B O 1
ATOM 3375 N N . ASP B 1 167 ? -14.062 12.422 -6.273 1 86.19 167 ASP B N 1
ATOM 3376 C CA . ASP B 1 167 ? -15.172 12.75 -5.379 1 86.19 167 ASP B CA 1
ATOM 3377 C C . ASP B 1 167 ? -14.867 12.32 -3.945 1 86.19 167 ASP B C 1
ATOM 3379 O O . ASP B 1 167 ? -15.18 13.039 -2.996 1 86.19 167 ASP B O 1
ATOM 3383 N N . VAL B 1 168 ? -14.266 11.25 -3.895 1 85.12 168 VAL B N 1
ATOM 3384 C CA . VAL B 1 168 ? -13.914 10.742 -2.574 1 85.12 168 VAL B CA 1
ATOM 3385 C C . VAL B 1 168 ? -12.867 11.656 -1.931 1 85.12 168 VAL B C 1
ATOM 3387 O O . VAL B 1 168 ? -12.938 11.938 -0.733 1 85.12 168 VAL B O 1
ATOM 3390 N N . LEU B 1 169 ? -11.969 12.039 -2.787 1 87.62 169 LEU B N 1
ATOM 3391 C CA . LEU B 1 169 ? -10.953 12.969 -2.293 1 87.62 169 LEU B CA 1
ATOM 3392 C C . LEU B 1 169 ? -11.594 14.273 -1.825 1 87.62 169 LEU B C 1
ATOM 3394 O O . LEU B 1 169 ? -11.219 14.812 -0.781 1 87.62 169 LEU B O 1
ATOM 3398 N N . ASN B 1 170 ? -12.57 14.758 -2.559 1 87.19 170 ASN B N 1
ATOM 3399 C CA . ASN B 1 170 ? -13.297 15.953 -2.154 1 87.19 170 ASN B CA 1
ATOM 3400 C C . ASN B 1 170 ? -14.039 15.742 -0.84 1 87.19 170 ASN B C 1
ATOM 3402 O O . ASN B 1 170 ? -14.102 16.641 -0.004 1 87.19 170 ASN B O 1
ATOM 3406 N N . TYR B 1 171 ? -14.57 14.625 -0.711 1 88.56 171 TYR B N 1
ATOM 3407 C CA . TYR B 1 171 ? -15.258 14.258 0.52 1 88.56 171 TYR B CA 1
ATOM 3408 C C . TYR B 1 171 ? -14.312 14.297 1.711 1 88.56 171 TYR B C 1
ATOM 3410 O O . TYR B 1 171 ? -14.617 14.906 2.736 1 88.56 171 TYR B O 1
ATOM 3418 N N . ILE B 1 172 ? -13.109 13.805 1.578 1 86.81 172 ILE B N 1
ATOM 3419 C CA . ILE B 1 172 ? -12.125 13.773 2.656 1 86.81 172 ILE B CA 1
ATOM 3420 C C . ILE B 1 172 ? -11.641 15.195 2.951 1 86.81 172 ILE B C 1
ATOM 3422 O O . ILE B 1 172 ? -11.438 15.555 4.113 1 86.81 172 ILE B O 1
ATOM 3426 N N . ASN B 1 173 ? -11.523 15.914 1.913 1 86.81 173 ASN B N 1
ATOM 3427 C CA . ASN B 1 173 ? -11.047 17.281 2.066 1 86.81 173 ASN B CA 1
ATOM 3428 C C . ASN B 1 173 ? -12.094 18.172 2.746 1 86.81 173 ASN B C 1
ATOM 3430 O O . ASN B 1 173 ? -11.781 19.266 3.213 1 86.81 173 ASN B O 1
ATOM 3434 N N . SER B 1 174 ? -13.352 17.656 2.83 1 86.69 174 SER B N 1
ATOM 3435 C CA . SER B 1 174 ? -14.422 18.422 3.459 1 86.69 174 SER B CA 1
ATOM 3436 C C . SER B 1 174 ? -14.414 18.25 4.973 1 86.69 174 SER B C 1
ATOM 3438 O O . SER B 1 174 ? -15.148 18.938 5.688 1 86.69 174 SER B O 1
ATOM 3440 N N . TYR B 1 175 ? -13.555 17.344 5.496 1 87.75 175 TYR B N 1
ATOM 3441 C CA . TYR B 1 175 ? -13.461 17.125 6.934 1 87.75 175 TYR B CA 1
ATOM 3442 C C . TYR B 1 175 ? -12.953 18.375 7.637 1 87.75 175 TYR B C 1
ATOM 3444 O O . TYR B 1 175 ? -12.312 19.234 7.02 1 87.75 175 TYR B O 1
ATOM 3452 N N . ASP B 1 176 ? -13.297 18.438 8.883 1 87.5 176 ASP B N 1
ATOM 3453 C CA . ASP B 1 176 ? -12.711 19.516 9.672 1 87.5 176 ASP B CA 1
ATOM 3454 C C . ASP B 1 176 ? -11.203 19.359 9.789 1 87.5 176 ASP B C 1
ATOM 3456 O O . ASP B 1 176 ? -10.664 18.281 9.523 1 87.5 176 ASP B O 1
ATOM 3460 N N . GLU B 1 177 ? -10.5 20.375 10.148 1 87.31 177 GLU B N 1
ATOM 3461 C CA . GLU B 1 177 ? -9.047 20.422 10.156 1 87.31 177 GLU B CA 1
ATOM 3462 C C . GLU B 1 177 ? -8.469 19.359 11.102 1 87.31 177 GLU B C 1
ATOM 3464 O O . GLU B 1 177 ? -7.469 18.719 10.781 1 87.31 177 GLU B O 1
ATOM 3469 N N . GLY B 1 178 ? -9.094 19.172 12.273 1 88.81 178 GLY B N 1
ATOM 3470 C CA . GLY B 1 178 ? -8.617 18.172 13.219 1 88.81 178 GLY B CA 1
ATOM 3471 C C . GLY B 1 178 ? -8.727 16.766 12.688 1 88.81 178 GLY B C 1
ATOM 3472 O O . GLY B 1 178 ? -7.777 15.984 12.781 1 88.81 178 GLY B O 1
ATOM 3473 N N . GLU B 1 179 ? -9.859 16.469 12.141 1 90.5 179 GLU B N 1
ATOM 3474 C CA . GLU B 1 179 ? -10.094 15.148 11.57 1 90.5 179 GLU B CA 1
ATOM 3475 C C . GLU B 1 179 ? -9.195 14.906 10.367 1 90.5 179 GLU B C 1
ATOM 3477 O O . GLU B 1 179 ? -8.688 13.797 10.172 1 90.5 179 GLU B O 1
ATOM 3482 N N . ARG B 1 180 ? -9.008 15.906 9.602 1 90.88 180 ARG B N 1
ATOM 3483 C CA . ARG B 1 180 ? -8.141 15.797 8.438 1 90.88 180 ARG B CA 1
ATOM 3484 C C . ARG B 1 180 ? -6.699 15.508 8.844 1 90.88 180 ARG B C 1
ATOM 3486 O O . ARG B 1 180 ? -6.039 14.656 8.25 1 90.88 180 ARG B O 1
ATOM 3493 N N . GLN B 1 181 ? -6.242 16.203 9.828 1 90.88 181 GLN B N 1
ATOM 3494 C CA . GLN B 1 181 ? -4.887 15.992 10.32 1 90.88 181 GLN B CA 1
ATOM 3495 C C . GLN B 1 181 ? -4.715 14.578 10.867 1 90.88 181 GLN B C 1
ATOM 3497 O O . GLN B 1 181 ? -3.691 13.93 10.625 1 90.88 181 GLN B O 1
ATOM 3502 N N . ALA B 1 182 ? -5.695 14.109 11.539 1 90.81 182 ALA B N 1
ATOM 3503 C CA . ALA B 1 182 ? -5.652 12.742 12.062 1 90.81 182 ALA B CA 1
ATOM 3504 C C . ALA B 1 182 ? -5.602 11.719 10.93 1 90.81 182 ALA B C 1
ATOM 3506 O O . ALA B 1 182 ? -4.902 10.711 11.031 1 90.81 182 ALA B O 1
ATOM 3507 N N . ASN B 1 183 ? -6.348 12.055 9.938 1 91.19 183 ASN B N 1
ATOM 3508 C CA . ASN B 1 183 ? -6.355 11.188 8.766 1 91.19 183 ASN B CA 1
ATOM 3509 C C . ASN B 1 183 ? -4.996 11.164 8.07 1 91.19 183 ASN B C 1
ATOM 3511 O O . ASN B 1 183 ? -4.535 10.117 7.629 1 91.19 183 ASN B O 1
ATOM 3515 N N . LEU B 1 184 ? -4.375 12.289 7.938 1 92.31 184 LEU B N 1
ATOM 3516 C CA . LEU B 1 184 ? -3.053 12.383 7.324 1 92.31 184 LEU B CA 1
ATOM 3517 C C . LEU B 1 184 ? -2.025 11.602 8.141 1 92.31 184 LEU B C 1
ATOM 3519 O O . LEU B 1 184 ? -1.246 10.82 7.578 1 92.31 184 LEU B O 1
ATOM 3523 N N . GLU B 1 185 ? -2.096 11.703 9.398 1 91.25 185 GLU B N 1
ATOM 3524 C CA . GLU B 1 185 ? -1.157 11.016 10.273 1 91.25 185 GLU B CA 1
ATOM 3525 C C . GLU B 1 185 ? -1.354 9.508 10.219 1 91.25 185 GLU B C 1
ATOM 3527 O O . GLU B 1 185 ? -0.383 8.75 10.195 1 91.25 185 GLU B O 1
ATOM 3532 N N . GLN B 1 186 ? -2.549 9.148 10.242 1 91.38 186 GLN B N 1
ATOM 3533 C CA . GLN B 1 186 ? -2.824 7.719 10.172 1 91.38 186 GLN B CA 1
ATOM 3534 C C . GLN B 1 186 ? -2.389 7.141 8.828 1 91.38 186 GLN B C 1
ATOM 3536 O O . GLN B 1 186 ? -1.872 6.023 8.766 1 91.38 186 GLN B O 1
ATOM 3541 N N . SER B 1 187 ? -2.688 7.918 7.805 1 92.62 187 SER B N 1
ATOM 3542 C CA . SER B 1 187 ? -2.256 7.469 6.484 1 92.62 187 SER B CA 1
ATOM 3543 C C . SER B 1 187 ? -0.742 7.289 6.43 1 92.62 187 SER B C 1
ATOM 3545 O O . SER B 1 187 ? -0.245 6.34 5.82 1 92.62 187 SER B O 1
ATOM 3547 N N . PHE B 1 188 ? -0.038 8.211 7.035 1 93.19 188 PHE B N 1
ATOM 3548 C CA . PHE B 1 188 ? 1.413 8.094 7.121 1 93.19 188 PHE B CA 1
ATOM 3549 C C . PHE B 1 188 ? 1.812 6.828 7.867 1 93.19 188 PHE B C 1
ATOM 3551 O O . PHE B 1 188 ? 2.689 6.086 7.418 1 93.19 188 PHE B O 1
ATOM 3558 N N . ARG B 1 189 ? 1.16 6.527 8.922 1 90.69 189 ARG B N 1
ATOM 3559 C CA . ARG B 1 189 ? 1.475 5.348 9.719 1 90.69 189 ARG B CA 1
ATOM 3560 C C . ARG B 1 189 ? 1.217 4.066 8.938 1 90.69 189 ARG B C 1
ATOM 3562 O O . ARG B 1 189 ? 2.023 3.135 8.977 1 90.69 189 ARG B O 1
ATOM 3569 N N . ILE B 1 190 ? 0.156 4.074 8.312 1 92.44 190 ILE B N 1
ATOM 3570 C CA . ILE B 1 190 ? -0.199 2.9 7.52 1 92.44 190 ILE B CA 1
ATOM 3571 C C . ILE B 1 190 ? 0.844 2.68 6.426 1 92.44 190 ILE B C 1
ATOM 3573 O O . ILE B 1 190 ? 1.326 1.561 6.238 1 92.44 190 ILE B O 1
ATOM 3577 N N . LEU B 1 191 ? 1.108 3.756 5.75 1 92.19 191 LEU B N 1
ATOM 3578 C CA . LEU B 1 191 ? 2.072 3.65 4.66 1 92.19 191 LEU B CA 1
ATOM 3579 C C . LEU B 1 191 ? 3.439 3.223 5.184 1 92.19 191 LEU B C 1
ATOM 3581 O O . LEU B 1 191 ? 4.113 2.396 4.566 1 92.19 191 LEU B O 1
ATOM 3585 N N . PHE B 1 192 ? 3.869 3.758 6.309 1 91.25 192 PHE B N 1
ATOM 3586 C CA . PHE B 1 192 ? 5.141 3.42 6.938 1 91.25 192 PHE B CA 1
ATOM 3587 C C . PHE B 1 192 ? 5.176 1.946 7.324 1 91.25 192 PHE B C 1
ATOM 3589 O O . PHE B 1 192 ? 6.156 1.25 7.043 1 91.25 192 PHE B O 1
ATOM 3596 N N . GLN B 1 193 ? 4.117 1.459 7.863 1 89.81 193 GLN B N 1
ATOM 3597 C CA . GLN B 1 193 ? 4.035 0.06 8.266 1 89.81 193 GLN B CA 1
ATOM 3598 C C . GLN B 1 193 ? 4.008 -0.863 7.051 1 89.81 193 GLN B C 1
ATOM 3600 O O . GLN B 1 193 ? 4.598 -1.943 7.07 1 89.81 193 GLN B O 1
ATOM 3605 N N . LEU B 1 194 ? 3.305 -0.403 6.09 1 91.31 194 LEU B N 1
ATOM 3606 C CA . LEU B 1 194 ? 3.252 -1.17 4.852 1 91.31 194 LEU B CA 1
ATOM 3607 C C . LEU B 1 194 ? 4.645 -1.322 4.246 1 91.31 194 LEU B C 1
ATOM 3609 O O . LEU B 1 194 ? 5.047 -2.428 3.879 1 91.31 194 LEU B O 1
ATOM 3613 N N . HIS B 1 195 ? 5.355 -0.255 4.258 1 90.38 195 HIS B N 1
ATOM 3614 C CA . HIS B 1 195 ? 6.664 -0.183 3.621 1 90.38 195 HIS B CA 1
ATOM 3615 C C . HIS B 1 195 ? 7.715 -0.932 4.434 1 90.38 195 HIS B C 1
ATOM 3617 O O . HIS B 1 195 ? 8.539 -1.657 3.873 1 90.38 195 HIS B O 1
ATOM 3623 N N . GLN B 1 196 ? 7.625 -0.847 5.75 1 86.5 196 GLN B N 1
ATOM 3624 C CA . GLN B 1 196 ? 8.711 -1.328 6.598 1 86.5 196 GLN B CA 1
ATOM 3625 C C . GLN B 1 196 ? 8.414 -2.723 7.137 1 86.5 196 GLN B C 1
ATOM 3627 O O . GLN B 1 196 ? 9.328 -3.488 7.438 1 86.5 196 GLN B O 1
ATOM 3632 N N . TYR B 1 197 ? 7.16 -3.105 7.262 1 87.5 197 TYR B N 1
ATOM 3633 C CA . TYR B 1 197 ? 6.852 -4.348 7.957 1 87.5 197 TYR B CA 1
ATOM 3634 C C . TYR B 1 197 ? 6.027 -5.277 7.07 1 87.5 197 TYR B C 1
ATOM 3636 O O . TYR B 1 197 ? 6.422 -6.418 6.824 1 87.5 197 TYR B O 1
ATOM 3644 N N . VAL B 1 198 ? 5 -4.809 6.488 1 90.5 198 VAL B N 1
ATOM 3645 C CA . VAL B 1 198 ? 4.023 -5.668 5.824 1 90.5 198 VAL B CA 1
ATOM 3646 C C . VAL B 1 198 ? 4.633 -6.25 4.547 1 90.5 198 VAL B C 1
ATOM 3648 O O . VAL B 1 198 ? 4.633 -7.465 4.352 1 90.5 198 VAL B O 1
ATOM 3651 N N . LEU B 1 199 ? 5.148 -5.41 3.719 1 91.38 199 LEU B N 1
ATOM 3652 C CA . LEU B 1 199 ? 5.672 -5.879 2.441 1 91.38 199 LEU B CA 1
ATOM 3653 C C . LEU B 1 199 ? 6.887 -6.781 2.65 1 91.38 199 LEU B C 1
ATOM 3655 O O . LEU B 1 199 ? 6.98 -7.855 2.053 1 91.38 199 LEU B O 1
ATOM 3659 N N . PRO B 1 200 ? 7.812 -6.469 3.541 1 87.31 200 PRO B N 1
ATOM 3660 C CA . PRO B 1 200 ? 8.914 -7.391 3.82 1 87.31 200 PRO B CA 1
ATOM 3661 C C . PRO B 1 200 ? 8.438 -8.734 4.367 1 87.31 200 PRO B C 1
ATOM 3663 O O . PRO B 1 200 ? 8.969 -9.781 3.994 1 87.31 200 PRO B O 1
ATOM 3666 N N . ALA B 1 201 ? 7.453 -8.719 5.199 1 86.75 201 ALA B N 1
ATOM 3667 C CA . ALA B 1 201 ? 6.891 -9.961 5.723 1 86.75 201 ALA B CA 1
ATOM 3668 C C . ALA B 1 201 ? 6.297 -10.805 4.605 1 86.75 201 ALA B C 1
ATOM 3670 O O . ALA B 1 201 ? 6.383 -12.039 4.637 1 86.75 201 ALA B O 1
ATOM 3671 N N . LEU B 1 202 ? 5.746 -10.133 3.639 1 90.12 202 LEU B N 1
ATOM 3672 C CA . LEU B 1 202 ? 5.16 -10.852 2.514 1 90.12 202 LEU B CA 1
ATOM 3673 C C . LEU B 1 202 ? 6.242 -11.523 1.678 1 90.12 202 LEU B C 1
ATOM 3675 O O . LEU B 1 202 ? 6.031 -12.617 1.147 1 90.12 202 LEU B O 1
ATOM 3679 N N . TYR B 1 203 ? 7.387 -10.906 1.558 1 87.44 203 TYR B N 1
ATOM 3680 C CA . TYR B 1 203 ? 8.492 -11.547 0.852 1 87.44 203 TYR B CA 1
ATOM 3681 C C . TYR B 1 203 ? 8.891 -12.844 1.535 1 87.44 203 TYR B C 1
ATOM 3683 O O . TYR B 1 203 ? 9.078 -13.867 0.874 1 87.44 203 TYR B O 1
ATOM 3691 N N . ILE B 1 204 ? 9.016 -12.789 2.844 1 81.88 204 ILE B N 1
ATOM 3692 C CA . ILE B 1 204 ? 9.398 -13.961 3.613 1 81.88 204 ILE B CA 1
ATOM 3693 C C . ILE B 1 204 ? 8.344 -15.055 3.451 1 81.88 204 ILE B C 1
ATOM 3695 O O . ILE B 1 204 ? 8.68 -16.219 3.248 1 81.88 204 ILE B O 1
ATOM 3699 N N . PHE B 1 205 ? 7.098 -14.672 3.527 1 87.94 205 PHE B N 1
ATOM 3700 C CA . PHE B 1 205 ? 5.988 -15.602 3.342 1 87.94 205 PHE B CA 1
ATOM 3701 C C . PHE B 1 205 ? 6.074 -16.281 1.979 1 87.94 205 PHE B C 1
ATOM 3703 O O . PHE B 1 205 ? 5.926 -17.5 1.875 1 87.94 205 PHE B O 1
ATOM 3710 N N . LEU B 1 206 ? 6.383 -15.508 0.957 1 86.44 206 LEU B N 1
ATOM 3711 C CA . LEU B 1 206 ? 6.445 -16.031 -0.404 1 86.44 206 LEU B CA 1
ATOM 3712 C C . LEU B 1 206 ? 7.625 -16.984 -0.567 1 86.44 206 LEU B C 1
ATOM 3714 O O . LEU B 1 206 ? 7.531 -17.984 -1.29 1 86.44 206 LEU B O 1
ATOM 3718 N N . ILE B 1 207 ? 8.711 -16.734 0.101 1 81.06 207 ILE B N 1
ATOM 3719 C CA . ILE B 1 207 ? 9.867 -17.625 0.06 1 81.06 207 ILE B CA 1
ATOM 3720 C C . ILE B 1 207 ? 9.508 -18.969 0.666 1 81.06 207 ILE B C 1
ATOM 3722 O O . ILE B 1 207 ? 9.805 -20.016 0.083 1 81.06 207 ILE B O 1
ATOM 3726 N N . ILE B 1 208 ? 8.812 -18.922 1.783 1 77.12 208 ILE B N 1
ATOM 3727 C CA . ILE B 1 208 ? 8.406 -20.141 2.471 1 77.12 208 ILE B CA 1
ATOM 3728 C C . ILE B 1 208 ? 7.441 -20.938 1.59 1 77.12 208 ILE B C 1
ATOM 3730 O O . ILE B 1 208 ? 7.602 -22.141 1.421 1 77.12 208 ILE B O 1
ATOM 3734 N N . ILE B 1 209 ? 6.492 -20.266 0.923 1 80.44 209 ILE B N 1
ATOM 3735 C CA . ILE B 1 209 ? 5.5 -20.938 0.086 1 80.44 209 ILE B CA 1
ATOM 3736 C C . ILE B 1 209 ? 6.18 -21.516 -1.151 1 80.44 209 ILE B C 1
ATOM 3738 O O . ILE B 1 209 ? 5.824 -22.609 -1.603 1 80.44 209 ILE B O 1
ATOM 3742 N N . SER B 1 210 ? 7.078 -20.766 -1.72 1 78.31 210 SER B N 1
ATOM 3743 C CA . SER B 1 210 ? 7.809 -21.266 -2.885 1 78.31 210 SER B CA 1
ATOM 3744 C C . SER B 1 210 ? 8.547 -22.562 -2.566 1 78.31 210 SER B C 1
ATOM 3746 O O . SER B 1 210 ? 8.562 -23.484 -3.379 1 78.31 210 SER B O 1
ATOM 3748 N N . PHE B 1 211 ? 9.062 -22.656 -1.407 1 71.88 211 PHE B N 1
ATOM 3749 C CA . PHE B 1 211 ? 9.766 -23.875 -0.996 1 71.88 211 PHE B CA 1
ATOM 3750 C C . PHE B 1 211 ? 8.789 -25 -0.733 1 71.88 211 PHE B C 1
ATOM 3752 O O . PHE B 1 211 ? 9.062 -26.156 -1.077 1 71.88 211 PHE B O 1
ATOM 3759 N N . LEU B 1 212 ? 7.652 -24.719 -0.199 1 73.38 212 LEU B N 1
ATOM 3760 C CA . LEU B 1 212 ? 6.652 -25.719 0.149 1 73.38 212 LEU B CA 1
ATOM 3761 C C . LEU B 1 212 ? 5.98 -26.266 -1.104 1 73.38 212 LEU B C 1
ATOM 3763 O O . LEU B 1 212 ? 5.629 -27.453 -1.154 1 73.38 212 LEU B O 1
ATOM 3767 N N . THR B 1 213 ? 5.809 -25.422 -2.094 1 76.56 213 THR B N 1
ATOM 3768 C CA . THR B 1 213 ? 5.137 -25.859 -3.314 1 76.56 213 THR B CA 1
ATOM 3769 C C . THR B 1 213 ? 6.148 -26.391 -4.328 1 76.56 213 THR B C 1
ATOM 3771 O O . THR B 1 213 ? 5.781 -27.078 -5.281 1 76.56 213 THR B O 1
ATOM 3774 N N . GLY B 1 214 ? 7.477 -26.047 -4.09 1 72.62 214 GLY B N 1
ATOM 3775 C CA . GLY B 1 214 ? 8.508 -26.422 -5.039 1 72.62 214 GLY B CA 1
ATOM 3776 C C . GLY B 1 214 ? 8.477 -25.609 -6.316 1 72.62 214 GLY B C 1
ATOM 3777 O O . GLY B 1 214 ? 9.086 -25.984 -7.32 1 72.62 214 GLY B O 1
ATOM 3778 N N . GLU B 1 215 ? 7.551 -24.547 -6.324 1 76 215 GLU B N 1
ATOM 3779 C CA . GLU B 1 215 ? 7.438 -23.656 -7.469 1 76 215 GLU B CA 1
ATOM 3780 C C . GLU B 1 215 ? 7.656 -22.203 -7.055 1 76 215 GLU B C 1
ATOM 3782 O O . GLU B 1 215 ? 7.215 -21.781 -5.98 1 76 215 GLU B O 1
ATOM 3787 N N . ILE B 1 216 ? 8.391 -21.547 -7.871 1 77.19 216 ILE B N 1
ATOM 3788 C CA . ILE B 1 216 ? 8.609 -20.141 -7.59 1 77.19 216 ILE B CA 1
ATOM 3789 C C . ILE B 1 216 ? 7.332 -19.344 -7.871 1 77.19 216 ILE B C 1
ATOM 3791 O O . ILE B 1 216 ? 6.734 -19.484 -8.938 1 77.19 216 ILE B O 1
ATOM 3795 N N . GLN B 1 217 ? 6.945 -18.578 -6.871 1 80.88 217 GLN B N 1
ATOM 3796 C CA . GLN B 1 217 ? 5.785 -17.703 -7.031 1 80.88 217 GLN B CA 1
ATOM 3797 C C . GLN B 1 217 ? 6.176 -16.375 -7.66 1 80.88 217 GLN B C 1
ATOM 3799 O O . GLN B 1 217 ? 6.012 -15.32 -7.043 1 80.88 217 GLN B O 1
ATOM 3804 N N . LEU B 1 218 ? 6.562 -16.422 -8.828 1 82.44 218 LEU B N 1
ATOM 3805 C CA . LEU B 1 218 ? 7.203 -15.297 -9.5 1 82.44 218 LEU B CA 1
ATOM 3806 C C . LEU B 1 218 ? 6.262 -14.102 -9.578 1 82.44 218 LEU B C 1
ATOM 3808 O O . LEU B 1 218 ? 6.648 -12.977 -9.242 1 82.44 218 LEU B O 1
ATOM 3812 N N . LEU B 1 219 ? 5.012 -14.383 -9.961 1 84.19 219 LEU B N 1
ATOM 3813 C CA . LEU B 1 219 ? 4.066 -13.281 -10.133 1 84.19 219 LEU B CA 1
ATOM 3814 C C . LEU B 1 219 ? 3.781 -12.594 -8.805 1 84.19 219 LEU B C 1
ATOM 3816 O O . LEU B 1 219 ? 3.688 -11.367 -8.742 1 84.19 219 LEU B O 1
ATOM 3820 N N . ALA B 1 220 ? 3.666 -13.32 -7.777 1 87.12 220 ALA B N 1
ATOM 3821 C CA . ALA B 1 220 ? 3.42 -12.758 -6.453 1 87.12 220 ALA B CA 1
ATOM 3822 C C . ALA B 1 220 ? 4.598 -11.898 -5.996 1 87.12 220 ALA B C 1
ATOM 3824 O O . ALA B 1 220 ? 4.402 -10.797 -5.484 1 87.12 220 ALA B O 1
ATOM 3825 N N . PHE B 1 221 ? 5.832 -12.344 -6.273 1 87.69 221 PHE B N 1
ATOM 3826 C CA . PHE B 1 221 ? 7.027 -11.586 -5.926 1 87.69 221 PHE B CA 1
ATOM 3827 C C . PHE B 1 221 ? 7.07 -10.266 -6.691 1 87.69 221 PHE B C 1
ATOM 3829 O O . PHE B 1 221 ? 7.352 -9.219 -6.109 1 87.69 221 PHE B O 1
ATOM 3836 N N . LEU B 1 222 ? 6.727 -10.352 -7.895 1 88.19 222 LEU B N 1
ATOM 3837 C CA . LEU B 1 222 ? 6.785 -9.164 -8.742 1 88.19 222 LEU B CA 1
ATOM 3838 C C . LEU B 1 222 ? 5.738 -8.141 -8.312 1 88.19 222 LEU B C 1
ATOM 3840 O O . LEU B 1 222 ? 5.996 -6.938 -8.336 1 88.19 222 LEU B O 1
ATOM 3844 N N . LEU B 1 223 ? 4.602 -8.641 -7.926 1 91 223 LEU B N 1
ATOM 3845 C CA . LEU B 1 223 ? 3.547 -7.723 -7.508 1 91 223 LEU B CA 1
ATOM 3846 C C . LEU B 1 223 ? 3.926 -7.016 -6.211 1 91 223 LEU B C 1
ATOM 3848 O O . LEU B 1 223 ? 3.76 -5.801 -6.09 1 91 223 LEU B O 1
ATOM 3852 N N . VAL B 1 224 ? 4.461 -7.77 -5.289 1 90.06 224 VAL B N 1
ATOM 3853 C CA . VAL B 1 224 ? 4.895 -7.168 -4.031 1 90.06 224 VAL B CA 1
ATOM 3854 C C . VAL B 1 224 ? 6.02 -6.176 -4.297 1 90.06 224 VAL B C 1
ATOM 3856 O O . VAL B 1 224 ? 6.023 -5.07 -3.748 1 90.06 224 VAL B O 1
ATOM 3859 N N . GLY B 1 225 ? 6.98 -6.574 -5.164 1 90.12 225 GLY B N 1
ATOM 3860 C CA . GLY B 1 225 ? 8.062 -5.684 -5.539 1 90.12 225 GLY B CA 1
ATOM 3861 C C . GLY B 1 225 ? 7.586 -4.414 -6.223 1 90.12 225 GLY B C 1
ATOM 3862 O O . GLY B 1 225 ? 8.078 -3.322 -5.934 1 90.12 225 GLY B O 1
ATOM 3863 N N . ALA B 1 226 ? 6.57 -4.555 -7.109 1 90.06 226 ALA B N 1
ATOM 3864 C CA . ALA B 1 226 ? 6.031 -3.408 -7.836 1 90.06 226 ALA B CA 1
ATOM 3865 C C . ALA B 1 226 ? 5.359 -2.422 -6.883 1 90.06 226 ALA B C 1
ATOM 3867 O O . ALA B 1 226 ? 5.523 -1.208 -7.02 1 90.06 226 ALA B O 1
ATOM 3868 N N . ILE B 1 227 ? 4.625 -2.959 -5.934 1 91.69 227 ILE B N 1
ATOM 3869 C CA . ILE B 1 227 ? 3.961 -2.111 -4.949 1 91.69 227 ILE B CA 1
ATOM 3870 C C . ILE B 1 227 ? 5.008 -1.388 -4.105 1 91.69 227 ILE B C 1
ATOM 3872 O O . ILE B 1 227 ? 4.883 -0.189 -3.842 1 91.69 227 ILE B O 1
ATOM 3876 N N . HIS B 1 228 ? 6 -2.104 -3.729 1 91.75 228 HIS B N 1
ATOM 3877 C CA . HIS B 1 228 ? 7.066 -1.549 -2.902 1 91.75 228 HIS B CA 1
ATOM 3878 C C . HIS B 1 228 ? 7.797 -0.422 -3.629 1 91.75 228 HIS B C 1
ATOM 3880 O O . HIS B 1 228 ? 8.023 0.646 -3.057 1 91.75 228 HIS B O 1
ATOM 3886 N N . VAL B 1 229 ? 8.156 -0.594 -4.883 1 90 229 VAL B N 1
ATOM 3887 C CA . VAL B 1 229 ? 8.836 0.408 -5.695 1 90 229 VAL B CA 1
ATOM 3888 C C . VAL B 1 229 ? 7.91 1.603 -5.926 1 90 229 VAL B C 1
ATOM 3890 O O . VAL B 1 229 ? 8.352 2.754 -5.891 1 90 229 VAL B O 1
ATOM 3893 N N . TYR B 1 230 ? 6.66 1.305 -6.148 1 92.25 230 TYR B N 1
ATOM 3894 C CA . TYR B 1 230 ? 5.68 2.363 -6.367 1 92.25 230 TYR B CA 1
ATOM 3895 C C . TYR B 1 230 ? 5.648 3.326 -5.184 1 92.25 230 TYR B C 1
ATOM 3897 O O . TYR B 1 230 ? 5.672 4.547 -5.371 1 92.25 230 TYR B O 1
ATOM 3905 N N . ILE B 1 231 ? 5.609 2.781 -4.004 1 91.38 231 ILE B N 1
ATOM 3906 C CA . ILE B 1 231 ? 5.551 3.594 -2.793 1 91.38 231 ILE B CA 1
ATOM 3907 C C . ILE B 1 231 ? 6.766 4.52 -2.732 1 91.38 231 ILE B C 1
ATOM 3909 O O . ILE B 1 231 ? 6.641 5.691 -2.373 1 91.38 231 ILE B O 1
ATOM 3913 N N . ASN B 1 232 ? 7.895 4.02 -3.193 1 87.81 232 ASN B N 1
ATOM 3914 C CA . ASN B 1 232 ? 9.109 4.82 -3.15 1 87.81 232 ASN B CA 1
ATOM 3915 C C . ASN B 1 232 ? 9.125 5.875 -4.254 1 87.81 232 ASN B C 1
ATOM 3917 O O . ASN B 1 232 ? 9.406 7.047 -3.994 1 87.81 232 ASN B O 1
ATOM 3921 N N . VAL B 1 233 ? 8.75 5.496 -5.422 1 87.19 233 VAL B N 1
ATOM 3922 C CA . VAL B 1 233 ? 8.781 6.406 -6.562 1 87.19 233 VAL B CA 1
ATOM 3923 C C . VAL B 1 233 ? 7.801 7.551 -6.34 1 87.19 233 VAL B C 1
ATOM 3925 O O . VAL B 1 233 ? 8.078 8.695 -6.699 1 87.19 233 VAL B O 1
ATOM 3928 N N . MET B 1 234 ? 6.746 7.262 -5.672 1 90.38 234 MET B N 1
ATOM 3929 C CA . MET B 1 234 ? 5.695 8.266 -5.527 1 90.38 234 MET B CA 1
ATOM 3930 C C . MET B 1 234 ? 6.027 9.25 -4.41 1 90.38 234 MET B C 1
ATOM 3932 O O . MET B 1 234 ? 5.262 10.18 -4.148 1 90.38 234 MET B O 1
ATOM 3936 N N . GLN B 1 235 ? 7.176 9.086 -3.854 1 89.31 235 GLN B N 1
ATOM 3937 C CA . GLN B 1 235 ? 7.676 10.102 -2.934 1 89.31 235 GLN B CA 1
ATOM 3938 C C . GLN B 1 235 ? 8.352 11.242 -3.689 1 89.31 235 GLN B C 1
ATOM 3940 O O . GLN B 1 235 ? 8.578 12.312 -3.129 1 89.31 235 GLN B O 1
ATOM 3945 N N . LEU B 1 236 ? 8.633 11.086 -4.961 1 87 236 LEU B N 1
ATOM 3946 C CA . LEU B 1 236 ? 9.391 12.039 -5.762 1 87 236 LEU B CA 1
ATOM 3947 C C . LEU B 1 236 ? 8.641 13.359 -5.887 1 87 236 LEU B C 1
ATOM 3949 O O . LEU B 1 236 ? 9.227 14.43 -5.73 1 87 236 LEU B O 1
ATOM 3953 N N . PRO B 1 237 ? 7.316 13.289 -6.129 1 87.12 237 PRO B N 1
ATOM 3954 C CA . PRO B 1 237 ? 6.602 14.562 -6.285 1 87.12 237 PRO B CA 1
ATOM 3955 C C . PRO B 1 237 ? 6.688 15.445 -5.039 1 87.12 237 PRO B C 1
ATOM 3957 O O . PRO B 1 237 ? 6.691 16.672 -5.148 1 87.12 237 PRO B O 1
ATOM 3960 N N . MET B 1 238 ? 6.73 14.859 -3.893 1 89.06 238 MET B N 1
ATOM 3961 C CA . MET B 1 238 ? 6.859 15.648 -2.672 1 89.06 238 MET B CA 1
ATOM 3962 C C . MET B 1 238 ? 8.164 16.438 -2.67 1 89.06 238 MET B C 1
ATOM 3964 O O . MET B 1 238 ? 8.172 17.625 -2.328 1 89.06 238 MET B O 1
ATOM 3968 N N . VAL B 1 239 ? 9.25 15.742 -3.033 1 87.81 239 VAL B N 1
ATOM 3969 C CA . VAL B 1 239 ? 10.57 16.375 -3.023 1 87.81 239 VAL B CA 1
ATOM 3970 C C . VAL B 1 239 ? 10.602 17.516 -4.039 1 87.81 239 VAL B C 1
ATOM 3972 O O . VAL B 1 239 ? 11.078 18.609 -3.73 1 87.81 239 VAL B O 1
ATOM 3975 N N . LYS B 1 240 ? 10.031 17.344 -5.16 1 86.94 240 LYS B N 1
ATOM 3976 C CA . LYS B 1 240 ? 10.039 18.344 -6.223 1 86.94 240 LYS B CA 1
ATOM 3977 C C . LYS B 1 240 ? 9.164 19.547 -5.852 1 86.94 240 LYS B C 1
ATOM 3979 O O . LYS B 1 240 ? 9.508 20.688 -6.168 1 86.94 240 LYS B O 1
ATOM 3984 N N . ARG B 1 241 ? 8.102 19.266 -5.152 1 86.31 241 ARG B N 1
ATOM 3985 C CA . ARG B 1 241 ? 7.172 20.344 -4.805 1 86.31 241 ARG B CA 1
ATOM 3986 C C . ARG B 1 241 ? 7.664 21.125 -3.596 1 86.31 241 ARG B C 1
ATOM 3988 O O . ARG B 1 241 ? 7.512 22.344 -3.535 1 86.31 241 ARG B O 1
ATOM 3995 N N . TYR B 1 242 ? 8.281 20.438 -2.648 1 87.94 242 TYR B N 1
ATOM 3996 C CA . TYR B 1 242 ? 8.664 21.094 -1.405 1 87.94 242 TYR B CA 1
ATOM 3997 C C . TYR B 1 242 ? 10 21.812 -1.56 1 87.94 242 TYR B C 1
ATOM 3999 O O . TYR B 1 242 ? 10.18 22.922 -1.041 1 87.94 242 TYR B O 1
ATOM 4007 N N . PHE B 1 243 ? 10.93 21.156 -2.252 1 87.44 243 PHE B N 1
ATOM 4008 C CA . PHE B 1 243 ? 12.242 21.766 -2.445 1 87.44 243 PHE B CA 1
ATOM 4009 C C . PHE B 1 243 ? 12.344 22.391 -3.832 1 87.44 243 PHE B C 1
ATOM 4011 O O . PHE B 1 243 ? 13.078 21.891 -4.688 1 87.44 243 PHE B O 1
ATOM 4018 N N . LYS B 1 244 ? 11.555 23.375 -4.129 1 78.44 244 LYS B N 1
ATOM 4019 C CA . LYS B 1 244 ? 11.57 24.141 -5.375 1 78.44 244 LYS B CA 1
ATOM 4020 C C . LYS B 1 244 ? 12.672 25.188 -5.355 1 78.44 244 LYS B C 1
ATOM 4022 O O . LYS B 1 244 ? 12.969 25.766 -4.305 1 78.44 244 LYS B O 1
#

Organism: Streptococcus pneumoniae serotype 2 (strain D39 / NCTC 7466) (NCBI:txid373153)

Sequence (488 aa):
MKKKRRLLFLMSIVLGGFLGMFVGMFKA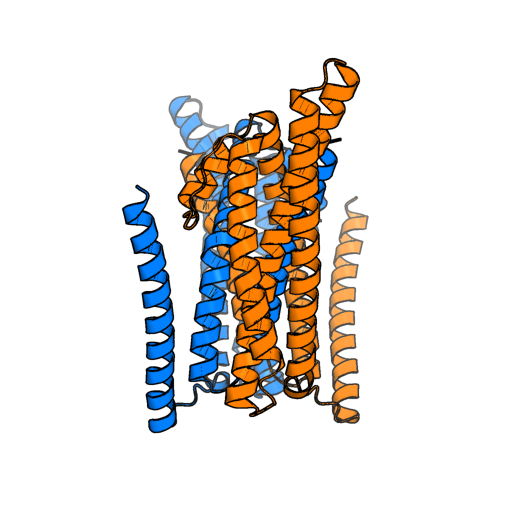RVESHEIILDVKALMPWISAICLLIGFISMFLTFNFLKKSRKFHSLYQEEMDDDLNETYYVQMYRNLEFGTIAFNITGVAIPLAIFISLSEVIILHTNPQTFFLSFLLFVVFLVAQKSLFKTIAIVRQFDLEFFATPKDVLNYINSYDEGERQANLEQSFRILFQLHQYVLPALYIFLIIISFLTGEIQLLAFLLVGAIHVYINVMQLPMVKRYFKMKKKRRLLFLMSIVLGGFLGMFVGMFKARVESHEIILDVKALMPWISAICLLIGFISMFLTFNFLKKSRKFHSLYQEEMDDDLNETYYVQMYRNLEFGTIAFNITGVAIPLAIFISLSEVIILHTNPQTFFLSFLLFVVFLVAQKSLFKTIAIVRQFDLEFFATPKDVLNYINSYDEGERQANLEQSFRILFQLHQYVLPALYIFLIIISFLTGEIQLLAFLLVGAIHVYINVMQLPMVKRYFK

Secondary structure (DSSP, 8-state):
-HHHHHHHHHHHHHHHHHHHHHHHHHHHHHHHHT----HHHHHHHHHHHHHHHHHHHHHHHHHHHHHHHHHHHHHHH---HHHHHHHHHHHHHHHHHHHHHHHHHHHHHHHHHHHHHHIIIII---THHHHHHHHHHHHHHHHHHHHHHHHHHHH-----TT--HHHHHHHHHTS-HHHHHHHHHHHHHHHHHIIIIIHHHHHHHHHHHHHHHTS--HHHHHHHHHHHHHHHHTTHHHHHHH--/-HHHHHHHHHHHHHHHHHHHHHHHHHHHHHHHHT----HHHHHHHHHHHHHHHHHHHHHHHHHHHHHHHHHHHHHHH---HHHHHHHHHHHHHHHHHHHHHHHHHHHHHHHHHHHHHHIIIII---THHHHHHHHHHHHHHHHHHHHHHHHHHHT-----TT--HHHHHHHHHTS-HHHHHHHHHHHHHHHHHIIIIIHHHHHHHHHHHHHHHTS--HHHHHHHHHHHHHHHHTTHHHHHHH--

pLDDT: mean 83.46, std 11.71, range [53.56, 96.38]

Nearest PDB structures (foldseek):
  7q83-assembly1_B  TM=6.349E-01  e=6.038E-01  Saccharomyces cerevisiae S288C
  5m4y-assembly2_C  TM=5.717E-01  e=9.666E-01  Saccharomyces cerevisiae S288C
  6r2g-assembly1_A  TM=5.345E-01  e=4.787E+00  Human immunodeficiency virus 1
  6ixe-assembly1_A  TM=2.784E-01  e=6.975E+00  Homo sapiens
  5m4y-assembly1_A  TM=5.712E-01  e=2.650E-01  Saccharomyces cerevisiae S288C